Protein AF-0000000073338295 (afdb_homodimer)

Sequence (432 aa):
MATGQAPSNPVPAMRTYPPVEQPVVLIGPQYLAQYPVELAISTKLWSLGENDFKVSDINGTLIFQVKSKLLSLHDRRFLKDAAGNILVNLRQKIMTMHRRWEAFRGESKEEKDLLFTAKKSKLFQFKTELDIFLGNNKGEVPDFKVKGGYSESSCSVLLGDSNTMLAQMHRKHSLASAILDTDSFGVTVYPNVDYAFITALVVILDEINADRSAEDMATGQAPSNPVPAMRTYPPVEQPVVLIGPQYLAQYPVELAISTKLWSLGENDFKVSDINGTLIFQVKSKLLSLHDRRFLKDAAGNILVNLRQKIMTMHRRWEAFRGESKEEKDLLFTAKKSKLFQFKTELDIFLGNNKGEVPDFKVKGGYSESSCSVLLGDSNTMLAQMHRKHSLASAILDTDSFGVTVYPNVDYAFITALVVILDEINADRSAED

Solvent-accessible surface area (backbone atoms only — not comparable to full-atom values): 22820 Å² total; per-residue (Å²): 130,81,78,71,72,71,81,73,76,70,74,62,42,64,65,78,63,70,57,46,91,66,68,47,68,78,76,41,77,91,39,44,27,87,46,39,24,23,36,31,37,40,49,45,81,49,85,86,66,39,55,47,32,48,30,19,17,82,84,61,50,63,42,34,34,32,46,34,66,59,84,57,77,93,38,48,37,35,39,20,40,66,86,63,50,65,51,30,29,34,32,50,48,76,81,76,51,89,43,29,36,38,33,16,48,28,86,50,85,50,73,92,40,36,50,33,35,39,30,57,47,86,84,42,89,91,38,49,36,33,39,28,30,42,55,85,54,85,69,89,72,44,57,25,27,37,43,35,31,70,94,48,30,24,31,35,33,23,48,24,93,49,66,46,64,44,31,40,37,32,73,45,70,40,71,60,33,71,67,64,73,30,61,37,32,32,36,42,30,20,14,33,26,19,50,60,46,52,49,53,51,50,53,49,52,52,52,49,53,52,54,50,59,68,72,98,131,81,77,70,72,71,79,74,76,69,74,63,43,65,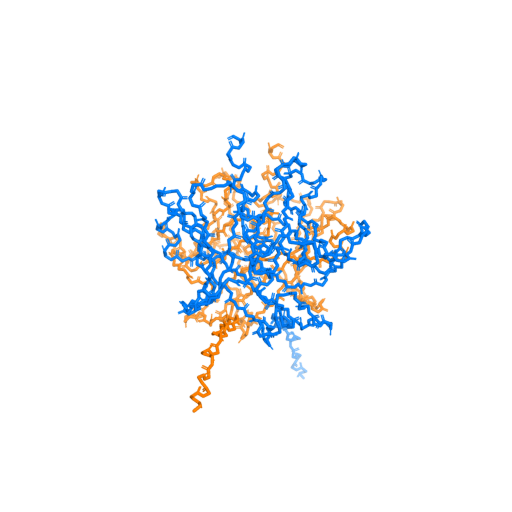66,78,63,68,58,46,90,66,68,45,68,75,75,41,76,92,38,46,26,87,46,39,23,23,36,31,38,37,50,46,81,51,86,85,65,38,55,47,32,48,32,18,16,82,85,62,50,63,42,34,33,32,46,34,68,57,81,60,74,94,38,47,37,35,38,19,40,66,88,63,51,64,53,29,29,36,32,50,48,76,82,88,45,89,43,35,36,38,34,17,47,28,87,50,85,49,72,92,41,34,51,32,36,38,31,58,47,86,84,43,89,88,38,51,36,34,39,27,30,42,53,85,56,86,68,89,71,43,56,27,27,37,42,36,31,70,93,46,29,23,31,34,33,24,48,23,93,50,66,48,65,43,30,39,37,31,74,46,70,41,70,59,32,72,67,64,72,30,63,36,32,32,36,42,30,20,13,34,26,19,49,60,45,54,48,52,51,50,53,50,51,52,52,48,52,53,52,50,58,69,72,99

Foldseek 3Di:
DPPPPPPPPDDDDDDDFDADPAFADQQDPVQFAQAWFKKKKWQPPDDDQWRKIFIAGPVRHTAWIKTDDRPDDPFWIFIGGPVGATRWIKGDDPPPPLFKIWIFGGPDPDLVRTAWMWGFDPPDVQWTKIAIDGSPDPDDFGQKMWTGHVVQQFIFIAGTPDPRTQKTKHADDDPCCVPVVIGMIMMTGGGSYRVSVVVVVNVSVVSSVVVVVVVD/DCPPPPPPPDDDDDDDFDADPAFADQQDPVQFAQAWFKKKKWQPPDDDQWRKIFIAGPVRHTAWIKTDDRPDDPFWIFIGGPVGFTRWIKGDDPPPDLFKIWIFGGPDPDLVRTAWMWGFDPPDPQKTKIAIDGSPRPDDFGQKMWTGHVVQQFIFIAGTPDPHTAKTKHADDDPCCVPVVIGMIMMTGGGSYRVSVVVVVNVSVVSSVVVVVVVD

Organism: Populus trichocarpa (NCBI:txid3694)

pLDDT: mean 82.15, std 18.06, range [19.11, 98.5]

Nearest PDB structures (foldseek):
  1zxu-assembly1_A  TM=9.247E-01  e=4.117E-16  Arabidopsis thaliana
  2fim-assembly1_B  TM=6.145E-01  e=1.654E-04  Homo sapiens
  5e9u-assembly1_D  TM=2.955E-01  e=2.564E+00  Streptococcus gordonii
  6lnw-assembly1_A  TM=3.706E-01  e=4.132E+00  Streptococcus pneumoniae TIGR4
  7vfm-assembly1_A  TM=2.776E-01  e=2.703E+00  Staphylococcus aureus subsp. aureus USA300

InterPro domains:
  IPR007612 LURP-one-related [PF04525] (37-206)
  IPR007612 LURP-one-related [PTHR31087] (19-210)
  IPR025659 Tubby-like, C-terminal [SSF54518] (24-209)
  IPR038595 LURP-one-related superfamily [G3DSA:2.40.160.200] (24-214)

Secondary structure (DSSP, 8-state):
---------PPPPBP--PPPSS-B-SS-GGGB-SS-EEEEEEE---SSS---EEEEETT--EEEEEEE-SSS-TTEEEEEETT--EEEEEEE-SSS-TTEEEEEETT--SGGGEEEEEEE-TT-SSSEEEEEEETT--SSS-SEEEEEEGGGTEEEEEETTS--EEEEEEE---HHHHHH---EEEEEEPTTBBHHHHHHHHHHHHHHHHHHHHH-/---------PPPPBP--PPPSS-B-SS-GGGB-SS-EEEEEEE---SSS---EEEEETT--EEEEEEE-SSS-TTEEEEEETT--EEEEEEE-STT-TTEEEEEETT---GGGEEEEEEE-TT-SSSEEEEEEETT--SSS-SEEEEEEGGGTEEEEEETTS--EEEEEEE---HHHHHH---EEEEEEPTTBBHHHHHHHHHHHHHHHHHHHHH-

Radius of gyration: 23.27 Å; Cα contacts (8 Å, |Δi|>4): 995; chains: 2; bounding box: 43×83×71 Å

Structure (mmCIF, N/CA/C/O backbone):
data_AF-0000000073338295-model_v1
#
loop_
_entity.id
_entity.type
_entity.pdbx_description
1 polymer 'Protein LURP-one-related 15'
#
loop_
_atom_site.group_PDB
_atom_site.id
_atom_site.type_symbol
_atom_site.label_atom_id
_atom_site.label_alt_id
_atom_site.label_comp_id
_atom_site.label_asym_id
_atom_site.label_entity_id
_atom_site.label_seq_id
_atom_site.pdbx_PDB_ins_code
_atom_site.Cartn_x
_atom_site.Cartn_y
_atom_site.Cartn_z
_atom_site.occupancy
_atom_site.B_iso_or_equiv
_atom_site.auth_seq_id
_atom_site.auth_comp_id
_atom_site.auth_asym_id
_atom_site.auth_atom_id
_atom_site.pdbx_PDB_model_num
ATOM 1 N N . MET A 1 1 ? -12.672 -24.094 -42.344 1 19.11 1 MET A N 1
ATOM 2 C CA . MET A 1 1 ? -11.664 -24.219 -41.312 1 19.11 1 MET A CA 1
ATOM 3 C C . MET A 1 1 ? -11.68 -22.984 -40.406 1 19.11 1 MET A C 1
ATOM 5 O O . MET A 1 1 ? -11.203 -21.922 -40.781 1 19.11 1 MET A O 1
ATOM 9 N N . ALA A 1 2 ? -12.805 -22.672 -39.75 1 35.81 2 ALA A N 1
ATOM 10 C CA . ALA A 1 2 ? -13.016 -21.5 -38.906 1 35.81 2 ALA A CA 1
ATOM 11 C C . ALA A 1 2 ? -11.875 -21.328 -37.906 1 35.81 2 ALA A C 1
ATOM 13 O O . ALA A 1 2 ? -11.57 -22.234 -37.125 1 35.81 2 ALA A O 1
ATOM 14 N N . THR A 1 3 ? -10.773 -20.719 -38.25 1 32.19 3 THR A N 1
ATOM 15 C CA . THR A 1 3 ? -9.656 -20.328 -37.406 1 32.19 3 THR A CA 1
ATOM 16 C C . THR A 1 3 ? -10.148 -19.812 -36.031 1 32.19 3 THR A C 1
ATOM 18 O O . THR A 1 3 ? -10.719 -18.734 -35.969 1 32.19 3 THR A O 1
ATOM 21 N N . GLY A 1 4 ? -10.734 -20.547 -35.188 1 37 4 GLY A N 1
ATOM 22 C CA . GLY A 1 4 ? -11.32 -20.172 -33.938 1 37 4 GLY A CA 1
ATOM 23 C C . GLY A 1 4 ? -10.422 -19.266 -33.094 1 37 4 GLY A C 1
ATOM 24 O O . GLY A 1 4 ? -9.328 -19.656 -32.688 1 37 4 GLY A O 1
ATOM 25 N N . GLN A 1 5 ? -10.328 -18.062 -33.375 1 39.97 5 GLN A N 1
ATOM 26 C CA . GLN A 1 5 ? -9.562 -17.047 -32.656 1 39.97 5 GLN A CA 1
ATOM 27 C C . GLN A 1 5 ? -9.641 -17.281 -31.141 1 39.97 5 GLN A C 1
ATOM 29 O O . GLN A 1 5 ? -10.727 -17.391 -30.578 1 39.97 5 GLN A O 1
ATOM 34 N N . ALA A 1 6 ? -8.844 -18.125 -30.531 1 45.44 6 ALA A N 1
ATOM 35 C CA . ALA A 1 6 ? -8.758 -18.344 -29.094 1 45.44 6 ALA A CA 1
ATOM 36 C C . ALA A 1 6 ? -9.109 -17.078 -28.328 1 45.44 6 ALA A C 1
ATOM 38 O O . ALA A 1 6 ? -8.656 -15.984 -28.672 1 45.44 6 ALA A O 1
ATOM 39 N N . PRO A 1 7 ? -10.273 -16.938 -27.719 1 53.12 7 PRO A N 1
ATOM 40 C CA . PRO A 1 7 ? -10.68 -15.742 -26.984 1 53.12 7 PRO A CA 1
ATOM 41 C C . PRO A 1 7 ? -9.547 -15.156 -26.141 1 53.12 7 PRO A C 1
ATOM 43 O O . PRO A 1 7 ? -8.797 -15.906 -25.5 1 53.12 7 PRO A O 1
ATOM 46 N N . SER A 1 8 ? -8.953 -14.023 -26.578 1 71.06 8 SER A N 1
ATOM 47 C CA . SER A 1 8 ? -7.832 -13.297 -25.984 1 71.06 8 SER A CA 1
ATOM 48 C C . SER A 1 8 ? -8.023 -13.094 -24.484 1 71.06 8 SER A C 1
ATOM 50 O O . SER A 1 8 ? -9.156 -12.938 -24.016 1 71.06 8 SER A O 1
ATOM 52 N N . ASN A 1 9 ? -7.176 -13.625 -23.609 1 82 9 ASN A N 1
ATOM 53 C CA . ASN A 1 9 ? -7.18 -13.383 -22.156 1 82 9 ASN A CA 1
ATOM 54 C C . ASN A 1 9 ? -7.457 -11.922 -21.844 1 82 9 ASN A C 1
ATOM 56 O O . ASN A 1 9 ? -6.91 -11.023 -22.484 1 82 9 ASN A O 1
ATOM 60 N N . PRO A 1 10 ? -8.555 -11.773 -21.109 1 90.25 10 PRO A N 1
ATOM 61 C CA . PRO A 1 10 ? -8.781 -10.383 -20.719 1 90.25 10 PRO A CA 1
ATOM 62 C C . PRO A 1 10 ? -7.527 -9.727 -20.141 1 90.25 10 PRO A C 1
ATOM 64 O O . PRO A 1 10 ? -6.746 -10.383 -19.438 1 90.25 10 PRO A O 1
ATOM 67 N N . VAL A 1 11 ? -7.359 -8.516 -20.547 1 91.44 11 VAL A N 1
ATOM 68 C CA . VAL A 1 11 ? -6.242 -7.742 -20.016 1 91.44 11 VAL A CA 1
ATOM 69 C C . VAL A 1 11 ? -6.719 -6.898 -18.828 1 91.44 11 VAL A C 1
ATOM 71 O O . VAL A 1 11 ? -7.688 -6.145 -18.953 1 91.44 11 VAL A O 1
ATOM 74 N N . PRO A 1 12 ? -6.102 -7.09 -17.672 1 94.19 12 PRO A N 1
ATOM 75 C CA . PRO A 1 12 ? -6.547 -6.316 -16.516 1 94.19 12 PRO A CA 1
ATOM 76 C C . PRO A 1 12 ? -6.441 -4.809 -16.734 1 94.19 12 PRO A C 1
ATOM 78 O O . PRO A 1 12 ? -5.531 -4.348 -17.422 1 94.19 12 PRO A O 1
ATOM 81 N N . ALA A 1 13 ? -7.363 -4.086 -16.094 1 93.12 13 ALA A N 1
ATOM 82 C CA . ALA A 1 13 ? -7.387 -2.629 -16.188 1 93.12 13 ALA A CA 1
ATOM 83 C C . ALA A 1 13 ? -6.16 -2.018 -15.523 1 93.12 13 ALA A C 1
ATOM 85 O O . ALA A 1 13 ? -5.512 -2.66 -14.688 1 93.12 13 ALA A O 1
ATOM 86 N N . MET A 1 14 ? -5.867 -0.796 -15.891 1 93.62 14 MET A N 1
ATOM 87 C CA . MET A 1 14 ? -4.746 -0.04 -15.336 1 93.62 14 MET A CA 1
ATOM 88 C C . MET A 1 14 ? -5.074 0.479 -13.945 1 93.62 14 MET A C 1
ATOM 90 O O . MET A 1 14 ? -6.23 0.787 -13.648 1 93.62 14 MET A O 1
ATOM 94 N N . ARG A 1 15 ? -4.047 0.597 -13.102 1 91.81 15 ARG A N 1
ATOM 95 C CA . ARG A 1 15 ? -4.211 1.275 -11.82 1 91.81 15 ARG A CA 1
ATOM 96 C C . ARG A 1 15 ? -4.551 2.748 -12.023 1 91.81 15 ARG A C 1
ATOM 98 O O . ARG A 1 15 ? -3.883 3.447 -12.789 1 91.81 15 ARG A O 1
ATOM 105 N N . THR A 1 16 ? -5.648 3.145 -11.383 1 91.38 16 THR A N 1
ATOM 106 C CA . THR A 1 16 ? -6.055 4.543 -11.492 1 91.38 16 THR A CA 1
ATOM 107 C C . THR A 1 16 ? -6.258 5.156 -10.109 1 91.38 16 THR A C 1
ATOM 109 O O . THR A 1 16 ? -6.418 4.434 -9.125 1 91.38 16 THR A O 1
ATOM 112 N N . TYR A 1 17 ? -6.113 6.43 -10.062 1 93.81 17 TYR A N 1
ATOM 113 C CA . TYR A 1 17 ? -6.391 7.25 -8.883 1 93.81 17 TYR A CA 1
ATOM 114 C C . TYR A 1 17 ? -7.449 8.297 -9.195 1 93.81 17 TYR A C 1
ATOM 116 O O . TYR A 1 17 ? -7.125 9.469 -9.414 1 93.81 17 TYR A O 1
ATOM 124 N N . PRO A 1 18 ? -8.68 7.906 -9.164 1 93.06 18 PRO A N 1
ATOM 125 C CA . PRO A 1 18 ? -9.727 8.859 -9.523 1 93.06 18 PRO A CA 1
ATOM 126 C C . PRO A 1 18 ? -9.789 10.055 -8.57 1 93.06 18 PRO A C 1
ATOM 128 O O . PRO A 1 18 ? -9.656 9.891 -7.359 1 93.06 18 PRO A O 1
ATOM 131 N N . PRO A 1 19 ? -10.008 11.234 -9.164 1 95.75 19 PRO A N 1
ATOM 1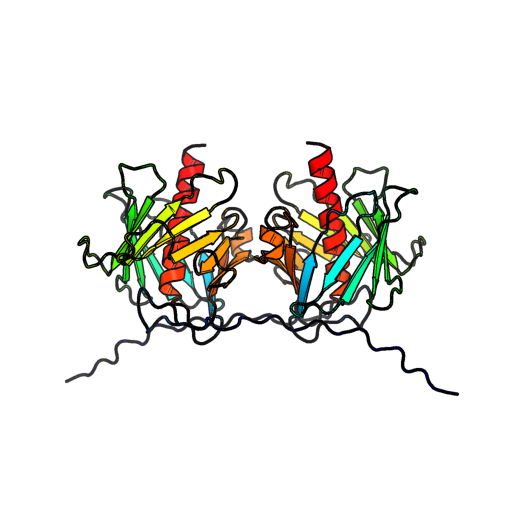32 C CA . PRO A 1 19 ? -10.148 12.406 -8.297 1 95.75 19 PRO A CA 1
ATOM 133 C C . PRO A 1 19 ? -11.391 12.352 -7.422 1 95.75 19 PRO A C 1
ATOM 135 O O . PRO A 1 19 ? -12.438 11.852 -7.855 1 95.75 19 PRO A O 1
ATOM 138 N N . VAL A 1 20 ? -11.172 12.82 -6.227 1 95.81 20 VAL A N 1
ATOM 139 C CA . VAL A 1 20 ? -12.352 12.945 -5.383 1 95.81 20 VAL A CA 1
ATOM 140 C C . VAL A 1 20 ? -13.305 13.984 -5.969 1 95.81 20 VAL A C 1
ATOM 142 O O . VAL A 1 20 ? -12.867 15 -6.512 1 95.81 20 VAL A O 1
ATOM 145 N N . GLU A 1 21 ? -14.57 13.711 -5.828 1 94.88 21 GLU A N 1
ATOM 146 C CA . GLU A 1 21 ? -15.586 14.547 -6.457 1 94.88 21 GLU A CA 1
ATOM 147 C C . GLU A 1 21 ? -15.531 15.977 -5.934 1 94.88 21 GLU A C 1
ATOM 149 O O . GLU A 1 21 ? -15.539 16.938 -6.715 1 94.88 21 GLU A O 1
ATOM 154 N N . GLN A 1 22 ? -15.492 16.141 -4.656 1 95.69 22 GLN A N 1
ATOM 155 C CA . GLN A 1 22 ? -15.344 17.453 -4.027 1 95.69 22 GLN A CA 1
ATOM 156 C C . GLN A 1 22 ? -13.953 17.625 -3.432 1 95.69 22 GLN A C 1
ATOM 158 O O . GLN A 1 22 ? -13.539 16.844 -2.568 1 95.69 22 GLN A O 1
ATOM 163 N N . PRO A 1 23 ? -13.312 18.703 -3.926 1 97.38 23 PRO A N 1
ATOM 164 C CA . PRO A 1 23 ? -11.945 18.906 -3.426 1 97.38 23 PRO A CA 1
ATOM 165 C C . PRO A 1 23 ? -11.883 18.984 -1.901 1 97.38 23 PRO A C 1
ATOM 167 O O . PRO A 1 23 ? -12.773 19.562 -1.273 1 97.38 23 PRO A O 1
ATOM 170 N N . VAL A 1 24 ? -10.898 18.344 -1.317 1 97.94 24 VAL A N 1
ATOM 171 C CA . VAL A 1 24 ? -10.625 18.375 0.115 1 97.94 24 VAL A CA 1
ATOM 172 C C . VAL A 1 24 ? -9.461 19.328 0.396 1 97.94 24 VAL A C 1
ATOM 174 O O . VAL A 1 24 ? -8.297 18.984 0.193 1 97.94 24 VAL A O 1
ATOM 177 N N . VAL A 1 25 ? -9.805 20.562 0.83 1 97.25 25 VAL A N 1
ATOM 178 C CA . VAL A 1 25 ? -8.812 21.578 1.116 1 97.25 25 VAL A CA 1
ATOM 179 C C . VAL A 1 25 ? -8.906 22 2.58 1 97.25 25 VAL A C 1
ATOM 181 O O . VAL A 1 25 ? -9.945 22.516 3.018 1 97.25 25 VAL A O 1
ATOM 184 N N . LEU A 1 26 ? -7.84 21.734 3.346 1 97.12 26 LEU A N 1
ATOM 185 C CA . LEU A 1 26 ? -7.875 22.078 4.766 1 97.12 26 LEU A CA 1
ATOM 186 C C . LEU A 1 26 ? -6.766 23.062 5.109 1 97.12 26 LEU A C 1
ATOM 188 O O . LEU A 1 26 ? -6.996 24.016 5.848 1 97.12 26 LEU A O 1
ATOM 192 N N . ILE A 1 27 ? -5.602 22.844 4.57 1 97.06 27 ILE A N 1
ATOM 193 C CA . ILE A 1 27 ? -4.465 23.688 4.922 1 97.06 27 ILE A CA 1
ATOM 194 C C . ILE A 1 27 ? -4.328 24.812 3.902 1 97.06 27 ILE A C 1
ATOM 196 O O . ILE A 1 27 ? -4.152 25.969 4.27 1 97.06 27 ILE A O 1
ATOM 200 N N . GLY A 1 28 ? -4.402 24.453 2.574 1 95.75 28 GLY A N 1
ATOM 201 C CA . GLY A 1 28 ? -4.359 25.5 1.571 1 95.75 28 GLY A CA 1
ATOM 202 C C . GLY A 1 28 ? -4.566 24.984 0.159 1 95.75 28 GLY A C 1
ATOM 203 O O . GLY A 1 28 ? -4.176 23.859 -0.162 1 95.75 28 GLY A O 1
ATOM 204 N N . PRO A 1 29 ? -5.168 25.875 -0.682 1 95.31 29 PRO A N 1
ATOM 205 C CA . PRO A 1 29 ? -5.406 25.469 -2.07 1 95.31 29 PRO A CA 1
ATOM 206 C C . PRO A 1 29 ? -4.109 25.25 -2.85 1 95.31 29 PRO A C 1
ATOM 208 O O . PRO A 1 29 ? -4.098 24.516 -3.844 1 95.31 29 PRO A O 1
ATOM 211 N N . GLN A 1 30 ? -3.014 25.875 -2.42 1 95.56 30 GLN A N 1
ATOM 212 C CA . GLN A 1 30 ? -1.737 25.734 -3.111 1 95.56 30 GLN A CA 1
ATOM 213 C C . GLN A 1 30 ? -1.195 24.312 -2.961 1 95.56 30 GLN A C 1
ATOM 215 O O . GLN A 1 30 ? -0.275 23.922 -3.678 1 95.56 30 GLN A O 1
ATOM 220 N N . TYR A 1 31 ? -1.798 23.547 -2.08 1 97.38 31 TYR A N 1
ATOM 221 C CA . TYR A 1 31 ? -1.345 22.172 -1.849 1 97.38 31 TYR A CA 1
ATOM 222 C C . TYR A 1 31 ? -2.334 21.172 -2.422 1 97.38 31 TYR A C 1
ATOM 224 O O . TYR A 1 31 ? -2.271 19.984 -2.105 1 97.38 31 TYR A O 1
ATOM 232 N N . LEU A 1 32 ? -3.25 21.609 -3.254 1 97.69 32 LEU A N 1
ATOM 233 C CA . LEU A 1 32 ? -4.215 20.703 -3.873 1 97.69 32 LEU A CA 1
ATOM 234 C C . LEU A 1 32 ? -3.555 19.875 -4.973 1 97.69 32 LEU A C 1
ATOM 236 O O . LEU A 1 32 ? -3.018 20.422 -5.934 1 97.69 32 LEU A O 1
ATOM 240 N N . ALA A 1 33 ? -3.613 18.562 -4.852 1 97.94 33 ALA A N 1
ATOM 241 C CA . ALA A 1 33 ? -3.014 17.672 -5.848 1 97.94 33 ALA A CA 1
ATOM 242 C C . ALA A 1 33 ? -3.795 17.703 -7.156 1 97.94 33 ALA A C 1
ATOM 244 O O . ALA A 1 33 ? -5.008 17.469 -7.168 1 97.94 33 ALA A O 1
ATOM 245 N N . GLN A 1 34 ? -3.08 17.938 -8.258 1 96.06 34 GLN A N 1
ATOM 246 C CA . GLN A 1 34 ? -3.721 17.953 -9.57 1 96.06 34 GLN A CA 1
ATOM 247 C C . GLN A 1 34 ? -3.631 16.578 -10.234 1 96.06 34 GLN A C 1
ATOM 249 O O . GLN A 1 34 ? -4.324 16.312 -11.227 1 96.06 34 GLN A O 1
ATOM 254 N N . TYR A 1 35 ? -2.82 15.781 -9.852 1 96.75 35 TYR A N 1
ATOM 255 C CA . TYR A 1 35 ? -2.562 14.383 -10.18 1 96.75 35 TYR A CA 1
ATOM 256 C C . TYR A 1 35 ? -2.166 13.594 -8.945 1 96.75 35 TYR A C 1
ATOM 258 O O . TYR A 1 35 ? -1.968 14.164 -7.871 1 96.75 35 TYR A O 1
ATOM 266 N N . PRO A 1 36 ? -2.246 12.281 -9.023 1 97.25 36 PRO A N 1
ATOM 267 C CA . PRO A 1 36 ? -1.797 11.547 -7.836 1 97.25 36 PRO A CA 1
ATOM 268 C C . PRO A 1 36 ? -0.339 11.836 -7.48 1 97.25 36 PRO A C 1
ATOM 270 O O . PRO A 1 36 ? 0.569 11.375 -8.18 1 97.25 36 PRO A O 1
ATOM 273 N N . VAL A 1 37 ? -0.121 12.531 -6.348 1 96.88 37 VAL A N 1
ATOM 274 C CA . VAL A 1 37 ? 1.249 12.883 -5.992 1 96.88 37 VAL A CA 1
ATOM 275 C C . VAL A 1 37 ? 1.832 11.828 -5.059 1 96.88 37 VAL A C 1
ATOM 277 O O . VAL A 1 37 ? 1.095 11.164 -4.324 1 96.88 37 VAL A O 1
ATOM 280 N N . GLU A 1 38 ? 3.109 11.688 -5.129 1 95.94 38 GLU A N 1
ATOM 281 C CA . GLU A 1 38 ? 3.84 10.742 -4.293 1 95.94 38 GLU A CA 1
ATOM 282 C C . GLU A 1 38 ? 4.754 11.469 -3.309 1 95.94 38 GLU A C 1
ATOM 284 O O . GLU A 1 38 ? 5.664 12.188 -3.715 1 95.94 38 GLU A O 1
ATOM 289 N N . LEU A 1 39 ? 4.504 11.258 -2.076 1 95.56 39 LEU A N 1
ATOM 290 C CA . LEU A 1 39 ? 5.359 11.781 -1.018 1 95.56 39 LEU A CA 1
ATOM 291 C C . LEU A 1 39 ? 6.219 10.68 -0.413 1 95.56 39 LEU A C 1
ATOM 293 O O . LEU A 1 39 ? 5.742 9.562 -0.202 1 95.56 39 LEU A O 1
ATOM 297 N N . ALA A 1 40 ? 7.461 10.945 -0.271 1 91.81 40 ALA A N 1
ATOM 298 C CA . ALA A 1 40 ? 8.383 10.07 0.444 1 91.81 40 ALA A CA 1
ATOM 299 C C . ALA A 1 40 ? 8.656 10.594 1.854 1 91.81 40 ALA A C 1
ATOM 301 O O . ALA A 1 40 ? 9.188 11.688 2.027 1 91.81 40 ALA A O 1
ATOM 302 N N . ILE A 1 41 ? 8.234 9.789 2.762 1 88.06 41 ILE A N 1
ATOM 303 C CA . ILE A 1 41 ? 8.352 10.203 4.156 1 88.06 41 ILE A CA 1
ATOM 304 C C . ILE A 1 41 ? 9.484 9.43 4.828 1 88.06 41 ILE A C 1
ATOM 306 O O . ILE A 1 41 ? 9.531 8.203 4.77 1 88.06 41 ILE A O 1
ATOM 310 N N . SER A 1 42 ? 10.438 10.031 5.285 1 79.44 42 SER A N 1
ATOM 311 C CA . SER A 1 42 ? 11.539 9.469 6.059 1 79.44 42 SER A CA 1
ATOM 312 C C . SER A 1 42 ? 11.508 9.961 7.5 1 79.44 42 SER A C 1
ATOM 314 O O . SER A 1 42 ? 11.586 11.164 7.754 1 79.44 42 SER A O 1
ATOM 316 N N . THR A 1 43 ? 11.156 9.023 8.406 1 69 43 THR A N 1
ATOM 317 C CA . THR A 1 43 ? 11.07 9.422 9.812 1 69 43 THR A CA 1
ATOM 318 C C . THR A 1 43 ? 12.422 9.273 10.5 1 69 43 THR A C 1
ATOM 320 O O . THR A 1 43 ? 13.117 8.273 10.312 1 69 43 THR A O 1
ATOM 323 N N . LYS A 1 44 ? 13.406 10.055 10.109 1 57.5 44 LYS A N 1
ATOM 324 C CA . LYS A 1 44 ? 14.727 9.953 10.727 1 57.5 44 LYS A CA 1
ATOM 325 C C . LYS A 1 44 ? 14.633 10.109 12.242 1 57.5 44 LYS A C 1
ATOM 327 O O . LYS A 1 44 ? 13.914 10.984 12.742 1 57.5 44 LYS A O 1
ATOM 332 N N . LEU A 1 45 ? 14.734 8.828 12.938 1 52.16 45 LEU A N 1
ATOM 333 C CA . LEU A 1 45 ? 14.914 8.93 14.383 1 52.16 45 LEU A CA 1
ATOM 334 C C . LEU A 1 45 ? 16.156 9.742 14.711 1 52.16 45 LEU A C 1
ATOM 336 O O . LEU A 1 45 ? 17.281 9.281 14.492 1 52.16 45 LEU A O 1
ATOM 340 N N . TRP A 1 46 ? 16.328 10.859 14.258 1 47.81 46 TRP A N 1
ATOM 341 C CA . TRP A 1 46 ? 17.562 11.484 14.742 1 47.81 46 TRP A CA 1
ATOM 342 C C . TRP A 1 46 ? 17.672 11.375 16.25 1 47.81 46 TRP A C 1
ATOM 344 O O . TRP A 1 46 ? 16.656 11.219 16.953 1 47.81 46 TRP A O 1
ATOM 354 N N . SER A 1 47 ? 18.984 11.305 16.625 1 44.16 47 SER A N 1
ATOM 355 C CA . SER A 1 47 ? 19.625 11.141 17.938 1 44.16 47 SER A CA 1
ATOM 356 C C . SER A 1 47 ? 18.891 11.914 19.016 1 44.16 47 SER A C 1
ATOM 358 O O . SER A 1 47 ? 18.469 11.336 20.031 1 44.16 47 SER A O 1
ATOM 360 N N . LEU A 1 48 ? 19.391 13.242 19.203 1 40.97 48 LEU A N 1
ATOM 361 C CA . LEU A 1 48 ? 19.469 14.031 20.438 1 40.97 48 LEU A CA 1
ATOM 362 C C . LEU A 1 48 ? 18.219 14.898 20.594 1 40.97 48 LEU A C 1
ATOM 364 O O . LEU A 1 48 ? 18.281 16.125 20.422 1 40.97 48 LEU A O 1
ATOM 368 N N . GLY A 1 49 ? 17.031 14.438 20.719 1 50.16 49 GLY A N 1
ATOM 369 C CA . GLY A 1 49 ? 15.859 15.125 21.25 1 50.16 49 GLY A CA 1
ATOM 370 C C . GLY A 1 49 ? 14.984 15.719 20.156 1 50.16 49 GLY A C 1
ATOM 371 O O . GLY A 1 49 ? 13.883 16.203 20.438 1 50.16 49 GLY A O 1
ATOM 372 N N . GLU A 1 50 ? 15.531 16.047 18.938 1 53.72 50 GLU A N 1
ATOM 373 C CA . GLU A 1 50 ? 14.734 16.688 17.891 1 53.72 50 GLU A CA 1
ATOM 374 C C . GLU A 1 50 ? 14.242 15.664 16.875 1 53.72 50 GLU A C 1
ATOM 376 O O . GLU A 1 50 ? 15.008 14.812 16.422 1 53.72 50 GLU A O 1
ATOM 381 N N . ASN A 1 51 ? 12.93 15.289 16.859 1 54.19 51 ASN A N 1
ATOM 382 C CA . ASN A 1 51 ? 12.344 14.414 15.852 1 54.19 51 ASN A CA 1
ATOM 383 C C . ASN A 1 51 ? 11.984 15.188 14.586 1 54.19 51 ASN A C 1
ATOM 385 O O . ASN A 1 51 ? 10.867 15.703 14.469 1 54.19 51 ASN A O 1
ATOM 389 N N . ASP A 1 52 ? 12.984 15.484 13.727 1 69.62 52 ASP A N 1
ATOM 390 C CA . ASP A 1 52 ? 12.742 16.188 12.469 1 69.62 52 ASP A CA 1
ATOM 391 C C . ASP A 1 52 ? 12.391 15.203 11.352 1 69.62 52 ASP A C 1
ATOM 393 O O . ASP A 1 52 ? 12.977 14.125 11.258 1 69.62 52 ASP A O 1
ATOM 397 N N . PHE A 1 53 ? 11.242 15.406 10.836 1 77.19 53 PHE A N 1
ATOM 398 C CA . PHE A 1 53 ? 10.734 14.664 9.695 1 77.19 53 PHE A CA 1
ATOM 399 C C . PHE A 1 53 ? 10.859 15.484 8.414 1 77.19 53 PHE A C 1
ATOM 401 O O . PHE A 1 53 ? 10.57 16.688 8.414 1 77.19 53 PHE A O 1
ATOM 408 N N . LYS A 1 54 ? 11.516 14.781 7.363 1 86.25 54 LYS A N 1
ATOM 409 C CA . LYS A 1 54 ? 11.461 15.406 6.043 1 86.25 54 LYS A CA 1
ATOM 410 C C . LYS A 1 54 ? 10.469 14.68 5.137 1 86.25 54 LYS A C 1
ATOM 412 O O . LYS A 1 54 ? 10.391 13.453 5.148 1 86.25 54 LYS A O 1
ATOM 417 N N . VAL A 1 55 ? 9.719 15.43 4.496 1 92.75 55 VAL A N 1
ATOM 418 C CA . VAL A 1 55 ? 8.805 14.914 3.48 1 92.75 55 VAL A CA 1
ATOM 419 C C . VAL A 1 55 ? 9.258 15.375 2.096 1 92.75 55 VAL A C 1
ATOM 421 O O . VAL A 1 55 ? 9.266 16.578 1.808 1 92.75 55 VAL A O 1
ATOM 424 N N . SER A 1 56 ? 9.68 14.445 1.28 1 93.19 56 SER A N 1
ATOM 425 C CA . SER A 1 56 ? 10.109 14.734 -0.085 1 93.19 56 SER A CA 1
ATOM 426 C C . SER A 1 56 ? 9.195 14.055 -1.104 1 93.19 56 SER A C 1
ATOM 428 O O . SER A 1 56 ? 8.289 13.305 -0.732 1 93.19 56 SER A O 1
ATOM 430 N N . ASP A 1 57 ? 9.32 14.453 -2.291 1 91.69 57 ASP A N 1
ATOM 431 C CA . ASP A 1 57 ? 8.719 13.633 -3.34 1 91.69 57 ASP A CA 1
ATOM 432 C C . ASP A 1 57 ? 9.656 12.5 -3.76 1 91.69 57 ASP A C 1
ATOM 434 O O . ASP A 1 57 ? 10.656 12.242 -3.096 1 91.69 57 ASP A O 1
ATOM 438 N N . ILE A 1 58 ? 9.32 11.758 -4.801 1 83.25 58 ILE A N 1
ATOM 439 C CA . ILE A 1 58 ? 10.039 10.555 -5.211 1 83.25 58 ILE A CA 1
ATOM 440 C C . ILE A 1 58 ? 11.398 10.938 -5.789 1 83.25 58 ILE A C 1
ATOM 442 O O . ILE A 1 58 ? 12.305 10.102 -5.867 1 83.25 58 ILE A O 1
ATOM 446 N N . ASN A 1 59 ? 11.531 12.203 -6.133 1 88 59 ASN A N 1
ATOM 447 C CA . ASN A 1 59 ? 12.781 12.664 -6.719 1 88 59 ASN A CA 1
ATOM 448 C C . ASN A 1 59 ? 13.695 13.289 -5.664 1 88 59 ASN A C 1
ATOM 450 O O . ASN A 1 59 ? 14.781 13.781 -5.988 1 88 59 ASN A O 1
ATOM 454 N N . GLY A 1 60 ? 13.211 13.375 -4.484 1 87.75 60 GLY A N 1
ATOM 455 C CA . GLY A 1 60 ? 14.031 13.906 -3.41 1 87.75 60 GLY A CA 1
ATOM 456 C C . GLY A 1 60 ? 13.789 15.383 -3.15 1 87.75 60 GLY A C 1
ATOM 457 O O . GLY A 1 60 ? 14.422 15.977 -2.273 1 87.75 60 GLY A O 1
ATOM 458 N N . THR A 1 61 ? 12.961 15.984 -3.914 1 91.81 61 THR A N 1
ATOM 459 C CA . THR A 1 61 ? 12.625 17.391 -3.701 1 91.81 61 THR A CA 1
ATOM 460 C C . THR A 1 61 ? 11.93 17.578 -2.357 1 91.81 61 THR A C 1
ATOM 462 O O . THR A 1 61 ? 10.93 16.906 -2.07 1 91.81 61 THR A O 1
ATOM 465 N N . LEU A 1 62 ? 12.484 18.484 -1.558 1 93.31 62 LEU A N 1
ATOM 466 C CA . LEU A 1 62 ? 11.875 18.781 -0.263 1 93.31 62 LEU A CA 1
ATOM 467 C C . LEU A 1 62 ? 10.516 19.453 -0.436 1 93.31 62 LEU A C 1
ATOM 469 O O . LEU A 1 62 ? 10.406 20.453 -1.147 1 93.31 62 LEU A O 1
ATOM 473 N N . ILE A 1 63 ? 9.516 18.922 0.172 1 96.25 63 ILE A N 1
ATOM 474 C CA . ILE A 1 63 ? 8.164 19.453 0.071 1 96.25 63 ILE A CA 1
ATOM 475 C C . ILE A 1 63 ? 7.754 20.062 1.409 1 96.25 63 ILE A C 1
ATOM 477 O O . ILE A 1 63 ? 7.293 21.203 1.462 1 96.25 63 ILE A O 1
ATOM 481 N N . PHE A 1 64 ? 7.926 19.234 2.494 1 95.62 64 PHE A N 1
ATOM 482 C CA . PHE A 1 64 ? 7.594 19.703 3.838 1 95.62 64 PHE A CA 1
ATOM 483 C C . PHE A 1 64 ? 8.68 19.312 4.832 1 95.62 64 PHE A C 1
ATOM 485 O O . PHE A 1 64 ? 9.453 18.375 4.578 1 95.62 64 PHE A O 1
ATOM 492 N N . GLN A 1 65 ? 8.648 20.031 5.934 1 91.94 65 GLN A N 1
ATOM 493 C CA . GLN A 1 65 ? 9.469 19.719 7.098 1 91.94 65 GLN A CA 1
ATOM 494 C C . GLN A 1 65 ? 8.625 19.672 8.367 1 91.94 65 GLN A C 1
ATOM 496 O O . GLN A 1 65 ? 7.723 20.484 8.555 1 91.94 65 GLN A O 1
ATOM 501 N N . VAL A 1 66 ? 8.93 18.688 9.148 1 90.69 66 VAL A N 1
ATOM 502 C CA . VAL A 1 66 ? 8.273 18.625 10.445 1 90.69 66 VAL A CA 1
ATOM 503 C C . VAL A 1 66 ? 9.305 18.844 11.555 1 90.69 66 VAL A C 1
ATOM 505 O O . VAL A 1 66 ? 10.32 18.141 11.609 1 90.69 66 VAL A O 1
ATOM 508 N N . LYS A 1 67 ? 9.117 19.797 12.352 1 82.44 67 LYS A N 1
ATOM 509 C CA . LYS A 1 67 ? 10.031 20.125 13.445 1 82.44 67 LYS A CA 1
ATOM 510 C C . LYS A 1 67 ? 9.359 19.938 14.797 1 82.44 67 LYS A C 1
ATOM 512 O O . LYS A 1 67 ? 8.18 20.266 14.961 1 82.44 67 LYS A O 1
ATOM 517 N N . SER A 1 68 ? 10.156 19.188 15.641 1 73.88 68 SER A N 1
ATOM 518 C CA . SER A 1 68 ? 9.695 19.047 17.016 1 73.88 68 SER A CA 1
ATOM 519 C C . SER A 1 68 ? 10.508 19.922 17.969 1 73.88 68 SER A C 1
ATOM 521 O O . SER A 1 68 ? 11.703 20.125 17.766 1 73.88 68 SER A O 1
ATOM 523 N N . LYS A 1 69 ? 10.016 20.828 18.703 1 57.19 69 LYS A N 1
ATOM 524 C CA . LYS A 1 69 ? 10.766 21.641 19.656 1 57.19 69 LYS A CA 1
ATOM 525 C C . LYS A 1 69 ? 11.195 20.812 20.875 1 57.19 69 LYS A C 1
ATOM 527 O O . LYS A 1 69 ? 10.398 20.062 21.438 1 57.19 69 LYS A O 1
ATOM 532 N N . LEU A 1 70 ? 12.523 20.484 20.953 1 52.34 70 LEU A N 1
ATOM 533 C CA . LEU A 1 70 ? 13.156 19.75 22.047 1 52.34 70 LEU A CA 1
ATOM 534 C C . LEU A 1 70 ? 12.43 20 23.359 1 52.34 70 LEU A C 1
ATOM 536 O O . LEU A 1 70 ? 12.133 19.047 24.094 1 52.34 70 LEU A O 1
ATOM 540 N N . LEU A 1 71 ? 12.828 21.156 24.062 1 47.19 71 LEU A N 1
ATOM 541 C CA . LEU A 1 71 ? 12.562 21.391 25.469 1 47.19 71 LEU A CA 1
ATOM 542 C C . LEU A 1 71 ? 11.055 21.453 25.734 1 47.19 71 LEU A C 1
ATOM 544 O O . LEU A 1 71 ? 10.625 21.375 26.891 1 47.19 71 LEU A O 1
ATOM 548 N N . SER A 1 72 ? 10.469 22.344 25.094 1 48.75 72 SER A N 1
ATOM 549 C CA . SER A 1 72 ? 9.133 22.625 25.609 1 48.75 72 SER A CA 1
ATOM 550 C C . SER A 1 72 ? 8.273 21.359 25.625 1 48.75 72 SER A C 1
ATOM 552 O O . SER A 1 72 ? 8.648 20.344 25.047 1 48.75 72 SER A O 1
ATOM 554 N N . LEU A 1 73 ? 6.859 21.609 25.859 1 47.16 73 LEU A N 1
ATOM 555 C CA . LEU A 1 73 ? 5.773 20.672 26.141 1 47.16 73 LEU A CA 1
ATOM 556 C C . LEU A 1 73 ? 5.672 19.609 25.047 1 47.16 73 LEU A C 1
ATOM 558 O O . LEU A 1 73 ? 5.594 19.938 23.859 1 47.16 73 LEU A O 1
ATOM 562 N N . HIS A 1 74 ? 6.285 18.359 25.25 1 54.88 74 HIS A N 1
ATOM 563 C CA . HIS A 1 74 ? 6.305 17.016 24.688 1 54.88 74 HIS A CA 1
ATOM 564 C C . HIS A 1 74 ? 5.156 16.828 23.703 1 54.88 74 HIS A C 1
ATOM 566 O O . HIS A 1 74 ? 5.117 15.828 22.969 1 54.88 74 HIS A O 1
ATOM 572 N N . ASP A 1 75 ? 4.434 17.969 23.406 1 70.44 75 ASP A N 1
ATOM 573 C CA . ASP A 1 75 ? 3.164 17.562 22.812 1 70.44 75 ASP A CA 1
ATOM 574 C C . ASP A 1 75 ? 2.84 18.375 21.578 1 70.44 75 ASP A C 1
ATOM 576 O O . ASP A 1 75 ? 1.67 18.547 21.219 1 70.44 75 ASP A O 1
ATOM 580 N N . ARG A 1 76 ? 4.125 19.094 20.969 1 82.62 76 ARG A N 1
ATOM 581 C CA . ARG A 1 76 ? 3.76 19.891 19.797 1 82.62 76 ARG A CA 1
ATOM 582 C C . ARG A 1 76 ? 4.672 19.562 18.609 1 82.62 76 ARG A C 1
ATOM 584 O O . ARG A 1 76 ? 5.883 19.406 18.781 1 82.62 76 ARG A O 1
ATOM 591 N N . ARG A 1 77 ? 4.148 19.547 17.438 1 89.19 77 ARG A N 1
ATOM 592 C CA . ARG A 1 77 ? 4.848 19.422 16.156 1 89.19 77 ARG A CA 1
ATOM 593 C C . ARG A 1 77 ? 4.41 20.5 15.188 1 89.19 77 ARG A C 1
ATOM 595 O O . ARG A 1 77 ? 3.229 20.844 15.125 1 89.19 77 ARG A O 1
ATOM 602 N N . PHE A 1 78 ? 5.441 21.016 14.492 1 92.12 78 PHE A N 1
ATOM 603 C CA . PHE A 1 78 ? 5.129 22.031 13.492 1 92.12 78 PHE A CA 1
ATOM 604 C C . PHE A 1 78 ? 5.371 21.5 12.086 1 92.12 78 PHE A C 1
ATOM 606 O O . PHE A 1 78 ? 6.457 21 11.781 1 92.12 78 PHE A O 1
ATOM 613 N N . LEU A 1 79 ? 4.375 21.562 11.273 1 94.62 79 LEU A N 1
ATOM 614 C CA . LEU A 1 79 ? 4.512 21.281 9.852 1 94.62 79 LEU A CA 1
ATOM 615 C C . LEU A 1 79 ? 4.883 22.547 9.078 1 94.62 79 LEU A C 1
ATOM 617 O O . LEU A 1 79 ? 4.16 23.547 9.133 1 94.62 79 LEU A O 1
ATOM 621 N N . LYS A 1 80 ? 6.016 22.453 8.375 1 94.81 80 LYS A N 1
ATOM 622 C CA . LYS A 1 80 ? 6.531 23.594 7.617 1 94.81 80 LYS A CA 1
ATOM 623 C C . LYS A 1 80 ? 6.598 23.281 6.125 1 94.81 80 LYS A C 1
ATOM 625 O O . LYS A 1 80 ? 6.766 22.125 5.742 1 94.81 80 LYS A O 1
ATOM 630 N N . ASP A 1 81 ? 6.434 24.375 5.316 1 95.62 81 ASP A N 1
ATOM 631 C CA . ASP A 1 81 ? 6.688 24.188 3.891 1 95.62 81 ASP A CA 1
ATOM 632 C C . ASP A 1 81 ? 8.188 24.172 3.594 1 95.62 81 ASP A C 1
ATOM 634 O O . ASP A 1 81 ? 9.008 24.219 4.516 1 95.62 81 ASP A O 1
ATOM 638 N N . ALA A 1 82 ? 8.531 24.047 2.361 1 93.56 82 ALA A N 1
ATOM 639 C CA . ALA A 1 82 ? 9.922 23.922 1.947 1 93.56 82 ALA A CA 1
ATOM 640 C C . ALA A 1 82 ? 10.711 25.188 2.264 1 93.56 82 ALA A C 1
ATOM 642 O O . ALA A 1 82 ? 11.93 25.141 2.461 1 93.56 82 ALA A O 1
ATOM 643 N N . ALA A 1 83 ? 10.078 26.297 2.328 1 93.06 83 ALA A N 1
ATOM 644 C CA . ALA A 1 83 ? 10.719 27.562 2.623 1 93.06 83 ALA A CA 1
ATO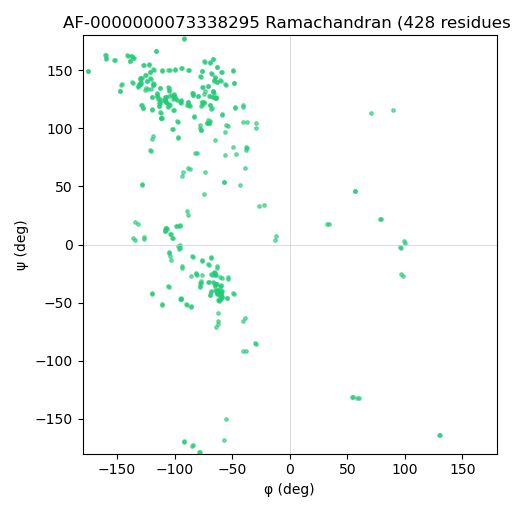M 645 C C . ALA A 1 83 ? 10.859 27.781 4.129 1 93.06 83 ALA A C 1
ATOM 647 O O . ALA A 1 83 ? 11.5 28.734 4.57 1 93.06 83 ALA A O 1
ATOM 648 N N . GLY A 1 84 ? 10.234 26.938 4.934 1 92.31 84 GLY A N 1
ATOM 649 C CA . GLY A 1 84 ? 10.367 27.016 6.379 1 92.31 84 GLY A CA 1
ATOM 650 C C . GLY A 1 84 ? 9.203 27.719 7.051 1 92.31 84 GLY A C 1
ATOM 651 O O . GLY A 1 84 ? 9.227 27.938 8.266 1 92.31 84 GLY A O 1
ATOM 652 N N . ASN A 1 85 ? 8.211 28.109 6.23 1 94.19 85 ASN A N 1
ATOM 653 C CA . ASN A 1 85 ? 7.027 28.719 6.832 1 94.19 85 ASN A CA 1
ATOM 654 C C . ASN A 1 85 ? 6.191 27.703 7.59 1 94.19 85 ASN A C 1
ATOM 656 O O . ASN A 1 85 ? 5.945 26.609 7.094 1 94.19 85 ASN A O 1
ATOM 660 N N . ILE A 1 86 ? 5.738 28.094 8.758 1 95.12 86 ILE A N 1
ATOM 661 C CA . ILE A 1 86 ? 4.902 27.203 9.555 1 95.12 86 ILE A CA 1
ATOM 662 C C . ILE A 1 86 ? 3.49 27.172 8.977 1 95.12 86 ILE A C 1
ATOM 664 O O . ILE A 1 86 ? 2.848 28.219 8.828 1 95.12 86 ILE A O 1
ATOM 668 N N . LEU A 1 87 ? 3.057 26.047 8.641 1 97.19 87 LEU A N 1
ATOM 669 C CA . LEU A 1 87 ? 1.718 25.859 8.086 1 97.19 87 LEU A CA 1
ATOM 670 C C . LEU A 1 87 ? 0.727 25.469 9.18 1 97.19 87 LEU A C 1
ATOM 672 O O . LEU A 1 87 ? -0.387 26 9.227 1 97.19 87 LEU A O 1
ATOM 676 N N . VAL A 1 88 ? 1.113 24.516 10 1 96.75 88 VAL A N 1
ATOM 677 C CA . VAL A 1 88 ? 0.231 23.906 10.984 1 96.75 88 VAL A CA 1
ATOM 678 C C . VAL A 1 88 ? 1.024 23.547 12.242 1 96.75 88 VAL A C 1
ATOM 680 O O . VAL A 1 88 ? 2.168 23.094 12.156 1 96.75 88 VAL A O 1
ATOM 683 N N . ASN A 1 89 ? 0.436 23.797 13.398 1 94.56 89 ASN A N 1
ATOM 684 C CA . ASN A 1 89 ? 0.985 23.219 14.617 1 94.56 89 ASN A CA 1
ATOM 685 C C . ASN A 1 89 ? 0.097 22.094 15.148 1 94.56 89 ASN A C 1
ATOM 687 O O . ASN A 1 89 ? -1.126 22.234 15.195 1 94.56 89 ASN A O 1
ATOM 691 N N . LEU A 1 90 ? 0.622 20.953 15.383 1 93 90 LEU A N 1
ATOM 692 C CA . LEU A 1 90 ? -0.02 19.75 15.891 1 93 90 LEU A CA 1
ATOM 693 C C . LEU A 1 90 ? 0.255 19.578 17.375 1 93 90 LEU A C 1
ATOM 695 O O . LEU A 1 90 ? 1.412 19.562 17.797 1 93 90 LEU A O 1
ATOM 699 N N . ARG A 1 91 ? -0.843 19.406 18.094 1 89.06 91 ARG A N 1
ATOM 700 C CA . ARG A 1 91 ? -0.716 19.328 19.547 1 89.06 91 ARG A CA 1
ATOM 701 C C . ARG A 1 91 ? -1.477 18.125 20.109 1 89.06 91 ARG A C 1
ATOM 703 O O . ARG A 1 91 ? -2.588 17.828 19.656 1 89.06 91 ARG A O 1
ATOM 710 N N . GLN A 1 92 ? -0.804 17.5 21.031 1 86.94 92 GLN A N 1
ATOM 711 C CA . GLN A 1 92 ? -1.48 16.422 21.75 1 86.94 92 GLN A CA 1
ATOM 712 C C . GLN A 1 92 ? -2.316 16.969 22.906 1 86.94 92 GLN A C 1
ATOM 714 O O . GLN A 1 92 ? -1.855 17.828 23.656 1 86.94 92 GLN A O 1
ATOM 719 N N . LYS A 1 93 ? -3.543 16.547 22.922 1 77.12 93 LYS A N 1
ATOM 720 C CA . LYS A 1 93 ? -4.371 16.969 24.047 1 77.12 93 LYS A CA 1
ATOM 721 C C . LYS A 1 93 ? -4.051 16.156 25.297 1 77.12 93 LYS A C 1
ATOM 723 O O . LYS A 1 93 ? -3.951 14.93 25.25 1 77.12 93 LYS A O 1
ATOM 728 N N . ILE A 1 94 ? -3.289 16.703 26.281 1 60.28 94 ILE A N 1
ATOM 729 C CA . ILE A 1 94 ? -2.734 16.141 27.5 1 60.28 94 ILE A CA 1
ATOM 730 C C . ILE A 1 94 ? -3.762 15.219 28.156 1 60.28 94 ILE A C 1
ATOM 732 O O . ILE A 1 94 ? -3.428 14.109 28.578 1 60.28 94 ILE A O 1
ATOM 736 N N . MET A 1 95 ? -4.887 15.766 28.625 1 55.19 95 MET A N 1
ATOM 737 C CA . MET A 1 95 ? -5.695 15.008 29.578 1 55.19 95 MET A CA 1
ATOM 738 C C . MET A 1 95 ? -6.215 13.719 28.938 1 55.19 95 MET A C 1
ATOM 740 O O . MET A 1 95 ? -6.555 12.766 29.641 1 55.19 95 MET A O 1
ATOM 744 N N . THR A 1 96 ? -7.121 13.969 27.984 1 49.38 96 THR A N 1
ATOM 745 C CA . THR A 1 96 ? -8.07 12.953 27.531 1 49.38 96 THR A CA 1
ATOM 746 C C . THR A 1 96 ? -7.367 11.898 26.672 1 49.38 96 THR A C 1
ATOM 748 O O . THR A 1 96 ? -7.371 11.977 25.453 1 49.38 96 THR A O 1
ATOM 751 N N . MET A 1 97 ? -6.297 11.062 27.234 1 55 97 MET A N 1
ATOM 752 C CA . MET A 1 97 ? -5.711 9.781 26.844 1 55 97 MET A CA 1
ATOM 753 C C . MET A 1 97 ? -4.883 9.93 25.578 1 55 97 MET A C 1
ATOM 755 O O . MET A 1 97 ? -5.227 10.711 24.688 1 55 97 MET A O 1
ATOM 759 N N . HIS A 1 98 ? -3.562 9.781 25.547 1 59.59 98 HIS A N 1
ATOM 760 C CA . HIS A 1 98 ? -2.473 9.734 24.578 1 59.59 98 HIS A CA 1
ATOM 761 C C . HIS A 1 98 ? -2.984 9.359 23.203 1 59.59 98 HIS A C 1
ATOM 763 O O . HIS A 1 98 ? -2.201 8.984 22.328 1 59.59 98 HIS A O 1
ATOM 769 N N . ARG A 1 99 ? -4.367 9.898 22.953 1 74.25 99 ARG A N 1
ATOM 770 C CA . ARG A 1 99 ? -4.926 9.359 21.719 1 74.25 99 ARG A CA 1
ATOM 771 C C . ARG A 1 99 ? -5.609 10.453 20.906 1 74.25 99 ARG A C 1
ATOM 773 O O . ARG A 1 99 ? -6.219 10.172 19.875 1 74.25 99 ARG A O 1
ATOM 780 N N . ARG A 1 100 ? -5.457 11.781 21.438 1 86.44 100 ARG A N 1
ATOM 781 C CA . ARG A 1 100 ? -6.137 12.844 20.703 1 86.44 100 ARG A CA 1
ATOM 782 C C . ARG A 1 100 ? -5.164 13.953 20.312 1 86.44 100 ARG A C 1
ATOM 784 O O . ARG A 1 100 ? -4.367 14.398 21.125 1 86.44 100 ARG A O 1
ATOM 791 N N . TRP A 1 101 ? -5.238 14.352 19.109 1 91.88 101 TRP A N 1
ATOM 792 C CA . TRP A 1 101 ? -4.398 15.414 18.562 1 91.88 101 TRP A CA 1
ATOM 793 C C . TRP A 1 101 ? -5.25 16.516 17.938 1 91.88 101 TRP A C 1
ATOM 795 O O . TRP A 1 101 ? -6.32 16.25 17.391 1 91.88 101 TRP A O 1
ATOM 805 N N . GLU A 1 102 ? -4.746 17.719 18.062 1 93.94 102 GLU A N 1
ATOM 806 C CA . GLU A 1 102 ? -5.363 18.891 17.438 1 93.94 102 GLU A CA 1
ATOM 807 C C . GLU A 1 102 ? -4.406 19.578 16.469 1 93.94 102 GLU A C 1
ATOM 809 O O . GLU A 1 102 ? -3.207 19.672 16.734 1 93.94 102 GLU A O 1
ATOM 814 N N . ALA A 1 103 ? -4.957 20.047 15.414 1 96.56 103 ALA A N 1
ATOM 815 C CA . ALA A 1 103 ? -4.184 20.766 14.406 1 96.56 103 ALA A CA 1
ATOM 816 C C . ALA A 1 103 ? -4.695 22.188 14.242 1 96.56 103 ALA A C 1
ATOM 818 O O . ALA A 1 103 ? -5.879 22.406 13.961 1 96.56 103 ALA A O 1
ATOM 819 N N . PHE A 1 104 ? -3.795 23.188 14.344 1 96.56 104 PHE A N 1
ATOM 820 C CA . PHE A 1 104 ? -4.156 24.594 14.227 1 96.56 104 PHE A CA 1
ATOM 821 C C . PHE A 1 104 ? -3.391 25.266 13.086 1 96.56 104 PHE A C 1
ATOM 823 O O . PHE A 1 104 ? -2.229 24.922 12.844 1 96.56 104 PHE A O 1
ATOM 830 N N . ARG A 1 105 ? -4.016 26.188 12.508 1 97.12 105 ARG A N 1
ATOM 831 C CA . ARG A 1 105 ? -3.365 26.953 11.445 1 97.12 105 ARG A CA 1
ATOM 83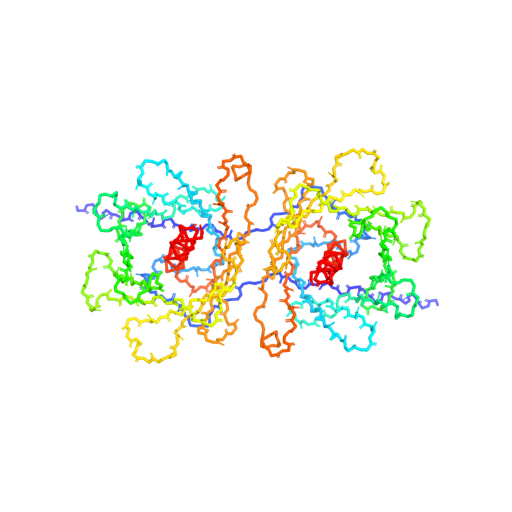2 C C . ARG A 1 105 ? -2.203 27.766 12 1 97.12 105 ARG A C 1
ATOM 834 O O . ARG A 1 105 ? -2.354 28.484 13 1 97.12 105 ARG A O 1
ATOM 841 N N . GLY A 1 106 ? -1.107 27.625 11.336 1 94.69 106 GLY A N 1
ATOM 842 C CA . GLY A 1 106 ? 0.057 28.391 11.773 1 94.69 106 GLY A CA 1
ATOM 843 C C . GLY A 1 106 ? 0.474 28.062 13.195 1 94.69 106 GLY A C 1
ATOM 844 O O . GLY A 1 106 ? 0.622 26.906 13.562 1 94.69 106 GLY A O 1
ATOM 845 N N . GLU A 1 107 ? 0.694 29.062 13.969 1 92 107 GLU A N 1
ATOM 846 C CA . GLU A 1 107 ? 1.132 28.875 15.352 1 92 107 GLU A CA 1
ATOM 847 C C . GLU A 1 107 ? 0.007 29.203 16.328 1 92 107 GLU A C 1
ATOM 849 O O . GLU A 1 107 ? 0.241 29.312 17.531 1 92 107 GLU A O 1
ATOM 854 N N . SER A 1 108 ? -1.154 29.297 15.766 1 92.44 108 SER A N 1
ATOM 855 C CA . SER A 1 108 ? -2.305 29.688 16.562 1 92.44 108 SER A CA 1
ATOM 856 C C . SER A 1 108 ? -2.688 28.594 17.562 1 92.44 108 SER A C 1
ATOM 858 O O . SER A 1 108 ? -2.371 27.422 17.344 1 92.44 108 SER A O 1
ATOM 860 N N . LYS A 1 109 ? -3.379 29 18.641 1 88.44 109 LYS A N 1
ATOM 861 C CA . LYS A 1 109 ? -3.996 28.062 19.578 1 88.44 109 LYS A CA 1
ATOM 862 C C . LYS A 1 109 ? -5.477 28.375 19.766 1 88.44 109 LYS A C 1
ATOM 864 O O . LYS A 1 109 ? -6.125 27.828 20.672 1 88.44 109 LYS A O 1
ATOM 869 N N . GLU A 1 110 ? -5.891 29.297 19.016 1 93.81 110 GLU A N 1
ATOM 870 C CA . GLU A 1 110 ? -7.277 29.75 19.156 1 93.81 110 GLU A CA 1
ATOM 871 C C . GLU A 1 110 ? -8.234 28.766 18.484 1 93.81 110 GLU A C 1
ATOM 873 O O . GLU A 1 110 ? -7.941 28.219 17.422 1 93.81 110 GLU A O 1
ATOM 878 N N . GLU A 1 111 ? -9.32 28.625 19.031 1 91.81 111 GLU A N 1
ATOM 879 C CA . GLU A 1 111 ? -10.328 27.688 18.547 1 91.81 111 GLU A CA 1
ATOM 880 C C . GLU A 1 111 ? -10.758 28.016 17.125 1 91.81 111 GLU A C 1
ATOM 882 O O . GLU A 1 111 ? -11.039 27.125 16.328 1 91.81 111 GLU A O 1
ATOM 887 N N . LYS A 1 112 ? -10.82 29.328 16.828 1 93.94 112 LYS A N 1
ATOM 888 C CA . LYS A 1 112 ? -11.242 29.75 15.492 1 93.94 112 LYS A CA 1
ATOM 889 C C . LYS A 1 112 ? -10.273 29.266 14.422 1 93.94 112 LYS A C 1
ATOM 891 O O . LYS A 1 112 ? -10.617 29.203 13.242 1 93.94 112 LYS A O 1
ATOM 896 N N . ASP A 1 113 ? -9.047 28.906 14.859 1 96.44 113 ASP A N 1
ATOM 897 C CA . ASP A 1 113 ? -8.008 28.484 13.93 1 96.44 113 ASP A CA 1
ATOM 898 C C . ASP A 1 113 ? -7.82 26.969 13.969 1 96.44 113 ASP A C 1
ATOM 900 O O . ASP A 1 113 ? -6.879 26.438 13.375 1 96.44 113 ASP A O 1
ATOM 904 N N . LEU A 1 114 ? -8.742 26.281 14.688 1 96.38 114 LEU A N 1
ATOM 905 C CA . LEU A 1 114 ? -8.711 24.828 14.711 1 96.38 114 LEU A CA 1
ATOM 906 C C . LEU A 1 114 ? -9.094 24.25 13.352 1 96.38 114 LEU A C 1
ATOM 908 O O . LEU A 1 114 ? -10.18 24.531 12.844 1 96.38 114 LEU A O 1
ATOM 912 N N . LEU A 1 115 ? -8.203 23.516 12.789 1 97.81 115 LEU A N 1
ATOM 913 C CA . LEU A 1 115 ? -8.469 22.891 11.5 1 97.81 115 LEU A CA 1
ATOM 914 C C . LEU A 1 115 ? -9.188 21.562 11.672 1 97.81 115 LEU A C 1
ATOM 916 O O . LEU A 1 115 ? -10.219 21.328 11.039 1 97.81 115 LEU A O 1
ATOM 920 N N . PHE A 1 116 ? -8.617 20.672 12.492 1 97.44 116 PHE A N 1
ATOM 921 C CA . PHE A 1 116 ? -9.234 19.375 12.727 1 97.44 116 PHE A CA 1
ATOM 922 C C . PHE A 1 116 ? -8.719 18.75 14.023 1 97.44 116 PHE A C 1
ATOM 924 O O . PHE A 1 116 ? -7.723 19.219 14.578 1 97.44 116 PHE A O 1
ATOM 931 N N . THR A 1 117 ? -9.422 17.781 14.508 1 94.44 117 THR A N 1
ATOM 932 C CA . THR A 1 117 ? -9.008 16.906 15.602 1 94.44 117 THR A CA 1
ATOM 933 C C . THR A 1 117 ? -8.93 15.461 15.141 1 94.44 117 THR A C 1
ATOM 935 O O . THR A 1 117 ? -9.75 15.016 14.336 1 94.44 117 THR A O 1
ATOM 938 N N . ALA A 1 118 ? -7.922 14.836 15.562 1 93.5 118 ALA A N 1
ATOM 939 C CA . ALA A 1 118 ? -7.738 13.414 15.289 1 93.5 118 ALA A CA 1
ATOM 940 C C . ALA A 1 118 ? -7.77 12.594 16.578 1 93.5 118 ALA A C 1
ATOM 942 O O . ALA A 1 118 ? -7.051 12.906 17.531 1 93.5 118 ALA A O 1
ATOM 943 N N . LYS A 1 119 ? -8.617 11.586 16.531 1 89.12 119 LYS A N 1
ATOM 944 C CA . LYS A 1 119 ? -8.75 10.742 17.703 1 89.12 119 LYS A CA 1
ATOM 945 C C . LYS A 1 119 ? -8.68 9.266 17.344 1 89.12 119 LYS A C 1
ATOM 947 O O . LYS A 1 119 ? -9.242 8.836 16.328 1 89.12 119 LYS A O 1
ATOM 952 N N . LYS A 1 120 ? -7.926 8.516 18.156 1 86.25 120 LYS A N 1
ATOM 953 C CA . LYS A 1 120 ? -7.898 7.062 17.984 1 86.25 120 LYS A CA 1
ATOM 954 C C . LYS A 1 120 ? -9.258 6.445 18.312 1 86.25 120 LYS A C 1
ATOM 956 O O . LYS A 1 120 ? -9.883 6.801 19.312 1 86.25 120 LYS A O 1
ATOM 961 N N . SER A 1 121 ? -9.633 5.598 17.344 1 76.5 121 SER A N 1
ATOM 962 C CA . SER A 1 121 ? -10.914 4.934 17.547 1 76.5 121 SER A CA 1
ATOM 963 C C . SER A 1 121 ? -10.797 3.842 18.609 1 76.5 121 SER A C 1
ATOM 965 O O . SER A 1 121 ? -9.766 3.174 18.703 1 76.5 121 SER A O 1
ATOM 967 N N . LYS A 1 122 ? -11.578 3.723 19.594 1 62 122 LYS A N 1
ATOM 968 C CA . LYS A 1 122 ? -11.594 2.826 20.75 1 62 122 LYS A CA 1
ATOM 969 C C . LYS A 1 122 ? -11.656 1.367 20.312 1 62 122 LYS A C 1
ATOM 971 O O . LYS A 1 122 ? -11.195 0.478 21.016 1 62 122 LYS A O 1
ATOM 976 N N . LEU A 1 123 ? -12.219 1.072 19.203 1 54.28 123 LEU A N 1
ATOM 977 C CA . LEU A 1 123 ? -12.672 -0.283 18.906 1 54.28 123 LEU A CA 1
ATOM 978 C C . LEU A 1 123 ? -11.516 -1.151 18.422 1 54.28 123 LEU A C 1
ATOM 980 O O . LEU A 1 123 ? -11.578 -2.381 18.5 1 54.28 123 LEU A O 1
ATOM 984 N N . PHE A 1 124 ? -10.5 -0.542 17.891 1 55.06 124 PHE A N 1
ATOM 985 C CA . PHE A 1 124 ? -9.641 -1.521 17.234 1 55.06 124 PHE A CA 1
ATOM 986 C C . PHE A 1 124 ? -8.242 -1.507 17.844 1 55.06 124 PHE A C 1
ATOM 988 O O . PHE A 1 124 ? -7.441 -0.612 17.547 1 55.06 124 PHE A O 1
ATOM 995 N N . GLN A 1 125 ? -7.91 -2.281 18.859 1 51.31 125 GLN A N 1
ATOM 996 C CA . GLN A 1 125 ? -6.641 -2.328 19.578 1 51.31 125 GLN A CA 1
ATOM 997 C C . GLN A 1 125 ? -5.488 -2.674 18.641 1 51.31 125 GLN A C 1
ATOM 999 O O . GLN A 1 125 ? -4.379 -2.158 18.797 1 51.31 125 GLN A O 1
ATOM 1004 N N . PHE A 1 126 ? -5.816 -3.555 17.625 1 55.16 126 PHE A N 1
ATOM 1005 C CA . PHE A 1 126 ? -4.66 -4.102 16.922 1 55.16 126 PHE A CA 1
ATOM 1006 C C . PHE A 1 126 ? -4.484 -3.436 15.555 1 55.16 126 PHE A C 1
ATOM 1008 O O . PHE A 1 126 ? -3.451 -3.6 14.906 1 55.16 126 PHE A O 1
ATOM 1015 N N . LYS A 1 127 ? -5.523 -2.66 15.188 1 68.56 127 LYS A N 1
ATOM 1016 C CA . LYS A 1 127 ? -5.449 -1.911 13.938 1 68.56 127 LYS A CA 1
ATOM 1017 C C . LYS A 1 127 ? -5.656 -0.418 14.172 1 68.56 127 LYS A C 1
ATOM 1019 O O . LYS A 1 127 ? -6.363 -0.027 15.109 1 68.56 127 LYS A O 1
ATOM 1024 N N . THR A 1 128 ? -4.812 0.358 13.562 1 76.25 128 THR A N 1
ATOM 1025 C CA . THR A 1 128 ? -4.926 1.808 13.68 1 76.25 128 THR A CA 1
ATOM 1026 C C . THR A 1 128 ? -6.188 2.312 12.992 1 76.25 128 THR A C 1
ATOM 1028 O O . THR A 1 128 ? -6.449 1.969 11.836 1 76.25 128 THR A O 1
ATOM 1031 N N . GLU A 1 129 ? -7.051 2.877 13.758 1 86.31 129 GLU A N 1
ATOM 1032 C CA . GLU A 1 129 ? -8.172 3.641 13.219 1 86.31 129 GLU A CA 1
ATOM 1033 C C . GLU A 1 129 ? -8.273 5.016 13.875 1 86.31 129 GLU A C 1
ATOM 1035 O O . GLU A 1 129 ? -8.352 5.125 15.102 1 86.31 129 GLU A O 1
ATOM 1040 N N . LEU A 1 130 ? -8.172 6.023 13.086 1 91.75 130 LEU A N 1
ATOM 1041 C CA . LEU A 1 130 ? -8.305 7.398 13.555 1 91.75 130 LEU A CA 1
ATOM 1042 C C . LEU A 1 130 ? -9.562 8.047 12.984 1 91.75 130 LEU A C 1
ATOM 1044 O O . LEU A 1 130 ? -9.852 7.914 11.797 1 91.75 130 LEU A O 1
ATOM 1048 N N . ASP A 1 131 ? -10.281 8.719 13.828 1 93.19 131 ASP A N 1
ATOM 1049 C CA . ASP A 1 131 ? -11.391 9.578 13.43 1 93.19 131 ASP A CA 1
ATOM 1050 C C . ASP A 1 131 ? -10.961 11.039 13.359 1 93.19 131 ASP A C 1
ATOM 1052 O O . ASP A 1 131 ? -10.414 11.578 14.328 1 93.19 131 ASP A O 1
ATOM 1056 N N . ILE A 1 132 ? -11.188 11.633 12.203 1 96.56 132 ILE A N 1
ATOM 1057 C CA . ILE A 1 132 ? -10.812 13.031 12.008 1 96.56 132 ILE A CA 1
ATOM 1058 C C . ILE A 1 132 ? -12.062 13.898 11.953 1 96.56 132 ILE A C 1
ATOM 1060 O O . ILE A 1 132 ? -12.969 13.648 11.148 1 96.56 132 ILE A O 1
ATOM 1064 N N . PHE A 1 133 ? -12.125 14.875 12.797 1 96.06 133 PHE A N 1
ATOM 1065 C CA . PHE A 1 133 ? -13.219 15.836 12.836 1 96.06 133 PHE A CA 1
ATOM 1066 C C . PHE A 1 133 ? -12.727 17.234 12.469 1 96.06 133 PHE A C 1
ATOM 1068 O O . PHE A 1 133 ? -11.766 17.734 13.055 1 96.06 133 PHE A O 1
ATOM 1075 N N . LEU A 1 134 ? -13.375 17.797 11.5 1 97.12 134 LEU A N 1
ATOM 1076 C CA . LEU A 1 134 ? -13.062 19.188 11.172 1 97.12 134 LEU A CA 1
ATOM 1077 C C . LEU A 1 134 ? -13.398 20.109 12.344 1 97.12 134 LEU A C 1
ATOM 1079 O O . LEU A 1 134 ? -14.258 19.781 13.164 1 97.12 134 LEU A O 1
ATOM 1083 N N . GLY A 1 135 ? -12.688 21.188 12.383 1 94.81 135 GLY A N 1
ATOM 1084 C CA . GLY A 1 135 ? -12.867 22.125 13.477 1 94.81 135 GLY A CA 1
ATOM 1085 C C . GLY A 1 135 ? -14.305 22.562 13.656 1 94.81 135 GLY A C 1
ATOM 1086 O O . GLY A 1 135 ? -14.742 22.859 14.781 1 94.81 135 GLY A O 1
ATOM 1087 N N . ASN A 1 136 ? -15.039 22.578 12.609 1 93.25 136 ASN A N 1
ATOM 1088 C CA . ASN A 1 136 ? -16.422 23.047 12.68 1 93.25 136 ASN A CA 1
ATOM 1089 C C . ASN A 1 136 ? -17.406 21.891 12.852 1 93.25 136 ASN A C 1
ATOM 1091 O O . ASN A 1 136 ? -18.609 22.109 12.914 1 93.25 136 ASN A O 1
ATOM 1095 N N . ASN A 1 137 ? -16.875 20.656 12.898 1 93.69 137 ASN A N 1
ATOM 1096 C CA . ASN A 1 137 ? -17.719 19.484 13.125 1 93.69 137 ASN A CA 1
ATOM 1097 C C . ASN A 1 137 ? -17.984 19.266 14.609 1 93.69 137 ASN A C 1
ATOM 1099 O O . ASN A 1 137 ? -17.078 18.875 15.352 1 93.69 137 ASN A O 1
ATOM 1103 N N . LYS A 1 138 ? -19.188 19.469 15.047 1 87.88 138 LYS A N 1
ATOM 1104 C CA . LYS A 1 138 ? -19.578 19.281 16.438 1 87.88 138 LYS A CA 1
ATOM 1105 C C . LYS A 1 138 ? -20.328 17.969 16.625 1 87.88 138 LYS A C 1
ATOM 1107 O O . LYS A 1 138 ? -20.812 17.672 17.719 1 87.88 138 LYS A O 1
ATOM 1112 N N . GLY A 1 139 ? -20.375 17.234 15.578 1 88.25 139 GLY A N 1
ATOM 1113 C CA . GLY A 1 139 ? -21.109 15.977 15.625 1 88.25 139 GLY A CA 1
ATOM 1114 C C . GLY A 1 139 ? -20.25 14.789 16.016 1 88.25 139 GLY A C 1
ATOM 1115 O O . GLY A 1 139 ? -19.125 14.961 16.484 1 88.25 139 GLY A O 1
ATOM 1116 N N . GLU A 1 140 ? -20.875 13.641 15.828 1 89.12 140 GLU A N 1
ATOM 1117 C CA . GLU A 1 140 ? -20.219 12.406 16.25 1 89.12 140 GLU A CA 1
ATOM 1118 C C . GLU A 1 140 ? -19.688 11.633 15.047 1 89.12 140 GLU A C 1
ATOM 1120 O O . GLU A 1 140 ? -18.938 10.664 15.211 1 89.12 140 GLU A O 1
ATOM 1125 N N . VAL A 1 141 ? -20.047 12.141 13.883 1 92.94 141 VAL A N 1
ATOM 1126 C CA . VAL A 1 141 ? -19.609 11.43 12.68 1 92.94 141 VAL A CA 1
ATOM 1127 C C . VAL A 1 141 ? -18.312 12.039 12.164 1 92.94 141 VAL A C 1
ATOM 1129 O O . VAL A 1 141 ? -18.25 13.242 11.883 1 92.94 141 VAL A O 1
ATOM 1132 N N . PRO A 1 142 ? -17.328 11.289 12.008 1 95.31 142 PRO A N 1
ATOM 1133 C CA . PRO A 1 142 ? -16.047 11.828 11.531 1 95.31 142 PRO A CA 1
ATOM 1134 C C . PRO A 1 142 ? -16.109 12.289 10.078 1 95.31 142 PRO A C 1
ATOM 1136 O O . PRO A 1 142 ? -16.812 11.672 9.266 1 95.31 142 PRO A O 1
ATOM 1139 N N . ASP A 1 143 ? -15.375 13.289 9.766 1 97.19 143 ASP A N 1
ATOM 1140 C CA . ASP A 1 143 ? -15.273 13.781 8.398 1 97.19 143 ASP A CA 1
ATOM 1141 C C . ASP A 1 143 ? -14.344 12.906 7.562 1 97.19 143 ASP A C 1
ATOM 1143 O O . ASP A 1 143 ? -14.539 12.766 6.352 1 97.19 143 ASP A O 1
ATOM 1147 N N . PHE A 1 144 ? -13.32 12.422 8.188 1 96.94 144 PHE A N 1
ATOM 1148 C CA . PHE A 1 144 ? -12.359 11.523 7.57 1 96.94 144 PHE A CA 1
ATOM 1149 C C . PHE A 1 144 ? -11.984 10.391 8.516 1 96.94 144 PHE A C 1
ATOM 1151 O O . PHE A 1 144 ? -12.188 10.492 9.727 1 96.94 144 PHE A O 1
ATOM 1158 N N . LYS A 1 145 ? -11.414 9.305 7.961 1 94.06 145 LYS A N 1
ATOM 1159 C CA . LYS A 1 145 ? -10.914 8.18 8.75 1 94.06 145 LYS A CA 1
ATOM 1160 C C . LYS A 1 145 ? -9.555 7.711 8.227 1 94.06 145 LYS A C 1
ATOM 1162 O O . LYS A 1 145 ? -9.305 7.746 7.023 1 94.06 145 LYS A O 1
ATOM 1167 N N . VAL A 1 146 ? -8.734 7.398 9.078 1 93.94 146 VAL A N 1
ATOM 1168 C CA . VAL A 1 146 ? -7.527 6.648 8.742 1 93.94 146 VAL A CA 1
ATOM 1169 C C . VAL A 1 146 ? -7.684 5.195 9.188 1 93.94 146 VAL A C 1
ATOM 1171 O O . VAL A 1 146 ? -8.039 4.93 10.344 1 93.94 146 VAL A O 1
ATOM 1174 N N . LYS A 1 147 ? -7.438 4.238 8.242 1 89.12 147 LYS A N 1
ATOM 1175 C CA . LYS A 1 147 ? -7.566 2.818 8.547 1 89.12 147 LYS A CA 1
ATOM 1176 C C . LYS A 1 147 ? -6.328 2.045 8.102 1 89.12 147 LYS A C 1
ATOM 1178 O O . LYS A 1 147 ? -5.766 2.322 7.039 1 89.12 147 LYS A O 1
ATOM 1183 N N . GLY A 1 148 ? -5.996 1.062 8.969 1 87.62 148 GLY A N 1
ATOM 1184 C CA . GLY A 1 148 ? -4.926 0.167 8.562 1 87.62 148 GLY A CA 1
ATOM 1185 C C . GLY A 1 148 ? -3.867 -0.022 9.633 1 87.62 148 GLY A C 1
ATOM 1186 O O . GLY A 1 148 ? -4.137 0.175 10.82 1 87.62 148 GLY A O 1
ATOM 1187 N N . GLY A 1 149 ? -2.66 -0.587 9.156 1 82.81 149 GLY A N 1
ATOM 1188 C CA . GLY A 1 149 ? -1.539 -0.82 10.055 1 82.81 149 GLY A CA 1
ATOM 1189 C C . GLY A 1 149 ? -0.36 0.095 9.781 1 82.81 149 GLY A C 1
ATOM 1190 O O . GLY A 1 149 ? 0.377 -0.101 8.812 1 82.81 149 GLY A O 1
ATOM 1191 N N . TYR A 1 150 ? -0.134 1.03 10.68 1 79.81 150 TYR A N 1
ATOM 1192 C CA . TYR A 1 150 ? 0.956 1.983 10.5 1 79.81 150 TYR A CA 1
ATOM 1193 C C . TYR A 1 150 ? 2.307 1.276 10.516 1 79.81 150 TYR A C 1
ATOM 1195 O O . TYR A 1 150 ? 3.207 1.627 9.75 1 79.81 150 TYR A O 1
ATOM 1203 N N . SER A 1 151 ? 2.432 0.208 11.312 1 77.88 151 SER A N 1
ATOM 1204 C CA . SER A 1 151 ? 3.701 -0.496 11.453 1 77.88 151 SER A CA 1
ATOM 1205 C C . SER A 1 151 ? 4.121 -1.145 10.141 1 77.88 151 SER A C 1
ATOM 1207 O O . SER A 1 151 ? 5.312 -1.311 9.875 1 77.88 151 SER A O 1
ATOM 1209 N N . GLU A 1 152 ? 3.158 -1.407 9.336 1 78.75 152 GLU A N 1
ATOM 1210 C CA . GLU A 1 152 ? 3.459 -2.047 8.062 1 78.75 152 GLU A CA 1
ATOM 1211 C C . GLU A 1 152 ? 3.279 -1.073 6.898 1 78.75 152 GLU A C 1
ATOM 1213 O O . GLU A 1 152 ? 3.215 -1.486 5.742 1 78.75 152 GLU A O 1
ATOM 1218 N N . SER A 1 153 ? 3.125 0.161 7.211 1 83.44 153 SER A N 1
ATOM 1219 C CA . SER A 1 153 ? 2.967 1.207 6.207 1 83.44 153 SER A CA 1
ATOM 1220 C C . SER A 1 153 ? 1.79 0.913 5.281 1 83.44 153 SER A C 1
ATOM 1222 O O . SER A 1 153 ? 1.908 1.028 4.059 1 83.44 153 SER A O 1
ATOM 1224 N N . SER A 1 154 ? 0.697 0.537 5.91 1 86.62 154 SER A N 1
ATOM 1225 C CA . SER A 1 154 ? -0.479 0.117 5.156 1 86.62 154 SER A CA 1
ATOM 1226 C C . SER A 1 154 ? -1.726 0.867 5.613 1 86.62 154 SER A C 1
ATOM 1228 O O . SER A 1 154 ? -2.787 0.266 5.793 1 86.62 154 SER A O 1
ATOM 1230 N N . CYS A 1 155 ? -1.676 2.135 5.656 1 90.94 155 CYS A N 1
ATOM 1231 C CA . CYS A 1 155 ? -2.828 2.932 6.062 1 90.94 155 CYS A CA 1
ATOM 1232 C C . CYS A 1 155 ? -3.473 3.609 4.859 1 90.94 155 CYS A C 1
ATOM 1234 O O . CYS A 1 155 ? -2.793 3.922 3.879 1 90.94 155 CYS A O 1
ATOM 1236 N N . SER A 1 156 ? -4.773 3.797 5 1 93.81 156 SER A N 1
ATOM 1237 C CA . SER A 1 156 ? -5.559 4.547 4.027 1 93.81 156 SER A CA 1
ATOM 1238 C C . SER A 1 156 ? -6.309 5.699 4.691 1 93.81 156 SER A C 1
ATOM 1240 O O . SER A 1 156 ? -6.77 5.57 5.828 1 93.81 156 SER A O 1
ATOM 1242 N N . VAL A 1 157 ? -6.355 6.77 4.043 1 96.12 157 VAL A N 1
ATOM 1243 C CA . VAL A 1 157 ? -7.184 7.891 4.461 1 96.12 157 VAL A CA 1
ATOM 1244 C C . VAL A 1 157 ? -8.469 7.926 3.631 1 96.12 157 VAL A C 1
ATOM 1246 O O . VAL A 1 157 ? -8.414 7.961 2.398 1 96.12 157 VAL A O 1
ATOM 1249 N N . LEU A 1 158 ? -9.602 7.938 4.309 1 95.81 158 LEU A N 1
ATOM 1250 C CA . LEU A 1 158 ? -10.898 7.832 3.645 1 95.81 158 LEU A CA 1
ATOM 1251 C C . LEU A 1 158 ? -11.773 9.039 3.971 1 95.81 158 LEU A C 1
ATOM 1253 O O . LEU A 1 158 ? -11.594 9.68 5.008 1 95.81 158 LEU A O 1
ATOM 1257 N N . LEU A 1 159 ? -12.68 9.273 3.041 1 95.69 159 LEU A N 1
ATOM 1258 C CA . LEU A 1 159 ? -13.711 10.273 3.285 1 95.69 159 LEU A CA 1
ATOM 1259 C C . LEU A 1 159 ? -14.797 9.727 4.207 1 95.69 159 LEU A C 1
ATOM 1261 O O . LEU A 1 159 ? -15.664 8.961 3.768 1 95.69 159 LEU A O 1
ATOM 1265 N N . GLY A 1 160 ? -14.633 10.094 5.453 1 91.31 160 GLY A N 1
ATOM 1266 C CA . GLY A 1 160 ? -15.609 9.625 6.422 1 91.31 160 GLY A CA 1
ATOM 1267 C C . GLY A 1 160 ? -15.773 8.117 6.426 1 91.31 160 GLY A C 1
ATOM 1268 O O . GLY A 1 160 ? -14.781 7.383 6.492 1 91.31 160 GLY A O 1
ATOM 1269 N N . ASP A 1 161 ? -17.047 7.738 6.379 1 85.94 161 ASP A N 1
ATOM 1270 C CA . ASP A 1 161 ? -17.344 6.312 6.445 1 85.94 161 ASP A CA 1
ATOM 1271 C C . ASP A 1 161 ? -17.516 5.723 5.051 1 85.94 161 ASP A C 1
ATOM 1273 O O . ASP A 1 161 ? -17.984 4.59 4.902 1 85.94 161 ASP A O 1
ATOM 1277 N N . SER A 1 162 ? -17.062 6.48 4.102 1 88 162 SER A N 1
ATOM 1278 C CA . SER A 1 162 ? -17.188 5.988 2.732 1 88 162 SER A CA 1
ATOM 1279 C C . SER A 1 162 ? -15.938 5.211 2.316 1 88 162 SER A C 1
ATOM 1281 O O . SER A 1 162 ? -14.992 5.078 3.098 1 88 162 SER A O 1
ATOM 1283 N N . ASN A 1 163 ? -16.016 4.691 1.105 1 86.81 163 ASN A N 1
ATOM 1284 C CA . ASN A 1 163 ? -14.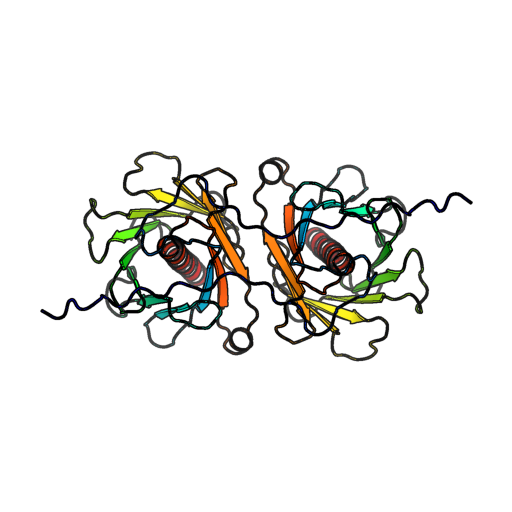859 3.98 0.551 1 86.81 163 ASN A CA 1
ATOM 1285 C C . ASN A 1 163 ? -14.047 4.875 -0.378 1 86.81 163 ASN A C 1
ATOM 1287 O O . ASN A 1 163 ? -13.211 4.387 -1.14 1 86.81 163 ASN A O 1
ATOM 1291 N N . THR A 1 164 ? -14.328 6.176 -0.251 1 92.44 164 THR A N 1
ATOM 1292 C CA . THR A 1 164 ? -13.586 7.117 -1.081 1 92.44 164 THR A CA 1
ATOM 1293 C C . THR A 1 164 ? -12.172 7.32 -0.533 1 92.44 164 THR A C 1
ATOM 1295 O O . THR A 1 164 ? -12 7.812 0.585 1 92.44 164 THR A O 1
ATOM 1298 N N . MET A 1 165 ? -11.234 6.98 -1.393 1 94.25 165 MET A N 1
ATOM 1299 C CA . MET A 1 165 ? -9.82 7.051 -1.013 1 94.25 165 MET A CA 1
ATOM 1300 C C . MET A 1 165 ? -9.273 8.461 -1.215 1 94.25 165 MET A C 1
ATOM 1302 O O . MET A 1 165 ? -9.477 9.062 -2.268 1 94.25 165 MET A O 1
ATOM 1306 N N . LEU A 1 166 ? -8.617 8.953 -0.194 1 97.94 166 LEU A N 1
ATOM 1307 C CA . LEU A 1 166 ? -7.949 10.25 -0.292 1 97.94 166 LEU A CA 1
ATOM 1308 C C . LEU A 1 166 ? -6.438 10.078 -0.403 1 97.94 166 LEU A C 1
ATOM 1310 O O . LEU A 1 166 ? -5.766 10.875 -1.059 1 97.94 166 LEU A O 1
ATOM 1314 N N . ALA A 1 167 ? -5.957 9.125 0.257 1 97.75 167 ALA A N 1
ATOM 1315 C CA . ALA A 1 167 ? -4.527 8.836 0.247 1 97.75 167 ALA A CA 1
ATOM 1316 C C . ALA A 1 167 ? -4.254 7.398 0.693 1 97.75 167 ALA A C 1
ATOM 1318 O O . ALA A 1 167 ? -5.09 6.781 1.357 1 97.75 167 ALA A O 1
ATOM 1319 N N . GLN A 1 168 ? -3.139 6.938 0.351 1 95.5 168 GLN A N 1
ATOM 1320 C CA . GLN A 1 168 ? -2.766 5.566 0.687 1 95.5 168 GLN A CA 1
ATOM 1321 C C . GLN A 1 168 ? -1.264 5.449 0.9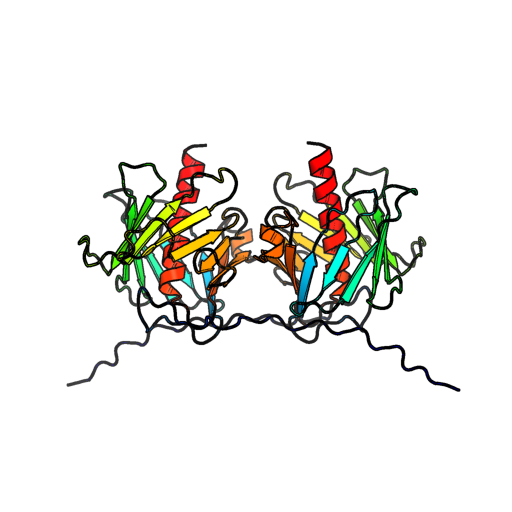31 1 95.5 168 GLN A C 1
ATOM 1323 O O . GLN A 1 168 ? -0.46 5.941 0.136 1 95.5 168 GLN A O 1
ATOM 1328 N N . MET A 1 169 ? -0.942 4.801 2.023 1 92.75 169 MET A N 1
ATOM 1329 C CA . MET A 1 169 ? 0.453 4.539 2.369 1 92.75 169 MET A CA 1
ATOM 1330 C C . MET A 1 169 ? 0.936 3.238 1.74 1 92.75 169 MET A C 1
ATOM 1332 O O . MET A 1 169 ? 0.147 2.316 1.527 1 92.75 169 MET A O 1
ATOM 1336 N N . HIS A 1 170 ? 2.16 3.184 1.452 1 89.5 170 HIS A N 1
ATOM 1337 C CA . HIS A 1 170 ? 2.781 1.953 0.975 1 89.5 170 HIS A CA 1
ATOM 1338 C C . HIS A 1 170 ? 4.258 1.9 1.347 1 89.5 170 HIS A C 1
ATOM 1340 O O . HIS A 1 170 ? 4.895 2.941 1.527 1 89.5 170 HIS A O 1
ATOM 1346 N N . ARG A 1 171 ? 4.758 0.717 1.35 1 83 171 ARG A N 1
ATOM 1347 C CA . ARG A 1 171 ? 6.152 0.515 1.721 1 83 171 ARG A CA 1
ATOM 1348 C C . ARG A 1 171 ? 7.086 0.93 0.587 1 83 171 ARG A C 1
ATOM 1350 O O . ARG A 1 171 ? 6.809 0.659 -0.583 1 83 171 ARG A O 1
ATOM 1357 N N . LYS A 1 172 ? 8.07 1.629 1.063 1 79.19 172 LYS A N 1
ATOM 1358 C CA . LYS A 1 172 ? 9.164 1.953 0.152 1 79.19 172 LYS A CA 1
ATOM 1359 C C . LYS A 1 172 ? 10.414 1.134 0.475 1 79.19 172 LYS A C 1
ATOM 1361 O O . LYS A 1 172 ? 10.781 0.99 1.642 1 79.19 172 LYS A O 1
ATOM 1366 N N . HIS A 1 173 ? 10.859 0.379 -0.569 1 69.62 173 HIS A N 1
ATOM 1367 C CA . HIS A 1 173 ? 12.086 -0.372 -0.344 1 69.62 173 HIS A CA 1
ATOM 1368 C C . HIS A 1 173 ? 13.297 0.375 -0.895 1 69.62 173 HIS A C 1
ATOM 1370 O O . HIS A 1 173 ? 13.281 0.822 -2.045 1 69.62 173 HIS A O 1
ATOM 1376 N N . SER A 1 174 ? 13.93 1.175 -0.073 1 62.69 174 SER A N 1
ATOM 1377 C CA . SER A 1 174 ? 15.148 1.851 -0.508 1 62.69 174 SER A CA 1
ATOM 1378 C C . SER A 1 174 ? 16.375 1.307 0.221 1 62.69 174 SER A C 1
ATOM 1380 O O . SER A 1 174 ? 16.25 0.677 1.273 1 62.69 174 SER A O 1
ATOM 1382 N N . LEU A 1 175 ? 17.453 1.402 -0.582 1 55.31 175 LEU A N 1
ATOM 1383 C CA . LEU A 1 175 ? 18.719 1.054 0.034 1 55.31 175 LEU A CA 1
ATOM 1384 C C . LEU A 1 175 ? 18.891 1.762 1.373 1 55.31 175 LEU A C 1
ATOM 1386 O O . LEU A 1 175 ? 19.391 1.17 2.334 1 55.31 175 LEU A O 1
ATOM 1390 N N . ALA A 1 176 ? 18.531 2.936 1.344 1 53.5 176 ALA A N 1
ATOM 1391 C CA . ALA A 1 176 ? 18.719 3.715 2.564 1 53.5 176 ALA A CA 1
ATOM 1392 C C . ALA A 1 176 ? 17.891 3.143 3.717 1 53.5 176 ALA A C 1
ATOM 1394 O O . ALA A 1 176 ? 18.391 3.016 4.84 1 53.5 176 ALA A O 1
ATOM 1395 N N . SER A 1 177 ? 16.625 2.73 3.422 1 57.34 177 SER A N 1
ATOM 1396 C CA . SER A 1 177 ? 15.773 2.166 4.465 1 57.34 177 SER A CA 1
ATOM 1397 C C . SER A 1 177 ? 16.328 0.837 4.969 1 57.34 177 SER A C 1
ATOM 1399 O O . SER A 1 177 ? 16.172 0.504 6.145 1 57.34 177 SER A O 1
ATOM 1401 N N . ALA A 1 178 ? 16.922 0.177 4.023 1 55.06 178 ALA A N 1
ATOM 1402 C CA . ALA A 1 178 ? 17.516 -1.11 4.383 1 55.06 178 ALA A CA 1
ATOM 1403 C C . ALA A 1 178 ? 18.75 -0.925 5.273 1 55.06 178 ALA A C 1
ATOM 1405 O O . ALA A 1 178 ? 19 -1.739 6.164 1 55.06 178 ALA A O 1
ATOM 1406 N N . ILE A 1 179 ? 19.406 0.196 4.996 1 50.44 179 ILE A N 1
ATOM 1407 C CA . ILE A 1 179 ? 20.656 0.428 5.703 1 50.44 179 ILE A CA 1
ATOM 1408 C C . ILE A 1 179 ? 20.391 1.188 7 1 50.44 179 ILE A C 1
ATOM 1410 O O . ILE A 1 179 ? 20.953 0.859 8.047 1 50.44 179 ILE A O 1
ATOM 1414 N N . LEU A 1 180 ? 19.688 2.252 6.871 1 50.53 180 LEU A N 1
ATOM 1415 C CA . LEU A 1 180 ? 19.578 3.18 7.988 1 50.53 180 LEU A CA 1
ATOM 1416 C C . LEU A 1 180 ? 18.391 2.803 8.883 1 50.53 180 LEU A C 1
ATOM 1418 O O . LEU A 1 180 ? 18.234 3.357 9.977 1 50.53 180 LEU A O 1
ATOM 1422 N N . ASP A 1 181 ? 17.969 1.62 9 1 49.72 181 ASP A N 1
ATOM 1423 C CA . ASP A 1 181 ? 16.828 1.21 9.805 1 49.72 181 ASP A CA 1
ATOM 1424 C C . ASP A 1 181 ? 15.758 2.303 9.836 1 49.72 181 ASP A C 1
ATOM 1426 O O . ASP A 1 181 ? 15.227 2.629 10.898 1 49.72 181 ASP A O 1
ATOM 1430 N N . THR A 1 182 ? 15.766 3.221 8.977 1 57.31 182 THR A N 1
ATOM 1431 C CA . THR A 1 182 ? 14.75 4.262 8.891 1 57.31 182 THR A CA 1
ATOM 1432 C C . THR A 1 182 ? 13.5 3.736 8.188 1 57.31 182 THR A C 1
ATOM 1434 O O . THR A 1 182 ? 13.594 2.895 7.293 1 57.31 182 THR A O 1
ATOM 1437 N N . ASP A 1 183 ? 12.445 3.996 8.969 1 63.31 183 ASP A N 1
ATOM 1438 C CA . ASP A 1 183 ? 11.195 3.643 8.305 1 63.31 183 ASP A CA 1
ATOM 1439 C C . ASP A 1 183 ? 10.875 4.613 7.176 1 63.31 183 ASP A C 1
ATOM 1441 O O . ASP A 1 183 ? 10.891 5.832 7.367 1 63.31 183 ASP A O 1
ATOM 1445 N N . SER A 1 184 ? 11.047 4.238 6.062 1 78.38 184 SER A N 1
ATOM 1446 C CA . SER A 1 184 ? 10.664 5.031 4.898 1 78.38 184 SER A CA 1
ATOM 1447 C C . SER A 1 184 ? 9.461 4.426 4.188 1 78.38 184 SER A C 1
ATOM 1449 O O . SER A 1 184 ? 9.391 3.207 4.008 1 78.38 184 SER A O 1
ATOM 1451 N N . PHE A 1 185 ? 8.484 5.305 4.043 1 87.31 185 PHE A N 1
ATOM 1452 C CA . PHE A 1 185 ? 7.309 4.855 3.307 1 87.31 185 PHE A CA 1
ATOM 1453 C C . PHE A 1 185 ? 6.805 5.949 2.371 1 87.31 185 PHE A C 1
ATOM 1455 O O . PHE A 1 185 ? 7.18 7.117 2.512 1 87.31 185 PHE A O 1
ATOM 1462 N N . GLY A 1 186 ? 6.121 5.5 1.44 1 91.5 186 GLY A N 1
ATOM 1463 C CA . GLY A 1 186 ? 5.469 6.41 0.511 1 91.5 186 GLY A CA 1
ATOM 1464 C C . GLY A 1 186 ? 4.004 6.633 0.825 1 91.5 186 GLY A C 1
ATOM 1465 O O . GLY A 1 186 ? 3.35 5.77 1.418 1 91.5 186 GLY A O 1
ATOM 1466 N N . VAL A 1 187 ? 3.549 7.828 0.453 1 95.62 187 VAL A N 1
ATOM 1467 C CA . VAL A 1 187 ? 2.129 8.156 0.514 1 95.62 187 VAL A CA 1
ATOM 1468 C C . VAL A 1 187 ? 1.664 8.695 -0.837 1 95.62 187 VAL A C 1
ATOM 1470 O O . VAL A 1 187 ? 2.174 9.711 -1.313 1 95.62 187 VAL A O 1
ATOM 1473 N N . THR A 1 188 ? 0.753 8 -1.448 1 96.88 188 THR A N 1
ATOM 1474 C CA . THR A 1 188 ? 0.102 8.523 -2.645 1 96.88 188 THR A CA 1
ATOM 1475 C C . THR A 1 188 ? -1.135 9.336 -2.275 1 96.88 188 THR A C 1
ATOM 1477 O O . THR A 1 188 ? -2.049 8.82 -1.626 1 96.88 188 THR A O 1
ATOM 1480 N N . VAL A 1 189 ? -1.134 10.57 -2.643 1 98.31 189 VAL A N 1
ATOM 1481 C CA . VAL A 1 189 ? -2.279 11.445 -2.41 1 98.31 189 VAL A CA 1
ATOM 1482 C C . VAL A 1 189 ? -3.096 11.578 -3.693 1 98.31 189 VAL A C 1
ATOM 1484 O O . VAL A 1 189 ? -2.547 11.867 -4.758 1 98.31 189 VAL A O 1
ATOM 1487 N N . TYR A 1 190 ? -4.379 11.352 -3.592 1 98.19 190 TYR A N 1
ATOM 1488 C CA . TYR A 1 190 ? -5.262 11.359 -4.754 1 98.19 190 TYR A CA 1
ATOM 1489 C C . TYR A 1 190 ? -5.504 12.781 -5.25 1 98.19 190 TYR A C 1
ATOM 1491 O O . TYR A 1 190 ? -5.363 13.742 -4.488 1 98.19 190 TYR A O 1
ATOM 1499 N N . PRO A 1 191 ? -5.879 12.883 -6.562 1 98.19 191 PRO A N 1
ATOM 1500 C CA . PRO A 1 191 ? -6.16 14.219 -7.098 1 98.19 191 PRO A CA 1
ATOM 1501 C C . PRO A 1 191 ? -7.297 14.93 -6.363 1 98.19 191 PRO A C 1
ATOM 1503 O O . PRO A 1 191 ? -8.266 14.281 -5.949 1 98.19 191 PRO A O 1
ATOM 1506 N N . ASN A 1 192 ? -7.141 16.188 -6.16 1 98.31 192 ASN A N 1
ATOM 1507 C CA . ASN A 1 192 ? -8.102 17.062 -5.516 1 98.31 192 ASN A CA 1
ATOM 1508 C C . ASN A 1 192 ? -8.07 16.922 -3.996 1 98.31 192 ASN A C 1
ATOM 1510 O O . ASN A 1 192 ? -9.055 17.219 -3.316 1 98.31 192 ASN A O 1
ATOM 1514 N N . VAL A 1 193 ? -6.98 16.438 -3.471 1 98.5 193 VAL A N 1
ATOM 1515 C CA . VAL A 1 193 ? -6.793 16.328 -2.027 1 98.5 193 VAL A CA 1
ATOM 1516 C C . VAL A 1 193 ? -5.598 17.188 -1.6 1 98.5 193 VAL A C 1
ATOM 1518 O O . VAL A 1 193 ? -4.562 17.188 -2.268 1 98.5 193 VAL A O 1
ATOM 1521 N N . ASP A 1 194 ? -5.695 17.875 -0.532 1 98.5 194 ASP A N 1
ATOM 1522 C CA . ASP A 1 194 ? -4.664 18.688 0.093 1 98.5 194 ASP A CA 1
ATOM 1523 C C . ASP A 1 194 ? -3.562 17.828 0.701 1 98.5 194 ASP A C 1
ATOM 1525 O O . ASP A 1 194 ? -3.734 17.266 1.786 1 98.5 194 ASP A O 1
ATOM 1529 N N . TYR A 1 195 ? -2.398 17.812 -0.043 1 98.31 195 TYR A N 1
ATOM 1530 C CA . TYR A 1 195 ? -1.38 16.875 0.416 1 98.31 195 TYR A CA 1
ATOM 1531 C C . TYR A 1 195 ? -0.663 17.406 1.65 1 98.31 195 TYR A C 1
ATOM 1533 O O . TYR A 1 195 ? 0.04 16.656 2.338 1 98.31 195 TYR A O 1
ATOM 1541 N N . ALA A 1 196 ? -0.764 18.656 2.041 1 98.12 196 ALA A N 1
ATOM 1542 C CA . ALA A 1 196 ? -0.289 19.141 3.338 1 98.12 196 ALA A CA 1
ATOM 1543 C C . ALA A 1 196 ? -1.14 18.578 4.473 1 98.12 196 ALA A C 1
ATOM 1545 O O . ALA A 1 196 ? -0.616 18.219 5.531 1 98.12 196 ALA A O 1
ATOM 1546 N N . PHE A 1 197 ? -2.422 18.516 4.246 1 98.44 197 PHE A N 1
ATOM 1547 C CA . PHE A 1 197 ? -3.344 17.906 5.199 1 98.44 197 PHE A CA 1
ATOM 1548 C C . PHE A 1 197 ? -3 16.438 5.43 1 98.44 197 PHE A C 1
ATOM 1550 O O . PHE A 1 197 ? -2.895 16 6.57 1 98.44 197 PHE A O 1
ATOM 1557 N N . ILE A 1 198 ? -2.773 15.711 4.375 1 98.38 198 ILE A N 1
ATOM 1558 C CA . ILE A 1 198 ? -2.406 14.305 4.461 1 98.38 198 ILE A CA 1
ATOM 1559 C C . ILE A 1 198 ? -1.103 14.156 5.242 1 98.38 198 ILE A C 1
ATOM 1561 O O . ILE A 1 198 ? -0.975 13.266 6.086 1 98.38 198 ILE A O 1
ATOM 1565 N N . THR A 1 199 ? -0.148 15.016 4.961 1 96.62 199 THR A N 1
ATOM 1566 C CA . THR A 1 199 ? 1.127 14.977 5.668 1 96.62 199 THR A CA 1
ATOM 1567 C C . THR A 1 199 ? 0.922 15.18 7.164 1 96.62 199 THR A C 1
ATOM 1569 O O . THR A 1 199 ? 1.517 14.477 7.984 1 96.62 199 THR A O 1
ATOM 1572 N N . ALA A 1 200 ? 0.071 16.109 7.512 1 96.69 200 ALA A N 1
ATOM 1573 C CA . ALA A 1 200 ? -0.223 16.359 8.922 1 96.69 200 ALA A CA 1
ATOM 1574 C C . ALA A 1 200 ? -0.774 15.102 9.594 1 96.69 200 ALA A C 1
ATOM 1576 O O . ALA A 1 200 ? -0.383 14.766 10.711 1 96.69 200 ALA A O 1
ATOM 1577 N N . LEU A 1 201 ? -1.698 14.445 8.922 1 96.31 201 LEU A N 1
ATOM 1578 C CA . LEU A 1 201 ? -2.266 13.211 9.461 1 96.31 201 LEU A CA 1
ATOM 1579 C C . LEU A 1 201 ? -1.182 12.164 9.664 1 96.31 201 LEU A C 1
ATOM 1581 O O . LEU A 1 201 ? -1.189 11.445 10.664 1 96.31 201 LEU A O 1
ATOM 1585 N N . VAL A 1 202 ? -0.265 12.062 8.719 1 93.38 202 VAL A N 1
ATOM 1586 C CA . VAL A 1 202 ? 0.816 11.086 8.805 1 93.38 202 VAL A CA 1
ATOM 1587 C C . VAL A 1 202 ? 1.689 11.383 10.023 1 93.38 202 VAL A C 1
ATOM 1589 O O . VAL A 1 202 ? 2.111 10.469 10.734 1 93.38 202 VAL A O 1
ATOM 1592 N N . VAL A 1 203 ? 1.989 12.633 10.258 1 90.56 203 VAL A N 1
ATOM 1593 C CA . VAL A 1 203 ? 2.779 13.023 11.422 1 90.56 203 VAL A CA 1
ATOM 1594 C C . VAL A 1 203 ? 2.066 12.594 12.695 1 90.56 203 VAL A C 1
ATOM 1596 O O . VAL A 1 203 ? 2.689 12.039 13.609 1 90.56 203 VAL A O 1
ATOM 1599 N N . ILE A 1 204 ? 0.79 12.828 12.758 1 90.25 204 ILE A N 1
ATOM 1600 C CA . ILE A 1 204 ? 0.011 12.453 13.93 1 90.25 204 ILE A CA 1
ATOM 1601 C C . ILE A 1 204 ? 0.059 10.938 14.117 1 90.25 204 ILE A C 1
ATOM 1603 O O . ILE A 1 204 ? 0.249 10.445 15.227 1 90.25 204 ILE A O 1
ATOM 1607 N N . LEU A 1 205 ? -0.181 10.242 13.039 1 88.12 205 LEU A N 1
ATOM 1608 C CA . LEU A 1 205 ? -0.133 8.781 13.078 1 88.12 205 LEU A CA 1
ATOM 1609 C C . LEU A 1 205 ? 1.204 8.297 13.625 1 88.12 205 LEU A C 1
ATOM 1611 O O . LEU A 1 205 ? 1.247 7.363 14.43 1 88.12 205 LEU A O 1
ATOM 1615 N N . ASP A 1 206 ? 2.252 8.891 13.117 1 83.69 206 ASP A N 1
ATOM 1616 C CA . ASP A 1 206 ? 3.594 8.523 13.57 1 83.69 206 ASP A CA 1
ATOM 1617 C C . ASP A 1 206 ? 3.752 8.75 15.07 1 83.69 206 ASP A C 1
ATOM 1619 O O . ASP A 1 206 ? 4.324 7.914 15.773 1 83.69 206 ASP A O 1
ATOM 1623 N N . GLU A 1 207 ? 3.215 9.82 15.57 1 81.69 207 GLU A N 1
ATOM 1624 C CA . GLU A 1 207 ? 3.307 10.164 16.984 1 81.69 207 GLU A CA 1
ATOM 1625 C C . GLU A 1 207 ? 2.484 9.203 17.844 1 81.69 207 GLU A C 1
ATOM 1627 O O . GLU A 1 207 ? 2.93 8.773 18.906 1 81.69 207 GLU A O 1
ATOM 1632 N N . ILE A 1 208 ? 1.319 8.914 17.391 1 80.62 208 ILE A N 1
ATOM 1633 C CA . ILE A 1 208 ? 0.44 8.023 18.125 1 80.62 208 ILE A CA 1
ATOM 1634 C C . ILE A 1 208 ? 1.081 6.637 18.234 1 80.62 208 ILE A C 1
ATOM 1636 O O . ILE A 1 208 ? 0.988 5.98 19.281 1 80.62 208 ILE A O 1
ATOM 1640 N N . ASN A 1 209 ? 1.688 6.23 17.188 1 77.88 209 ASN A N 1
ATOM 1641 C CA . ASN A 1 209 ? 2.291 4.898 17.172 1 77.88 209 ASN A CA 1
ATOM 1642 C C . ASN A 1 209 ? 3.609 4.875 17.938 1 77.88 209 ASN A C 1
ATOM 1644 O O . ASN A 1 209 ? 4.008 3.838 18.469 1 77.88 209 ASN A O 1
ATOM 1648 N N . ALA A 1 210 ? 4.367 5.91 17.953 1 72.25 210 ALA A N 1
ATOM 1649 C CA . ALA A 1 210 ? 5.586 6 18.75 1 72.25 210 ALA A CA 1
ATOM 1650 C C . ALA A 1 210 ? 5.273 5.91 20.234 1 72.25 210 ALA A C 1
ATOM 1652 O O . ALA A 1 210 ? 6.035 5.316 21 1 72.25 210 ALA A O 1
ATOM 1653 N N . ASP A 1 211 ? 4.23 6.52 20.641 1 64.81 211 ASP A N 1
ATOM 1654 C CA . ASP A 1 211 ? 3.811 6.477 22.047 1 64.81 211 ASP A CA 1
ATOM 1655 C C . ASP A 1 211 ? 3.418 5.062 22.453 1 64.81 211 ASP A C 1
ATOM 1657 O O . ASP A 1 211 ? 3.662 4.648 23.594 1 64.81 211 ASP A O 1
ATOM 1661 N N . ARG A 1 212 ? 2.842 4.344 21.547 1 57.53 212 ARG A N 1
ATOM 1662 C CA . ARG A 1 212 ? 2.467 2.965 21.844 1 57.53 212 ARG A CA 1
ATOM 1663 C C . ARG A 1 212 ? 3.699 2.104 22.094 1 57.53 212 ARG A C 1
ATOM 1665 O O . ARG A 1 212 ? 3.678 1.217 22.938 1 57.53 212 ARG A O 1
ATOM 1672 N N . SER A 1 213 ? 4.684 2.367 21.328 1 52.72 213 SER A N 1
ATOM 1673 C CA . SER A 1 213 ? 5.902 1.586 21.516 1 52.72 213 SER A CA 1
ATOM 1674 C C . SER A 1 213 ? 6.574 1.908 22.844 1 52.72 213 SER A C 1
ATOM 1676 O O . SER A 1 213 ? 7.289 1.075 23.406 1 52.72 213 SER A O 1
ATOM 1678 N N . ALA A 1 214 ? 6.34 3.078 23.359 1 47.69 214 ALA A N 1
ATOM 1679 C CA . ALA A 1 214 ? 6.93 3.457 24.641 1 47.69 214 ALA A CA 1
ATOM 1680 C C . ALA A 1 214 ? 6.184 2.805 25.812 1 47.69 214 ALA A C 1
ATOM 1682 O O . ALA A 1 214 ? 6.75 2.6 26.875 1 47.69 214 ALA A O 1
ATOM 1683 N N . GLU A 1 215 ? 4.949 2.617 25.609 1 42.09 215 GLU A N 1
ATOM 1684 C CA . GLU A 1 215 ? 4.18 2.014 26.688 1 42.09 215 GLU A CA 1
ATOM 1685 C C . GLU A 1 215 ? 4.359 0.499 26.719 1 42.09 215 GLU A C 1
ATOM 1687 O O . GLU A 1 215 ? 4.094 -0.145 27.734 1 42.09 215 GLU A O 1
ATOM 1692 N N . ASP A 1 216 ? 4.676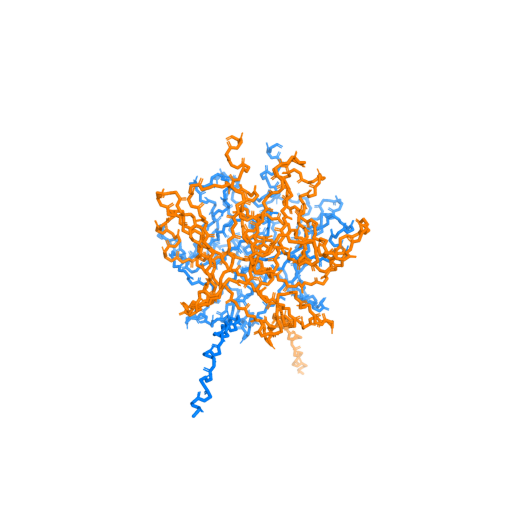 -0.049 25.531 1 41.19 216 ASP A N 1
ATOM 1693 C CA . ASP A 1 216 ? 4.867 -1.491 25.641 1 41.19 216 ASP A CA 1
ATOM 1694 C C . ASP A 1 216 ? 6.254 -1.82 26.203 1 41.19 216 ASP A C 1
ATOM 1696 O O . ASP A 1 216 ? 7.242 -1.178 25.828 1 41.19 216 ASP A O 1
ATOM 1700 N N . MET B 1 1 ? 9.156 48.594 -6.062 1 26.44 1 MET B N 1
ATOM 1701 C CA . MET B 1 1 ? 8.133 47.75 -5.469 1 26.44 1 MET B CA 1
ATOM 1702 C C . MET B 1 1 ? 8.375 46.281 -5.824 1 26.44 1 MET B C 1
ATOM 1704 O O . MET B 1 1 ? 8.117 45.875 -6.953 1 26.44 1 MET B O 1
ATOM 1708 N N . ALA B 1 2 ? 9.484 45.688 -5.43 1 37.91 2 ALA B N 1
ATOM 1709 C CA . ALA B 1 2 ? 9.969 44.375 -5.867 1 37.91 2 ALA B CA 1
ATOM 1710 C C . ALA B 1 2 ? 8.922 43.281 -5.602 1 37.91 2 ALA B C 1
ATOM 1712 O O . ALA B 1 2 ? 8.531 43.062 -4.453 1 37.91 2 ALA B O 1
ATOM 1713 N N . THR B 1 3 ? 7.875 43.125 -6.352 1 35.06 3 THR B N 1
ATOM 1714 C CA . THR B 1 3 ? 6.855 42.094 -6.301 1 35.06 3 THR B CA 1
ATOM 1715 C C . THR B 1 3 ? 7.496 40.719 -6.082 1 35.06 3 THR B C 1
ATOM 1717 O O . THR B 1 3 ? 8.078 40.156 -7.004 1 35.06 3 THR B O 1
ATOM 1720 N N . GLY B 1 4 ? 8.367 40.5 -5.094 1 36.94 4 GLY B N 1
ATOM 1721 C CA . GLY B 1 4 ? 9.047 39.25 -4.812 1 36.94 4 GLY B CA 1
ATOM 1722 C C . GLY B 1 4 ? 8.172 38.031 -5.02 1 36.94 4 GLY B C 1
ATOM 1723 O O . GLY B 1 4 ? 7.145 37.875 -4.352 1 36.94 4 GLY B O 1
ATOM 1724 N N . GLN B 1 5 ? 8.008 37.562 -6.152 1 39.47 5 GLN B N 1
ATOM 1725 C CA . GLN B 1 5 ? 7.273 36.344 -6.477 1 39.47 5 GLN B CA 1
ATOM 1726 C C . GLN B 1 5 ? 7.496 35.281 -5.414 1 39.47 5 GLN B C 1
ATOM 1728 O O . GLN B 1 5 ? 8.641 34.938 -5.086 1 39.47 5 GLN B O 1
ATOM 1733 N N . ALA B 1 6 ? 6.82 35.25 -4.301 1 45.53 6 ALA B N 1
ATOM 1734 C CA . ALA B 1 6 ? 6.902 34.219 -3.289 1 45.53 6 ALA B CA 1
ATOM 1735 C C . ALA B 1 6 ? 7.273 32.875 -3.92 1 45.53 6 ALA B C 1
ATOM 1737 O O . ALA B 1 6 ? 6.715 32.5 -4.953 1 45.53 6 ALA B O 1
ATOM 1738 N N . PRO B 1 7 ? 8.516 32.406 -3.869 1 53.69 7 PRO B N 1
ATOM 1739 C CA . PRO B 1 7 ? 8.93 31.141 -4.449 1 53.69 7 PRO B CA 1
ATOM 1740 C C . PRO B 1 7 ? 7.859 30.062 -4.309 1 53.69 7 PRO B C 1
ATOM 1742 O O . PRO B 1 7 ? 7.215 29.953 -3.26 1 53.69 7 PRO B O 1
ATOM 1745 N N . SER B 1 8 ? 7.16 29.734 -5.453 1 71.88 8 SER B N 1
ATOM 1746 C CA . SER B 1 8 ? 6.066 28.781 -5.582 1 71.88 8 SER B CA 1
ATOM 1747 C C . SER B 1 8 ? 6.402 27.469 -4.887 1 71.88 8 SER B C 1
ATOM 1749 O O . SER B 1 8 ? 7.562 27.047 -4.859 1 71.88 8 SER B O 1
ATOM 1751 N N . ASN B 1 9 ? 5.691 27.016 -3.875 1 82.38 9 ASN B N 1
ATOM 1752 C CA . ASN B 1 9 ? 5.824 25.703 -3.227 1 82.38 9 ASN B CA 1
ATOM 1753 C C . ASN B 1 9 ? 6.059 24.594 -4.242 1 82.38 9 ASN B C 1
ATOM 1755 O O . ASN B 1 9 ? 5.398 24.547 -5.285 1 82.38 9 ASN B O 1
ATOM 1759 N N . PRO B 1 10 ? 7.211 23.984 -4.062 1 90.75 10 PRO B N 1
ATOM 1760 C CA . PRO B 1 10 ? 7.406 22.859 -4.977 1 90.75 10 PRO B CA 1
ATOM 1761 C C . PRO B 1 10 ? 6.199 21.938 -5.031 1 90.75 10 PRO B C 1
ATOM 1763 O O . PRO B 1 10 ? 5.531 21.719 -4.02 1 90.75 10 PRO B O 1
ATOM 1766 N N . VAL B 1 11 ? 5.934 21.531 -6.242 1 91.69 11 VAL B N 1
ATOM 1767 C CA . VAL B 1 11 ? 4.844 20.594 -6.434 1 91.69 11 VAL B CA 1
ATOM 1768 C C . VAL B 1 11 ? 5.402 19.172 -6.465 1 91.69 11 VAL B C 1
ATOM 1770 O O . VAL B 1 11 ? 6.316 18.859 -7.238 1 91.69 11 VAL B O 1
ATOM 1773 N N . PRO B 1 12 ? 4.91 18.312 -5.578 1 94.38 12 PRO B N 1
ATOM 1774 C CA . PRO B 1 12 ? 5.441 16.953 -5.562 1 94.38 12 PRO B CA 1
ATOM 1775 C C . PRO B 1 12 ? 5.238 16.219 -6.887 1 94.38 12 PRO B C 1
ATOM 1777 O O . PRO B 1 12 ? 4.242 16.453 -7.574 1 94.38 12 PRO B O 1
ATOM 1780 N N . ALA B 1 13 ? 6.176 15.336 -7.18 1 93.5 13 ALA B N 1
ATOM 1781 C CA . ALA B 1 13 ? 6.113 14.539 -8.406 1 93.5 13 ALA B CA 1
ATOM 1782 C C . ALA B 1 13 ? 4.934 13.57 -8.367 1 93.5 13 ALA B C 1
ATOM 1784 O O . ALA B 1 13 ? 4.414 13.258 -7.297 1 93.5 13 ALA B O 1
ATOM 1785 N N . MET B 1 14 ? 4.547 13.133 -9.531 1 93.88 14 MET B N 1
ATOM 1786 C CA . MET B 1 14 ? 3.451 12.18 -9.695 1 93.88 14 MET B CA 1
ATOM 1787 C C . MET B 1 14 ? 3.896 10.766 -9.328 1 93.88 14 MET B C 1
ATOM 1789 O O . MET B 1 14 ? 5.059 10.406 -9.531 1 93.88 14 MET B O 1
ATOM 1793 N N . ARG B 1 15 ? 2.951 9.969 -8.836 1 92 15 ARG B N 1
ATOM 1794 C CA . ARG B 1 15 ? 3.215 8.547 -8.641 1 92 15 ARG B CA 1
ATOM 1795 C C . ARG B 1 15 ? 3.455 7.848 -9.969 1 92 15 ARG B C 1
ATOM 1797 O O . ARG B 1 15 ? 2.674 8 -10.914 1 92 15 ARG B O 1
ATOM 1804 N N . THR B 1 16 ? 4.598 7.164 -10.031 1 91.44 16 THR B N 1
ATOM 1805 C CA . THR B 1 16 ? 4.918 6.441 -11.258 1 91.44 16 THR B CA 1
ATOM 1806 C C . THR B 1 16 ? 5.227 4.977 -10.953 1 91.44 16 THR B C 1
ATOM 1808 O O . THR B 1 16 ? 5.531 4.625 -9.812 1 91.44 16 THR B O 1
ATOM 1811 N N . TYR B 1 17 ? 5.02 4.164 -11.938 1 93.94 17 TYR B N 1
ATOM 1812 C CA . TYR B 1 17 ? 5.371 2.75 -11.938 1 93.94 17 TYR B CA 1
ATOM 1813 C C . TYR B 1 17 ? 6.336 2.426 -13.07 1 93.94 17 TYR B C 1
ATOM 1815 O O . TYR B 1 17 ? 5.926 1.899 -14.109 1 93.94 17 TYR B O 1
ATOM 1823 N N . PRO B 1 18 ? 7.594 2.707 -12.859 1 93.06 18 PRO B N 1
ATOM 1824 C CA . PRO B 1 18 ? 8.547 2.484 -13.953 1 93.06 18 PRO B CA 1
ATOM 1825 C C . PRO B 1 18 ? 8.641 1.016 -14.359 1 93.06 18 PRO B C 1
ATOM 1827 O O . PRO B 1 18 ? 8.633 0.13 -13.5 1 93.06 18 PRO B O 1
ATOM 1830 N N . PRO B 1 19 ? 8.734 0.799 -15.68 1 95.81 19 PRO B N 1
ATOM 1831 C CA . PRO B 1 19 ? 8.898 -0.583 -16.141 1 95.81 19 PRO B CA 1
ATOM 1832 C C . PRO B 1 19 ? 10.234 -1.192 -15.695 1 95.81 19 PRO B C 1
ATOM 1834 O O . PRO B 1 19 ? 11.25 -0.496 -15.656 1 95.81 19 PRO B O 1
ATOM 1837 N N . VAL B 1 20 ? 10.102 -2.436 -15.344 1 95.81 20 VAL B N 1
ATOM 1838 C CA . VAL B 1 20 ? 11.359 -3.131 -15.07 1 95.81 20 VAL B CA 1
ATOM 1839 C C . VAL B 1 20 ? 12.188 -3.227 -16.359 1 95.81 20 VAL B C 1
ATOM 1841 O O . VAL B 1 20 ? 11.633 -3.416 -17.438 1 95.81 20 VAL B O 1
ATOM 1844 N N . GLU B 1 21 ? 13.477 -3.105 -16.188 1 94.88 21 GLU B N 1
ATOM 1845 C CA . GLU B 1 21 ? 14.375 -3.043 -17.344 1 94.88 21 GLU B CA 1
ATOM 1846 C C . GLU B 1 21 ? 14.297 -4.32 -18.172 1 94.88 21 GLU B C 1
ATOM 1848 O O . GLU B 1 21 ? 14.18 -4.262 -19.391 1 94.88 21 GLU B O 1
ATOM 1853 N N . GLN B 1 22 ? 14.375 -5.445 -17.531 1 95.69 22 GLN B N 1
ATOM 1854 C CA . GLN B 1 22 ? 14.227 -6.734 -18.203 1 95.69 22 GLN B CA 1
ATOM 1855 C C . GLN B 1 22 ? 12.898 -7.391 -17.844 1 95.69 22 GLN B C 1
ATOM 1857 O O . GLN B 1 22 ? 12.617 -7.645 -16.672 1 95.69 22 GLN B O 1
ATOM 1862 N N . PRO B 1 23 ? 12.164 -7.668 -18.938 1 97.31 23 PRO B N 1
ATOM 1863 C CA . PRO B 1 23 ? 10.852 -8.258 -18.656 1 97.31 23 PRO B CA 1
ATOM 1864 C C . PRO B 1 23 ? 10.938 -9.531 -17.828 1 97.31 23 PRO B C 1
ATOM 1866 O O . PRO B 1 23 ? 11.859 -10.336 -18.016 1 97.31 23 PRO B O 1
ATOM 1869 N N . VAL B 1 24 ? 10.047 -9.672 -16.875 1 97.94 24 VAL B N 1
ATOM 1870 C CA . VAL B 1 24 ? 9.922 -10.859 -16.031 1 97.94 24 VAL B CA 1
ATOM 1871 C C . VAL B 1 24 ? 8.75 -11.711 -16.5 1 97.94 24 VAL B C 1
ATOM 1873 O O . VAL B 1 24 ? 7.59 -11.398 -16.219 1 97.94 24 VAL B O 1
ATOM 1876 N N . VAL B 1 25 ? 9.07 -12.766 -17.266 1 97.25 25 VAL B N 1
ATOM 1877 C CA . VAL B 1 25 ? 8.047 -13.664 -17.812 1 97.25 25 VAL B CA 1
ATOM 1878 C C . VAL B 1 25 ? 8.281 -15.078 -17.297 1 97.25 25 VAL B C 1
ATOM 1880 O O . VAL B 1 25 ? 9.336 -15.672 -17.547 1 97.25 25 VAL B O 1
ATOM 1883 N N . LEU B 1 26 ? 7.309 -15.578 -16.531 1 97.12 26 LEU B N 1
ATOM 1884 C CA . LEU B 1 26 ? 7.469 -16.922 -15.977 1 97.12 26 LEU B CA 1
ATOM 1885 C C . LEU B 1 26 ? 6.355 -17.844 -16.453 1 97.12 26 LEU B C 1
ATOM 1887 O O . LEU B 1 26 ? 6.609 -19 -16.828 1 97.12 26 LEU B O 1
ATOM 1891 N N . ILE B 1 27 ? 5.152 -17.344 -16.469 1 97.06 27 ILE B N 1
ATOM 1892 C CA . ILE B 1 27 ? 4.016 -18.188 -16.812 1 97.06 27 ILE B CA 1
ATOM 1893 C C . ILE B 1 27 ? 3.713 -18.047 -18.312 1 97.06 27 ILE B C 1
ATOM 1895 O O . ILE B 1 27 ? 3.514 -19.047 -19 1 97.06 27 ILE B O 1
ATOM 1899 N N . GLY B 1 28 ? 3.676 -16.766 -18.797 1 95.75 28 GLY B N 1
ATOM 1900 C CA . GLY B 1 28 ? 3.473 -16.578 -20.234 1 95.75 28 GLY B CA 1
ATOM 1901 C C . GLY B 1 28 ? 3.561 -15.133 -20.672 1 95.75 28 GLY B C 1
ATOM 1902 O O . GLY B 1 28 ? 3.193 -14.227 -19.922 1 95.75 28 GLY B O 1
ATOM 1903 N N . PRO B 1 29 ? 4.023 -14.953 -21.938 1 95.31 29 PRO B N 1
ATOM 1904 C CA . PRO B 1 29 ? 4.141 -13.586 -22.453 1 95.31 29 PRO B CA 1
ATOM 1905 C C . PRO B 1 29 ? 2.785 -12.898 -22.594 1 95.31 29 PRO B C 1
ATOM 1907 O O . PRO B 1 29 ? 2.713 -11.664 -22.594 1 95.31 29 PRO B O 1
ATOM 1910 N N . GLN B 1 30 ? 1.702 -13.688 -22.734 1 95.5 30 GLN B N 1
ATOM 1911 C CA . GLN B 1 30 ? 0.371 -13.102 -22.891 1 95.5 30 GLN B CA 1
ATOM 1912 C C . GLN B 1 30 ? -0.073 -12.414 -21.594 1 95.5 30 GLN B C 1
ATOM 1914 O O . GLN B 1 30 ? -1.04 -11.648 -21.609 1 95.5 30 GLN B O 1
ATOM 1919 N N . TYR B 1 31 ? 0.653 -12.625 -20.531 1 97.38 31 TYR B N 1
ATOM 1920 C CA . TYR B 1 31 ? 0.301 -12.023 -19.25 1 97.38 31 TYR B CA 1
ATOM 1921 C C . TYR B 1 31 ? 1.276 -10.914 -18.891 1 97.38 31 TYR B C 1
ATOM 1923 O O . TYR B 1 31 ? 1.312 -10.461 -17.734 1 97.38 31 TYR B O 1
ATOM 1931 N N . LEU B 1 32 ? 2.086 -10.453 -19.812 1 97.69 32 LEU B N 1
ATOM 1932 C CA . LEU B 1 32 ? 3.023 -9.367 -19.547 1 97.69 32 LEU B CA 1
ATOM 1933 C C . LEU B 1 32 ? 2.295 -8.031 -19.469 1 97.69 32 LEU B C 1
ATOM 1935 O O . LEU B 1 32 ? 1.625 -7.617 -20.406 1 97.69 32 LEU B O 1
ATOM 1939 N N . ALA B 1 33 ? 2.432 -7.34 -18.328 1 97.94 33 ALA B N 1
ATOM 1940 C CA . ALA B 1 33 ? 1.777 -6.047 -18.141 1 97.94 33 ALA B CA 1
ATOM 1941 C C . ALA B 1 33 ? 2.414 -4.977 -19.031 1 97.94 33 ALA B C 1
ATOM 1943 O O . ALA B 1 33 ? 3.627 -4.758 -18.969 1 97.94 33 ALA B O 1
ATOM 1944 N N . GLN B 1 34 ? 1.594 -4.285 -19.781 1 96.12 34 GLN B N 1
ATOM 1945 C CA . GLN B 1 34 ? 2.09 -3.209 -20.641 1 96.12 34 GLN B CA 1
ATOM 1946 C C . GLN B 1 34 ? 2.012 -1.861 -19.922 1 96.12 34 GLN B C 1
ATOM 1948 O O . GLN B 1 34 ? 2.613 -0.882 -20.375 1 96.12 34 GLN B O 1
ATOM 1953 N N . TYR B 1 35 ? 1.272 -1.729 -18.984 1 96.69 35 TYR B N 1
ATOM 1954 C CA . TYR B 1 35 ? 1.057 -0.645 -18.031 1 96.69 35 TYR B CA 1
ATOM 1955 C C . TYR B 1 35 ? 0.833 -1.188 -16.625 1 96.69 35 TYR B C 1
ATOM 1957 O O . TYR B 1 35 ? 0.716 -2.4 -16.438 1 96.69 35 TYR B O 1
ATOM 1965 N N . PRO B 1 36 ? 0.981 -0.342 -15.625 1 97.19 36 PRO B N 1
ATOM 1966 C CA . PRO B 1 36 ? 0.697 -0.883 -14.297 1 97.19 36 PRO B CA 1
ATOM 1967 C C . PRO B 1 36 ? -0.729 -1.413 -14.172 1 97.19 36 PRO B C 1
ATOM 1969 O O . PRO B 1 36 ? -1.681 -0.63 -14.125 1 97.19 36 PRO B O 1
ATOM 1972 N N . VAL B 1 37 ? -0.868 -2.754 -14.023 1 96.81 37 VAL B N 1
ATOM 1973 C CA . VAL B 1 37 ? -2.211 -3.32 -13.953 1 96.81 37 VAL B CA 1
ATOM 1974 C C . VAL B 1 37 ? -2.633 -3.471 -12.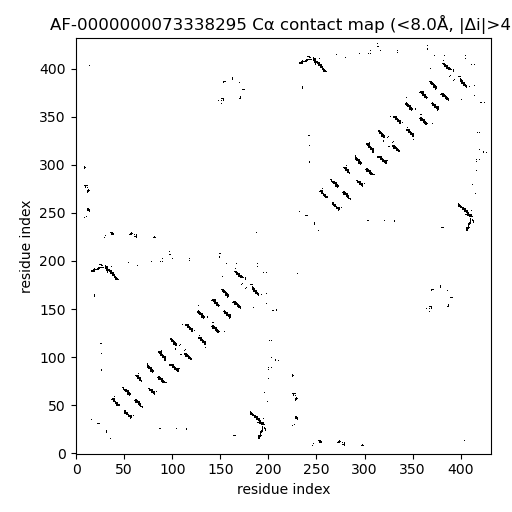492 1 96.81 37 VAL B C 1
ATOM 1976 O O . VAL B 1 37 ? -1.789 -3.623 -11.609 1 96.81 37 VAL B O 1
ATOM 1979 N N . GLU B 1 38 ? -3.916 -3.4 -12.289 1 95.88 38 GLU B N 1
ATOM 1980 C CA . GLU B 1 38 ? -4.5 -3.545 -10.961 1 95.88 38 GLU B CA 1
ATOM 1981 C C . GLU B 1 38 ? -5.348 -4.812 -10.867 1 95.88 38 GLU B C 1
ATOM 1983 O O . GLU B 1 38 ? -6.336 -4.961 -11.586 1 95.88 38 GLU B O 1
ATOM 1988 N N . LEU B 1 39 ? -4.953 -5.68 -9.992 1 95.44 39 LEU B N 1
ATOM 1989 C CA . LEU B 1 39 ? -5.719 -6.887 -9.703 1 95.44 39 LEU B CA 1
ATOM 1990 C C . LEU B 1 39 ? -6.449 -6.758 -8.367 1 95.44 39 LEU B C 1
ATOM 1992 O O . LEU B 1 39 ? -5.895 -6.238 -7.398 1 95.44 39 LEU B O 1
ATOM 1996 N N . ALA B 1 40 ? -7.676 -7.086 -8.367 1 91.62 40 ALA B N 1
ATOM 1997 C CA . ALA B 1 40 ? -8.477 -7.184 -7.148 1 91.62 40 ALA B CA 1
ATOM 1998 C C . ALA B 1 40 ? -8.625 -8.641 -6.707 1 91.62 40 ALA B C 1
ATOM 2000 O O . ALA B 1 40 ? -9.195 -9.461 -7.426 1 91.62 40 ALA B O 1
ATOM 2001 N N . ILE B 1 41 ? -8.07 -8.867 -5.57 1 87.75 41 ILE B N 1
ATOM 2002 C CA . ILE B 1 41 ? -8.062 -10.242 -5.07 1 87.75 41 ILE B CA 1
ATOM 2003 C C . ILE B 1 41 ? -9.078 -10.375 -3.938 1 87.75 41 ILE B C 1
ATOM 2005 O O . ILE B 1 41 ? -9.055 -9.602 -2.977 1 87.75 41 ILE B O 1
ATOM 2009 N N . SER B 1 42 ? -10.008 -11.141 -4.051 1 79 42 SER B N 1
ATOM 2010 C CA . SER B 1 42 ? -10.992 -11.469 -3.021 1 79 42 SER B CA 1
ATOM 2011 C C . SER B 1 42 ? -10.844 -12.914 -2.559 1 79 42 SER B C 1
ATOM 2013 O O . SER B 1 42 ? -10.938 -13.844 -3.365 1 79 42 SER B O 1
ATOM 2015 N N . THR B 1 43 ? -10.344 -13.055 -1.312 1 68.75 43 THR B N 1
ATOM 2016 C CA . THR B 1 43 ? -10.141 -14.406 -0.795 1 68.75 43 THR B CA 1
ATOM 2017 C C . THR B 1 43 ? -11.414 -14.945 -0.152 1 68.75 43 THR B C 1
ATOM 2019 O O . THR B 1 43 ? -12.07 -14.234 0.621 1 68.75 43 THR B O 1
ATOM 2022 N N . LYS B 1 44 ? -12.461 -15.141 -0.931 1 57.41 44 LYS B N 1
ATOM 2023 C CA . LYS B 1 44 ? -13.695 -15.648 -0.358 1 57.41 44 LYS B CA 1
ATOM 2024 C C . LYS B 1 44 ? -13.453 -16.938 0.413 1 57.41 44 LYS B C 1
ATOM 2026 O O . LYS B 1 44 ? -12.734 -17.828 -0.058 1 57.41 44 LYS B O 1
ATOM 2031 N N . LEU B 1 45 ? -13.406 -16.734 1.854 1 51.75 45 LEU B N 1
ATOM 2032 C CA . LEU B 1 45 ? -13.453 -17.953 2.65 1 51.75 45 LEU B CA 1
ATOM 2033 C C . LEU B 1 45 ? -14.695 -18.766 2.324 1 51.75 45 LEU B C 1
ATOM 2035 O O . LEU B 1 45 ? -15.812 -18.375 2.682 1 51.75 45 LEU B O 1
ATOM 2039 N N . TRP B 1 46 ? -14.945 -19.078 1.186 1 47.41 46 TRP B N 1
ATOM 2040 C CA . TRP B 1 46 ? -16.156 -19.906 1.074 1 47.41 46 TRP B CA 1
ATOM 2041 C C . TRP B 1 46 ? -16.125 -21.062 2.061 1 47.41 46 TRP B C 1
ATOM 2043 O O . TRP B 1 46 ? -15.047 -21.484 2.5 1 47.41 46 TRP B O 1
ATOM 2053 N N . SER B 1 47 ? -17.391 -21.422 2.459 1 44.06 47 SER B N 1
ATOM 2054 C CA . SER B 1 47 ? -17.906 -22.391 3.414 1 44.06 47 SER B CA 1
ATOM 2055 C C . SER B 1 47 ? -17.109 -23.688 3.355 1 44.06 47 SER B C 1
ATOM 2057 O O . SER B 1 47 ? -16.594 -24.156 4.375 1 44.06 47 SER B O 1
ATOM 2059 N N . LEU B 1 48 ? -17.641 -24.641 2.453 1 40.94 48 LEU B N 1
ATOM 2060 C CA . LEU B 1 48 ? -17.656 -26.094 2.557 1 40.94 48 LEU B CA 1
ATOM 2061 C C . LEU B 1 48 ? -16.438 -26.688 1.839 1 40.94 48 LEU B C 1
ATOM 2063 O O . LEU B 1 48 ? -16.594 -27.312 0.786 1 40.94 48 LEU B O 1
ATOM 2067 N N . GLY B 1 49 ? -15.219 -26.422 2.133 1 50.12 49 GLY B N 1
ATOM 2068 C CA . GLY B 1 49 ? -14.039 -27.203 1.772 1 50.12 49 GLY B CA 1
ATOM 2069 C C . GLY B 1 49 ? -13.312 -26.656 0.557 1 50.12 49 GLY B C 1
ATOM 2070 O O . GLY B 1 49 ? -12.211 -27.094 0.232 1 50.12 49 GLY B O 1
ATOM 2071 N N . GLU B 1 50 ? -14.016 -25.938 -0.386 1 53.22 50 GLU B N 1
ATOM 2072 C CA . GLU B 1 50 ? -13.359 -25.453 -1.601 1 53.22 50 GLU B CA 1
ATOM 2073 C C . GLU B 1 50 ? -12.922 -24 -1.453 1 53.22 50 GLU B C 1
ATOM 2075 O O . GLU B 1 50 ? -13.688 -23.156 -0.974 1 53.22 50 GLU B O 1
ATOM 2080 N N . ASN B 1 51 ? -11.617 -23.703 -1.276 1 54.03 51 ASN B N 1
ATOM 2081 C CA . ASN B 1 51 ? -11.094 -22.344 -1.236 1 54.03 51 ASN B CA 1
ATOM 2082 C C . ASN B 1 51 ? -10.906 -21.766 -2.641 1 54.03 51 ASN B C 1
ATOM 2084 O O . ASN B 1 51 ? -9.867 -21.984 -3.268 1 54.03 51 ASN B O 1
ATOM 2088 N N . ASP B 1 52 ? -12.008 -21.312 -3.27 1 69.06 52 ASP B N 1
ATOM 2089 C CA . ASP B 1 52 ? -11.938 -20.703 -4.594 1 69.06 52 ASP B CA 1
ATOM 2090 C C . ASP B 1 52 ? -11.648 -19.203 -4.5 1 69.06 52 ASP B C 1
ATOM 2092 O O . ASP B 1 52 ? -12.195 -18.516 -3.641 1 69.06 52 ASP B O 1
ATOM 2096 N N . PHE B 1 53 ? -10.562 -18.875 -5.074 1 76.94 53 PHE B N 1
ATOM 2097 C CA . PHE B 1 53 ? -10.109 -17.5 -5.211 1 76.94 53 PHE B CA 1
ATOM 2098 C C . PHE B 1 53 ? -10.43 -16.953 -6.602 1 76.94 53 PHE B C 1
ATOM 2100 O O . PHE B 1 53 ? -10.234 -17.641 -7.602 1 76.94 53 PHE B O 1
ATOM 2107 N N . LYS B 1 54 ? -11.148 -15.719 -6.555 1 85.94 54 LYS B N 1
ATOM 2108 C CA . LYS B 1 54 ? -11.25 -15.023 -7.836 1 85.94 54 LYS B CA 1
ATOM 2109 C C . LYS B 1 54 ? -10.32 -13.812 -7.883 1 85.94 54 LYS B C 1
ATOM 2111 O O . LYS B 1 54 ? -10.188 -13.094 -6.895 1 85.94 54 LYS B O 1
ATOM 2116 N N . VAL B 1 55 ? -9.695 -13.703 -8.938 1 92.62 55 VAL B N 1
ATOM 2117 C CA . VAL B 1 55 ? -8.859 -12.531 -9.211 1 92.62 55 VAL B CA 1
ATOM 2118 C C . VAL B 1 55 ? -9.477 -11.727 -10.352 1 92.62 55 VAL B C 1
ATOM 2120 O O . VAL B 1 55 ? -9.562 -12.203 -11.484 1 92.62 55 VAL B O 1
ATOM 2123 N N . SER B 1 56 ? -9.922 -10.531 -10.023 1 93.06 56 SER B N 1
ATOM 2124 C CA . SER B 1 56 ? -10.508 -9.633 -11.016 1 93.06 56 SER B CA 1
ATOM 2125 C C . SER B 1 56 ? -9.664 -8.367 -11.172 1 93.06 56 SER B C 1
ATOM 2127 O O . SER B 1 56 ? -8.688 -8.172 -10.445 1 93.06 56 SER B O 1
ATOM 2129 N N . ASP B 1 57 ? -9.93 -7.656 -12.172 1 91.56 57 ASP B N 1
ATOM 2130 C CA . ASP B 1 57 ? -9.398 -6.293 -12.195 1 91.56 57 ASP B CA 1
ATOM 2131 C C . ASP B 1 57 ? -10.312 -5.336 -11.445 1 91.56 57 ASP B C 1
ATOM 2133 O O . ASP B 1 57 ? -11.234 -5.766 -10.742 1 91.56 57 ASP B O 1
ATOM 2137 N N . ILE B 1 58 ? -10.047 -4.039 -11.477 1 83.31 58 ILE B N 1
ATOM 2138 C CA . ILE B 1 58 ? -10.742 -3.031 -10.68 1 83.31 58 ILE B CA 1
ATOM 2139 C C . ILE B 1 58 ? -12.172 -2.865 -11.188 1 83.31 58 ILE B C 1
ATOM 2141 O O . ILE B 1 58 ? -13.031 -2.354 -10.469 1 83.31 58 ILE B O 1
ATOM 2145 N N . ASN B 1 59 ? -12.398 -3.334 -12.391 1 87.88 59 ASN B N 1
ATOM 2146 C CA . ASN B 1 59 ? -13.727 -3.205 -12.977 1 87.88 59 ASN B CA 1
ATOM 2147 C C . ASN B 1 59 ? -14.562 -4.465 -12.766 1 87.88 59 ASN B C 1
ATOM 2149 O O . ASN B 1 59 ? -15.703 -4.551 -13.227 1 87.88 59 ASN B O 1
ATOM 2153 N N . GLY B 1 60 ? -13.961 -5.441 -12.18 1 87.5 60 GLY B N 1
ATOM 2154 C CA . GLY B 1 60 ? -14.695 -6.668 -11.891 1 87.5 60 GLY B CA 1
ATOM 2155 C C . GLY B 1 60 ? -14.508 -7.738 -12.953 1 87.5 60 GLY B C 1
ATOM 2156 O O . GLY B 1 60 ? -15.07 -8.828 -12.844 1 87.5 60 GLY B O 1
ATOM 2157 N N . THR B 1 61 ? -13.797 -7.453 -13.977 1 91.62 61 THR B N 1
ATOM 2158 C CA . THR B 1 61 ? -13.516 -8.438 -15.008 1 91.62 61 THR B CA 1
ATOM 2159 C C . THR B 1 61 ? -12.695 -9.594 -14.453 1 91.62 61 THR B C 1
ATOM 2161 O O . THR B 1 61 ? -11.633 -9.383 -13.852 1 91.62 61 THR B O 1
ATOM 2164 N N . LEU B 1 62 ? -13.211 -10.805 -14.656 1 93.12 62 LEU B N 1
ATOM 2165 C CA . LEU B 1 62 ? -12.492 -11.984 -14.195 1 93.12 62 LEU B CA 1
ATOM 2166 C C . LEU B 1 62 ? -11.195 -12.172 -14.977 1 93.12 62 LEU B C 1
ATOM 2168 O O . LEU B 1 62 ? -11.211 -12.188 -16.203 1 93.12 62 LEU B O 1
ATOM 2172 N N . ILE B 1 63 ? -10.125 -12.297 -14.297 1 96.12 63 ILE B N 1
ATOM 2173 C CA . ILE B 1 63 ? -8.82 -12.469 -14.93 1 96.12 63 ILE B CA 1
ATOM 2174 C C . ILE B 1 63 ? -8.297 -13.883 -14.672 1 96.12 63 ILE B C 1
ATOM 2176 O O . ILE B 1 63 ? -7.898 -14.586 -15.602 1 96.12 63 ILE B O 1
ATOM 2180 N N . PHE B 1 64 ? -8.312 -14.258 -13.352 1 95.5 64 PHE B N 1
ATOM 2181 C CA . PHE B 1 64 ? -7.863 -15.594 -12.961 1 95.5 64 PHE B CA 1
ATOM 2182 C C . PHE B 1 64 ? -8.82 -16.219 -11.953 1 95.5 64 PHE B C 1
ATOM 2184 O O . PHE B 1 64 ? -9.57 -15.5 -11.281 1 95.5 64 PHE B O 1
ATOM 2191 N N . GLN B 1 65 ? -8.703 -17.531 -11.891 1 91.88 65 GLN B N 1
ATOM 2192 C CA . GLN B 1 65 ? -9.383 -18.312 -10.867 1 91.88 65 GLN B CA 1
ATOM 2193 C C . GLN B 1 65 ? -8.414 -19.266 -10.172 1 91.88 65 GLN B C 1
ATOM 2195 O O . GLN B 1 65 ? -7.539 -19.844 -10.812 1 91.88 65 GLN B O 1
ATOM 2200 N N . VAL B 1 66 ? -8.578 -19.328 -8.906 1 90.56 66 VAL B N 1
ATOM 2201 C CA . VAL B 1 66 ? -7.793 -20.297 -8.156 1 90.56 66 VAL B CA 1
ATOM 2202 C C . VAL B 1 66 ? -8.711 -21.375 -7.582 1 90.56 66 VAL B C 1
ATOM 2204 O O . VAL B 1 66 ? -9.68 -21.062 -6.883 1 90.56 66 VAL B O 1
ATOM 2207 N N . LYS B 1 67 ? -8.5 -22.547 -7.902 1 82.31 67 LYS B N 1
ATOM 2208 C CA . LYS B 1 67 ? -9.305 -23.672 -7.438 1 82.31 67 LYS B CA 1
ATOM 2209 C C . LYS B 1 67 ? -8.484 -24.609 -6.559 1 82.31 67 LYS B C 1
ATOM 2211 O O . LYS B 1 67 ? -7.309 -24.875 -6.84 1 82.31 67 LYS B O 1
ATOM 2216 N N . SER B 1 68 ? -9.156 -24.875 -5.355 1 73.75 68 SER B N 1
ATOM 2217 C CA . SER B 1 68 ? -8.547 -25.875 -4.48 1 73.75 68 SER B CA 1
ATOM 2218 C C . SER B 1 68 ? -9.297 -27.203 -4.535 1 73.75 68 SER B C 1
ATOM 2220 O O . SER B 1 68 ? -10.516 -27.219 -4.684 1 73.75 68 SER B O 1
ATOM 2222 N N . LYS B 1 69 ? -8.812 -28.281 -4.887 1 57.22 69 LYS B N 1
ATOM 2223 C CA . LYS B 1 69 ? -9.5 -29.578 -4.891 1 57.22 69 LYS B CA 1
ATOM 2224 C C . LYS B 1 69 ? -9.766 -30.062 -3.471 1 57.22 69 LYS B C 1
ATOM 2226 O O . LYS B 1 69 ? -8.875 -30.016 -2.617 1 57.22 69 LYS B O 1
ATOM 2231 N N . LEU B 1 70 ? -11.062 -30 -3.025 1 52.22 70 LEU B N 1
ATOM 2232 C CA . LEU B 1 70 ? -11.555 -30.453 -1.733 1 52.22 70 LEU B CA 1
ATOM 2233 C C . LEU B 1 70 ? -10.719 -31.625 -1.21 1 52.22 70 LEU B C 1
ATOM 2235 O O . LEU B 1 70 ? -10.32 -31.625 -0.042 1 52.22 70 LEU B O 1
ATOM 2239 N N . LEU B 1 71 ? -11.094 -32.875 -1.675 1 47.38 71 LEU B N 1
ATOM 2240 C CA . LEU B 1 71 ? -10.727 -34.156 -1.028 1 47.38 71 LEU B CA 1
ATOM 2241 C C . LEU B 1 71 ? -9.211 -34.344 -1.026 1 47.38 71 LEU B C 1
ATOM 2243 O O . LEU B 1 71 ? -8.672 -35.094 -0.224 1 47.38 71 LEU B O 1
ATOM 2247 N N . SER B 1 72 ? -8.734 -34.469 -2.189 1 48.84 72 SER B N 1
ATOM 2248 C CA . SER B 1 72 ? -7.387 -35.031 -2.191 1 48.84 72 SER B CA 1
ATOM 2249 C C . SER B 1 72 ? -6.445 -34.219 -1.316 1 48.84 72 SER B C 1
ATOM 2251 O O . SER B 1 72 ? -6.82 -33.156 -0.808 1 48.84 72 SER B O 1
ATOM 2253 N N . LEU B 1 73 ? -5.035 -34.25 -1.769 1 47.09 73 LEU B N 1
ATOM 2254 C CA . LEU B 1 73 ? -3.805 -33.844 -1.088 1 47.09 73 LEU B CA 1
ATOM 2255 C C . LEU B 1 73 ? -3.787 -32.344 -0.816 1 47.09 73 LEU B C 1
ATOM 2257 O O . LEU B 1 73 ? -3.904 -31.547 -1.743 1 47.09 73 LEU B O 1
ATOM 2261 N N . HIS B 1 74 ? -4.305 -31.875 0.372 1 54.94 74 HIS B N 1
ATOM 2262 C CA . HIS B 1 74 ? -4.309 -30.656 1.16 1 54.94 74 HIS B CA 1
ATOM 2263 C C . HIS B 1 74 ? -3.262 -29.656 0.651 1 54.94 74 HIS B C 1
ATOM 2265 O O . HIS B 1 74 ? -3.258 -28.5 1.048 1 54.94 74 HIS B O 1
ATOM 2271 N N . ASP B 1 75 ? -2.611 -30.062 -0.474 1 70.75 75 ASP B N 1
ATOM 2272 C CA . ASP B 1 75 ? -1.392 -29.281 -0.613 1 70.75 75 ASP B CA 1
ATOM 2273 C C . ASP B 1 75 ? -1.242 -28.734 -2.035 1 70.75 75 ASP B C 1
ATOM 2275 O O . ASP B 1 75 ? -0.129 -28.469 -2.486 1 70.75 75 ASP B O 1
ATOM 2279 N N . ARG B 1 76 ? -2.623 -28.781 -2.816 1 82.81 76 ARG B N 1
ATOM 2280 C CA . ARG B 1 76 ? -2.426 -28.281 -4.176 1 82.81 76 ARG B CA 1
ATOM 2281 C C . ARG B 1 76 ? -3.439 -27.203 -4.52 1 82.81 76 ARG B C 1
ATOM 2283 O O . ARG B 1 76 ? -4.613 -27.297 -4.156 1 82.81 76 ARG B O 1
ATOM 2290 N N . ARG B 1 77 ? -3.035 -26.234 -5.238 1 89.12 77 ARG B N 1
ATOM 2291 C CA . ARG B 1 77 ? -3.859 -25.172 -5.812 1 89.12 77 ARG B CA 1
ATOM 2292 C C . ARG B 1 77 ? -3.582 -25.016 -7.305 1 89.12 77 ARG B C 1
ATOM 2294 O O . ARG B 1 77 ? -2.434 -25.109 -7.742 1 89.12 77 ARG B O 1
ATOM 2301 N N . PHE B 1 78 ? -4.695 -24.797 -8.016 1 92.06 78 PHE B N 1
ATOM 2302 C CA . PHE B 1 78 ? -4.543 -24.594 -9.445 1 92.06 78 PHE B CA 1
ATOM 2303 C C . PHE B 1 78 ? -4.902 -23.156 -9.828 1 92.06 78 PHE B C 1
ATOM 2305 O O . PHE B 1 78 ? -5.984 -22.672 -9.492 1 92.06 78 PHE B O 1
ATOM 2312 N N . LEU B 1 79 ? -3.994 -22.5 -10.438 1 94.62 79 LEU B N 1
ATOM 2313 C CA . LEU B 1 79 ? -4.266 -21.188 -11.039 1 94.62 79 LEU B CA 1
ATOM 2314 C C . LEU B 1 79 ? -4.777 -21.344 -12.469 1 94.62 79 LEU B C 1
ATOM 2316 O O . LEU B 1 79 ? -4.109 -21.938 -13.312 1 94.62 79 LEU B O 1
ATOM 2320 N N . LYS B 1 80 ? -5.973 -20.781 -12.695 1 94.75 80 LYS B N 1
ATOM 2321 C CA . LYS B 1 80 ? -6.621 -20.875 -14 1 94.75 80 LYS B CA 1
ATOM 2322 C C . LYS B 1 80 ? -6.828 -19.5 -14.609 1 94.75 80 LYS B C 1
ATOM 2324 O O . LYS B 1 80 ? -6.973 -18.516 -13.891 1 94.75 80 LYS B O 1
ATOM 2329 N N . ASP B 1 81 ? -6.816 -19.5 -15.984 1 95.5 81 ASP B N 1
ATOM 2330 C CA . ASP B 1 81 ? -7.203 -18.25 -16.641 1 95.5 81 ASP B CA 1
ATOM 2331 C C . ASP B 1 81 ? -8.719 -18.078 -16.656 1 95.5 81 ASP B C 1
ATOM 2333 O O . ASP B 1 81 ? -9.445 -18.891 -16.062 1 95.5 81 ASP B O 1
ATOM 2337 N N . ALA B 1 82 ? -9.188 -17.031 -17.234 1 93.5 82 ALA B N 1
ATOM 2338 C CA . ALA B 1 82 ? -10.609 -16.703 -17.234 1 93.5 82 ALA B CA 1
ATOM 2339 C C . ALA B 1 82 ? -11.422 -17.75 -17.984 1 93.5 82 ALA B C 1
ATOM 2341 O O . ALA B 1 82 ? -12.602 -17.938 -17.703 1 93.5 82 ALA B O 1
ATOM 2342 N N . ALA B 1 83 ? -10.836 -18.438 -18.906 1 93 83 ALA B N 1
ATOM 2343 C CA . ALA B 1 83 ? -11.508 -19.469 -19.688 1 93 83 ALA B CA 1
ATOM 2344 C C . ALA B 1 83 ? -11.508 -20.797 -18.953 1 93 83 ALA B C 1
ATOM 2346 O O . ALA B 1 83 ? -12.141 -21.766 -19.406 1 93 83 ALA B O 1
ATOM 2347 N N . GLY B 1 84 ? -10.75 -20.906 -17.875 1 92.19 84 GLY B N 1
ATOM 2348 C CA . GLY B 1 84 ? -10.742 -22.125 -17.078 1 92.19 84 GLY B CA 1
ATOM 2349 C C . GLY B 1 84 ? -9.555 -23.016 -17.359 1 92.19 84 GLY B C 1
ATOM 2350 O O . GLY B 1 84 ? -9.453 -24.125 -16.828 1 92.19 84 GLY B O 1
ATOM 2351 N N . ASN B 1 85 ? -8.672 -22.547 -18.266 1 94.19 85 ASN B N 1
ATOM 2352 C CA . ASN B 1 85 ? -7.469 -23.328 -18.516 1 94.19 85 ASN B CA 1
ATOM 2353 C C . ASN B 1 85 ? -6.504 -23.281 -17.344 1 94.19 85 ASN B C 1
ATOM 2355 O O . ASN B 1 85 ? -6.254 -22.219 -16.781 1 94.19 85 ASN B O 1
ATOM 2359 N N . ILE B 1 86 ? -5.961 -24.422 -17.016 1 95.12 86 ILE B N 1
ATOM 2360 C CA . ILE B 1 86 ? -5 -24.484 -15.922 1 95.12 86 ILE B CA 1
ATOM 2361 C C . ILE B 1 86 ? -3.654 -23.922 -16.391 1 95.12 86 ILE B C 1
ATOM 2363 O O . ILE B 1 86 ? -3.086 -24.406 -17.375 1 95.12 86 ILE B O 1
ATOM 2367 N N . LEU B 1 87 ? -3.199 -22.953 -15.727 1 97.25 87 LEU B N 1
ATOM 2368 C CA . LEU B 1 87 ? -1.917 -22.344 -16.047 1 97.25 87 LEU B CA 1
ATOM 2369 C C . LEU B 1 87 ? -0.798 -22.938 -15.203 1 97.25 87 LEU B C 1
ATOM 2371 O O . LEU B 1 87 ? 0.287 -23.219 -15.711 1 97.25 87 LEU B O 1
ATOM 2375 N N . VAL B 1 88 ? -1.035 -23.062 -13.914 1 96.69 88 VAL B N 1
ATOM 2376 C CA . VAL B 1 88 ? -0.024 -23.438 -12.93 1 96.69 88 VAL B CA 1
ATOM 2377 C C . VAL B 1 88 ? -0.664 -24.266 -11.828 1 96.69 88 VAL B C 1
ATOM 2379 O O . VAL B 1 88 ? -1.784 -24 -11.398 1 96.69 88 VAL B O 1
ATOM 2382 N N . ASN B 1 89 ? 0.017 -25.312 -11.422 1 94.62 89 ASN B N 1
ATOM 2383 C CA . ASN B 1 89 ? -0.373 -25.969 -10.18 1 94.62 89 ASN B CA 1
ATOM 2384 C C . ASN B 1 89 ? 0.624 -25.688 -9.055 1 94.62 89 ASN B C 1
ATOM 2386 O O . ASN B 1 89 ? 1.837 -25.766 -9.266 1 94.62 89 ASN B O 1
ATOM 2390 N N . LEU B 1 90 ? 0.195 -25.234 -7.957 1 93.06 90 LEU B N 1
ATOM 2391 C CA . LEU B 1 90 ? 0.949 -24.891 -6.758 1 93.06 90 LEU B CA 1
ATOM 2392 C C . LEU B 1 90 ? 0.841 -26 -5.711 1 93.06 90 LEU B C 1
ATOM 2394 O O . LEU B 1 90 ? -0.263 -26.391 -5.336 1 93.06 90 LEU B O 1
ATOM 2398 N N . ARG B 1 91 ? 2.004 -26.422 -5.262 1 88.94 91 ARG B N 1
ATOM 2399 C CA . ARG B 1 91 ? 2.033 -27.547 -4.332 1 88.94 91 ARG B CA 1
ATOM 2400 C C . ARG B 1 91 ? 2.91 -27.234 -3.123 1 88.94 91 ARG B C 1
ATOM 2402 O O . ARG B 1 91 ? 3.98 -26.641 -3.262 1 88.94 91 ARG B O 1
ATOM 2409 N N . GLN B 1 92 ? 2.367 -27.641 -2.008 1 86.94 92 GLN B N 1
ATOM 2410 C CA . GLN B 1 92 ? 3.17 -27.547 -0.794 1 86.94 92 GLN B CA 1
ATOM 2411 C C . GLN B 1 92 ? 4.094 -28.75 -0.647 1 86.94 92 GLN B C 1
ATOM 2413 O O . GLN B 1 92 ? 3.668 -29.891 -0.834 1 86.94 92 GLN B O 1
ATOM 2418 N N . LYS B 1 93 ? 5.344 -28.438 -0.429 1 77 93 LYS B N 1
ATOM 2419 C CA . LYS B 1 93 ? 6.262 -29.547 -0.205 1 77 93 LYS B CA 1
ATOM 2420 C C . LYS B 1 93 ? 6.129 -30.094 1.213 1 77 93 LYS B C 1
ATOM 2422 O O . LYS B 1 93 ? 6.098 -29.328 2.18 1 77 93 LYS B O 1
ATOM 2427 N N . ILE B 1 94 ? 5.422 -31.219 1.441 1 60.38 94 ILE B N 1
ATOM 2428 C CA . ILE B 1 94 ? 5.035 -31.906 2.668 1 60.38 94 ILE B CA 1
ATOM 2429 C C . ILE B 1 94 ? 6.184 -31.859 3.674 1 60.38 94 ILE B C 1
ATOM 2431 O O . ILE B 1 94 ? 5.969 -31.578 4.855 1 60.38 94 ILE B O 1
ATOM 2435 N N . MET B 1 95 ? 7.355 -32.469 3.373 1 54.88 95 MET B N 1
ATOM 2436 C CA . MET B 1 95 ? 8.297 -32.781 4.445 1 54.88 95 MET B CA 1
ATOM 2437 C C . MET B 1 95 ? 8.797 -31.484 5.098 1 54.88 95 MET B C 1
ATOM 2439 O O . MET B 1 95 ? 9.219 -31.5 6.254 1 54.88 95 MET B O 1
ATOM 2443 N N . THR B 1 96 ? 9.617 -30.766 4.316 1 49.72 96 THR B N 1
ATOM 2444 C CA . THR B 1 96 ? 10.625 -29.844 4.805 1 49.72 96 THR B CA 1
ATOM 2445 C C . THR B 1 96 ? 9.969 -28.562 5.328 1 49.72 96 THR B C 1
ATOM 2447 O O . THR B 1 96 ? 10.562 -27.484 5.273 1 49.72 96 THR B O 1
ATOM 2450 N N . MET B 1 97 ? 8.781 -28.531 6.16 1 54.66 97 MET B N 1
ATOM 2451 C CA . MET B 1 97 ? 8.219 -27.484 7.008 1 54.66 97 MET B CA 1
ATOM 2452 C C . MET B 1 97 ? 7.262 -26.594 6.219 1 54.66 97 MET B C 1
ATOM 2454 O O . MET B 1 97 ? 7.484 -26.328 5.035 1 54.66 97 MET B O 1
ATOM 2458 N N . HIS B 1 98 ? 5.965 -26.531 6.508 1 59.75 98 HIS B N 1
ATOM 2459 C CA . HIS B 1 98 ? 4.797 -25.781 6.07 1 59.75 98 HIS B CA 1
ATOM 2460 C C . HIS B 1 98 ? 5.195 -24.422 5.504 1 59.75 98 HIS B C 1
ATOM 2462 O O . HIS B 1 98 ? 4.352 -23.531 5.352 1 59.75 98 HIS B O 1
ATOM 2468 N N . ARG B 1 99 ? 6.5 -24.484 4.832 1 74.81 99 ARG B N 1
ATOM 2469 C CA . ARG B 1 99 ? 6.969 -23.141 4.492 1 74.81 99 ARG B CA 1
ATOM 2470 C C . ARG B 1 99 ? 7.504 -23.094 3.066 1 74.81 99 ARG B C 1
ATOM 2472 O O . ARG B 1 99 ? 8.008 -22.062 2.619 1 74.81 99 ARG B O 1
ATOM 2479 N N . ARG B 1 100 ? 7.359 -24.328 2.326 1 86.56 100 ARG B N 1
ATOM 2480 C CA . ARG B 1 100 ? 7.898 -24.312 0.97 1 86.56 100 ARG B CA 1
ATOM 2481 C C . ARG B 1 100 ? 6.832 -24.719 -0.044 1 86.56 100 ARG B C 1
ATOM 2483 O O . ARG B 1 100 ? 6.105 -25.688 0.165 1 86.56 100 ARG B O 1
ATOM 2490 N N . TRP B 1 101 ? 6.742 -24 -1.088 1 91.94 101 TRP B N 1
ATOM 2491 C CA . TRP B 1 101 ? 5.793 -24.234 -2.17 1 91.94 101 TRP B CA 1
ATOM 2492 C C . TRP B 1 101 ? 6.512 -24.344 -3.512 1 91.94 101 TRP B C 1
ATOM 2494 O O . TRP B 1 101 ? 7.527 -23.672 -3.732 1 91.94 101 TRP B O 1
ATOM 2504 N N . GLU B 1 102 ? 5.965 -25.172 -4.348 1 94 102 GLU B N 1
ATOM 2505 C CA . GLU B 1 102 ? 6.453 -25.328 -5.715 1 94 102 GLU B CA 1
ATOM 2506 C C . GLU B 1 102 ? 5.363 -25.016 -6.73 1 94 102 GLU B C 1
ATOM 2508 O O . GLU B 1 102 ? 4.195 -25.359 -6.527 1 94 102 GLU B O 1
ATOM 2513 N N . ALA B 1 103 ? 5.777 -24.422 -7.789 1 96.62 103 ALA B N 1
ATOM 2514 C CA . ALA B 1 103 ? 4.863 -24.078 -8.875 1 96.62 103 ALA B CA 1
ATOM 2515 C C . ALA B 1 103 ? 5.277 -24.766 -10.172 1 96.62 103 ALA B C 1
ATOM 2517 O O . ALA B 1 103 ? 6.414 -24.609 -10.633 1 96.62 103 ALA B O 1
ATOM 2518 N N . PHE B 1 104 ? 4.344 -25.484 -10.812 1 96.69 104 PHE B N 1
ATOM 2519 C CA . PHE B 1 104 ? 4.621 -26.203 -12.055 1 96.69 104 PHE B CA 1
ATOM 2520 C C . PHE B 1 104 ? 3.703 -25.734 -13.172 1 96.69 104 PHE B C 1
ATOM 2522 O O . PHE B 1 104 ? 2.539 -25.406 -12.938 1 96.69 104 PHE B O 1
ATOM 2529 N N . ARG B 1 105 ? 4.219 -25.781 -14.328 1 97.12 105 ARG B N 1
ATOM 2530 C CA . ARG B 1 105 ? 3.422 -25.406 -15.492 1 97.12 105 ARG B CA 1
ATOM 2531 C C . ARG B 1 105 ? 2.283 -26.406 -15.711 1 97.12 105 ARG B C 1
ATOM 2533 O O . ARG B 1 105 ? 2.5 -27.609 -15.711 1 97.12 105 ARG B O 1
ATOM 2540 N N . GLY B 1 106 ? 1.133 -25.844 -15.883 1 94.69 106 GLY B N 1
ATOM 2541 C CA . GLY B 1 106 ? -0.018 -26.703 -16.109 1 94.69 106 GLY B CA 1
ATOM 2542 C C . GLY B 1 106 ? -0.267 -27.688 -14.977 1 94.69 106 GLY B C 1
ATOM 2543 O O . GLY B 1 106 ? -0.301 -27.297 -13.805 1 94.69 106 GLY B O 1
ATOM 2544 N N . GLU B 1 107 ? -0.473 -28.891 -15.297 1 92.06 107 GLU B N 1
ATOM 2545 C CA . GLU B 1 107 ? -0.755 -29.906 -14.297 1 92.06 107 GLU B CA 1
ATOM 2546 C C . GLU B 1 107 ? 0.447 -30.828 -14.094 1 92.06 107 GLU B C 1
ATOM 2548 O O . GLU B 1 107 ? 0.335 -31.875 -13.445 1 92.06 107 GLU B O 1
ATOM 2553 N N . SER B 1 108 ? 1.546 -30.391 -14.625 1 92.56 108 SER B N 1
ATOM 2554 C CA . SER B 1 108 ? 2.75 -31.203 -14.594 1 92.56 108 SER B CA 1
ATOM 2555 C C . SER B 1 108 ? 3.295 -31.328 -13.172 1 92.56 108 SER B C 1
ATOM 2557 O O . SER B 1 108 ? 3.021 -30.484 -12.32 1 92.56 108 SER B O 1
ATOM 2559 N N . LYS B 1 109 ? 4.07 -32.406 -12.93 1 88.62 109 LYS B N 1
ATOM 2560 C CA . LYS B 1 109 ? 4.828 -32.562 -11.703 1 88.62 109 LYS B CA 1
ATOM 2561 C C . LYS B 1 109 ? 6.305 -32.844 -11.992 1 88.62 109 LYS B C 1
ATOM 2563 O O . LYS B 1 109 ? 7.066 -33.188 -11.102 1 88.62 109 LYS B O 1
ATOM 2568 N N . GLU B 1 110 ? 6.586 -32.75 -13.219 1 93.81 110 GLU B N 1
ATOM 2569 C CA . GLU B 1 110 ? 7.953 -33.031 -13.641 1 93.81 110 GLU B CA 1
ATOM 2570 C C . GLU B 1 110 ? 8.891 -31.875 -13.336 1 93.81 110 GLU B C 1
ATOM 2572 O O . GLU B 1 110 ? 8.516 -30.719 -13.5 1 93.81 110 GLU B O 1
ATOM 2577 N N . GLU B 1 111 ? 10.031 -32.188 -13.008 1 91.94 111 GLU B N 1
ATOM 2578 C CA . GLU B 1 111 ? 11.039 -31.188 -12.641 1 91.94 111 GLU B CA 1
ATOM 2579 C C . GLU B 1 111 ? 11.297 -30.219 -13.797 1 91.94 111 GLU B C 1
ATOM 2581 O O . GLU B 1 111 ? 11.539 -29.031 -13.57 1 91.94 111 GLU B O 1
ATOM 2586 N N . LYS B 1 112 ? 11.25 -30.75 -15.031 1 93.94 112 LYS B N 1
ATOM 2587 C CA . LYS B 1 112 ? 11.508 -29.906 -16.203 1 93.94 112 LYS B CA 1
ATOM 2588 C C . LYS B 1 112 ? 10.461 -28.812 -16.328 1 93.94 112 LYS B C 1
ATOM 2590 O O . LYS B 1 112 ? 10.68 -27.812 -17.016 1 93.94 112 LYS B O 1
ATOM 2595 N N . ASP B 1 113 ? 9.305 -29.031 -15.664 1 96.44 113 ASP B N 1
ATOM 2596 C CA . ASP B 1 113 ? 8.195 -28.078 -15.766 1 96.44 113 ASP B CA 1
ATOM 2597 C C . ASP B 1 113 ? 8.094 -27.219 -14.508 1 96.44 113 ASP B C 1
ATOM 2599 O O . ASP B 1 113 ? 7.129 -26.484 -14.328 1 96.44 113 ASP B O 1
ATOM 2603 N N . LEU B 1 114 ? 9.133 -27.344 -13.625 1 96.38 114 LEU B N 1
ATOM 2604 C CA . LEU B 1 114 ? 9.172 -26.5 -12.438 1 96.38 114 LEU B CA 1
ATOM 2605 C C . LEU B 1 114 ? 9.445 -25.047 -12.812 1 96.38 114 LEU B C 1
ATOM 2607 O O . LEU B 1 114 ? 10.461 -24.75 -13.445 1 96.38 114 LEU B O 1
ATOM 2611 N N . LEU B 1 115 ? 8.547 -24.203 -12.469 1 97.88 115 LEU B N 1
ATOM 2612 C CA . LEU B 1 115 ? 8.703 -22.781 -12.758 1 97.88 115 LEU B CA 1
ATOM 2613 C C . LEU B 1 115 ? 9.5 -22.094 -11.656 1 97.88 115 LEU B C 1
ATOM 2615 O O . LEU B 1 115 ? 10.477 -21.391 -11.938 1 97.88 115 LEU B O 1
ATOM 2619 N N . PHE B 1 116 ? 9.078 -22.25 -10.398 1 97.44 116 PHE B N 1
ATOM 2620 C CA . PHE B 1 116 ? 9.789 -21.641 -9.281 1 97.44 116 PHE B CA 1
ATOM 2621 C C . PHE B 1 116 ? 9.438 -22.328 -7.969 1 97.44 116 PHE B C 1
ATOM 2623 O O . PHE B 1 116 ? 8.484 -23.109 -7.906 1 97.44 116 PHE B O 1
ATOM 2630 N N . THR B 1 117 ? 10.234 -22.109 -6.977 1 94.44 117 THR B N 1
ATOM 2631 C CA . THR B 1 117 ? 9.992 -22.5 -5.59 1 94.44 117 THR B CA 1
ATOM 2632 C C . THR B 1 117 ? 9.945 -21.266 -4.688 1 94.44 117 THR B C 1
ATOM 2634 O O . THR B 1 117 ? 10.703 -20.312 -4.883 1 94.44 117 THR B O 1
ATOM 2637 N N . ALA B 1 118 ? 9.016 -21.281 -3.836 1 93.62 118 ALA B N 1
ATOM 2638 C CA . ALA B 1 118 ? 8.883 -20.219 -2.836 1 93.62 118 ALA B CA 1
ATOM 2639 C C . ALA B 1 118 ? 9.094 -20.766 -1.428 1 93.62 118 ALA B C 1
ATOM 2641 O O . ALA B 1 118 ? 8.453 -21.75 -1.037 1 93.62 118 ALA B O 1
ATOM 2642 N N . LYS B 1 119 ? 9.984 -20.094 -0.731 1 89.19 119 LYS B N 1
ATOM 2643 C CA . LYS B 1 119 ? 10.297 -20.531 0.626 1 89.19 119 LYS B CA 1
ATOM 2644 C C . LYS B 1 119 ? 10.258 -19.359 1.606 1 89.19 119 LYS B C 1
ATOM 2646 O O . LYS B 1 119 ? 10.727 -18.266 1.295 1 89.19 119 LYS B O 1
ATOM 2651 N N . LYS B 1 120 ? 9.625 -19.609 2.768 1 86.31 120 LYS B N 1
ATOM 2652 C CA . LYS B 1 120 ? 9.664 -18.609 3.834 1 86.31 120 LYS B CA 1
ATOM 2653 C C . LYS B 1 120 ? 11.078 -18.438 4.383 1 86.31 120 LYS B C 1
ATOM 2655 O O . LYS B 1 120 ? 11.781 -19.422 4.617 1 86.31 120 LYS B O 1
ATOM 2660 N N . SER B 1 121 ? 11.406 -17.141 4.461 1 76.19 121 SER B N 1
ATOM 2661 C CA . SER B 1 121 ? 12.734 -16.859 4.996 1 76.19 121 SER B CA 1
ATOM 2662 C C . SER B 1 121 ? 12.781 -17.094 6.504 1 76.19 121 SER B C 1
ATOM 2664 O O . SER B 1 121 ? 11.797 -16.844 7.203 1 76.19 121 SER B O 1
ATOM 2666 N N . LYS B 1 122 ? 13.672 -17.75 7.102 1 62.28 122 LYS B N 1
ATOM 2667 C CA . LYS B 1 122 ? 13.852 -18.141 8.492 1 62.28 122 LYS B CA 1
ATOM 2668 C C . LYS B 1 122 ? 13.945 -16.922 9.406 1 62.28 122 LYS B C 1
ATOM 2670 O O . LYS B 1 122 ? 13.617 -17 10.586 1 62.28 122 LYS B O 1
ATOM 2675 N N . LEU B 1 123 ? 14.398 -15.836 8.93 1 55.12 123 LEU B N 1
ATOM 2676 C CA . LEU B 1 123 ? 14.891 -14.773 9.797 1 55.12 123 LEU B CA 1
ATOM 2677 C C . LEU B 1 123 ? 13.734 -13.93 10.336 1 55.12 123 LEU B C 1
ATOM 2679 O O . LEU B 1 123 ? 13.875 -13.266 11.359 1 55.12 123 LEU B O 1
ATOM 2683 N N . PHE B 1 124 ? 12.648 -13.93 9.594 1 55.03 124 PHE B N 1
ATOM 2684 C CA . PHE B 1 124 ? 11.75 -12.875 10.07 1 55.03 124 PHE B CA 1
ATOM 2685 C C . PHE B 1 124 ? 10.43 -13.461 10.547 1 55.03 124 PHE B C 1
ATOM 2687 O O . PHE B 1 124 ? 9.609 -13.898 9.734 1 55.03 124 PHE B O 1
ATOM 2694 N N . GLN B 1 125 ? 10.25 -13.773 11.82 1 51.84 125 GLN B N 1
ATOM 2695 C CA . GLN B 1 125 ? 9.07 -14.398 12.406 1 51.84 125 GLN B CA 1
ATOM 2696 C C . GLN B 1 125 ? 7.844 -13.5 12.266 1 51.84 125 GLN B C 1
ATOM 2698 O O . GLN B 1 125 ? 6.73 -13.992 12.055 1 51.84 125 GLN B O 1
ATOM 2703 N N . PHE B 1 126 ? 8.117 -12.156 12.336 1 55.53 126 PHE B N 1
ATOM 2704 C CA . PHE B 1 126 ? 6.93 -11.328 12.477 1 55.53 126 PHE B CA 1
ATOM 2705 C C . PHE B 1 126 ? 6.582 -10.656 11.156 1 55.53 126 PHE B C 1
ATOM 2707 O O . PHE B 1 126 ? 5.48 -10.125 11 1 55.53 126 PHE B O 1
ATOM 2714 N N . LYS B 1 127 ? 7.551 -10.727 10.234 1 68.38 127 LYS B N 1
ATOM 2715 C CA . LYS B 1 127 ? 7.312 -10.172 8.906 1 68.38 127 LYS B CA 1
ATOM 2716 C C . LYS B 1 127 ? 7.457 -11.25 7.832 1 68.38 127 LYS B C 1
ATOM 2718 O O . LYS B 1 127 ? 8.227 -12.195 7.996 1 68.38 127 LYS B O 1
ATOM 2723 N N . THR B 1 128 ? 6.512 -11.258 6.949 1 76.06 128 THR B N 1
ATOM 2724 C CA . THR B 1 128 ? 6.555 -12.211 5.848 1 76.06 128 THR B CA 1
ATOM 2725 C C . THR B 1 128 ? 7.703 -11.891 4.898 1 76.06 128 THR B C 1
ATOM 2727 O O . THR B 1 128 ? 7.848 -10.75 4.457 1 76.06 128 THR B O 1
ATOM 2730 N N . GLU B 1 129 ? 8.625 -12.789 4.805 1 86.12 129 GLU B N 1
ATOM 2731 C CA . GLU B 1 129 ? 9.633 -12.75 3.754 1 86.12 129 GLU B CA 1
ATOM 2732 C C . GLU B 1 129 ? 9.719 -14.086 3.021 1 86.12 129 GLU B C 1
ATOM 2734 O O . GLU B 1 129 ? 9.93 -15.133 3.645 1 86.12 129 GLU B O 1
ATOM 2739 N N . LEU B 1 130 ? 9.484 -14.062 1.756 1 91.75 130 LEU B N 1
ATOM 2740 C CA . LEU B 1 130 ? 9.586 -15.242 0.909 1 91.75 130 LEU B CA 1
ATOM 2741 C C . LEU B 1 130 ? 10.75 -15.109 -0.071 1 91.75 130 LEU B C 1
ATOM 2743 O O . LEU B 1 130 ? 10.93 -14.055 -0.684 1 91.75 130 LEU B O 1
ATOM 2747 N N . ASP B 1 131 ? 11.516 -16.141 -0.189 1 93.19 131 ASP B N 1
ATOM 2748 C CA . ASP B 1 131 ? 12.531 -16.266 -1.228 1 93.19 131 ASP B CA 1
ATOM 2749 C C . ASP B 1 131 ? 12.023 -17.109 -2.396 1 93.19 131 ASP B C 1
ATOM 2751 O O . ASP B 1 131 ? 11.555 -18.234 -2.201 1 93.19 131 ASP B O 1
ATOM 2755 N N . ILE B 1 132 ? 12.094 -16.531 -3.578 1 96.56 132 ILE B N 1
ATOM 2756 C CA . ILE B 1 132 ? 11.625 -17.234 -4.773 1 96.56 132 ILE B CA 1
ATOM 2757 C C . ILE B 1 132 ? 12.82 -17.641 -5.633 1 96.56 132 ILE B C 1
ATOM 2759 O O . ILE B 1 132 ? 13.648 -16.797 -5.992 1 96.56 132 ILE B O 1
ATOM 2763 N N . PHE B 1 133 ? 12.914 -18.891 -5.922 1 96.12 133 PHE B N 1
ATOM 2764 C CA . PHE B 1 133 ? 13.953 -19.438 -6.789 1 96.12 133 PHE B CA 1
ATOM 2765 C C . PHE B 1 133 ? 13.344 -19.984 -8.07 1 96.12 133 PHE B C 1
ATOM 2767 O O . PHE B 1 133 ? 12.422 -20.812 -8.023 1 96.12 133 PHE B O 1
ATOM 2774 N N . LEU B 1 134 ? 13.852 -19.516 -9.164 1 97.19 134 LEU B N 1
ATOM 2775 C CA . LEU B 1 134 ? 13.438 -20.078 -10.438 1 97.19 134 LEU B CA 1
ATOM 2776 C C . LEU B 1 134 ? 13.844 -21.547 -10.531 1 97.19 134 LEU B C 1
ATOM 2778 O O . LEU B 1 134 ? 14.797 -21.984 -9.883 1 97.19 134 LEU B O 1
ATOM 2782 N N . GLY B 1 135 ? 13.086 -22.266 -11.305 1 94.94 135 GLY B N 1
ATOM 2783 C CA . GLY B 1 135 ? 13.32 -23.688 -11.438 1 94.94 135 GLY B CA 1
ATOM 2784 C C . GLY B 1 135 ? 14.75 -24.031 -11.836 1 94.94 135 GLY B C 1
ATOM 2785 O O . GLY B 1 135 ? 15.281 -25.062 -11.453 1 94.94 135 GLY B O 1
ATOM 2786 N N . ASN B 1 136 ? 15.367 -23.141 -12.523 1 93.25 136 ASN B N 1
ATOM 2787 C CA . ASN B 1 136 ? 16.719 -23.406 -13.008 1 93.25 136 ASN B CA 1
ATOM 2788 C C . ASN B 1 136 ? 17.766 -22.812 -12.078 1 93.25 136 ASN B C 1
ATOM 2790 O O . ASN B 1 136 ? 18.969 -22.922 -12.336 1 93.25 136 ASN B O 1
ATOM 2794 N N . ASN B 1 137 ? 17.312 -22.141 -11 1 93.69 137 ASN B N 1
ATOM 2795 C CA . ASN B 1 137 ? 18.234 -21.578 -10.023 1 93.69 137 ASN B CA 1
ATOM 2796 C C . ASN B 1 137 ? 18.672 -22.625 -9 1 93.69 137 ASN B C 1
ATOM 2798 O O . ASN B 1 137 ? 17.875 -23.031 -8.148 1 93.69 137 ASN B O 1
ATOM 2802 N N . LYS B 1 138 ? 19.891 -23.062 -9.031 1 88.19 138 LYS B N 1
ATOM 2803 C CA . LYS B 1 138 ? 20.438 -24.047 -8.102 1 88.19 138 LYS B CA 1
ATOM 2804 C C . LYS B 1 138 ? 21.281 -23.375 -7.02 1 88.19 138 LYS B C 1
ATOM 2806 O O . LYS B 1 138 ? 21.875 -24.047 -6.188 1 88.19 138 LYS B O 1
ATOM 2811 N N . GLY B 1 139 ? 21.266 -22.078 -7.039 1 88.44 139 GLY B N 1
ATOM 2812 C CA . GLY B 1 139 ? 22.062 -21.328 -6.086 1 88.44 139 GLY B CA 1
ATOM 2813 C C . GLY B 1 139 ? 21.312 -20.984 -4.812 1 88.44 139 GLY B C 1
ATOM 2814 O O . GLY B 1 139 ? 20.25 -21.547 -4.551 1 88.44 139 GLY B O 1
ATOM 2815 N N . GLU B 1 140 ? 21.984 -20.141 -4.074 1 89.25 140 GLU B N 1
ATOM 2816 C CA . GLU B 1 140 ? 21.438 -19.781 -2.77 1 89.25 140 GLU B CA 1
ATOM 2817 C C . GLU B 1 140 ? 20.828 -18.375 -2.801 1 89.25 140 GLU B C 1
ATOM 2819 O O . GLU B 1 140 ? 20.156 -17.969 -1.848 1 89.25 140 GLU B O 1
ATOM 2824 N N . VAL B 1 141 ? 21.031 -17.734 -3.936 1 93 141 VAL B N 1
ATOM 2825 C CA . VAL B 1 141 ? 20.516 -16.359 -4.035 1 93 141 VAL B CA 1
ATOM 2826 C C . VAL B 1 141 ? 19.141 -16.375 -4.688 1 93 141 VAL B C 1
ATOM 2828 O O . VAL B 1 141 ? 18.984 -16.875 -5.809 1 93 141 VAL B O 1
ATOM 2831 N N . PRO B 1 142 ? 18.188 -15.859 -4.055 1 95.38 142 PRO B N 1
ATOM 2832 C CA . PRO B 1 142 ? 16.844 -15.859 -4.637 1 95.38 142 PRO B CA 1
ATOM 2833 C C . PRO B 1 142 ? 16.734 -14.961 -5.863 1 95.38 142 PRO B C 1
ATOM 2835 O O . PRO B 1 142 ? 17.375 -13.906 -5.922 1 95.38 142 PRO B O 1
ATOM 2838 N N . ASP B 1 143 ? 15.922 -15.344 -6.773 1 97.12 143 ASP B N 1
ATOM 2839 C CA . ASP B 1 143 ? 15.648 -14.539 -7.965 1 97.12 143 ASP B CA 1
ATOM 2840 C C . ASP B 1 143 ? 14.688 -13.398 -7.652 1 97.12 143 ASP B C 1
ATOM 2842 O O . ASP B 1 143 ? 14.766 -12.328 -8.266 1 97.12 143 ASP B O 1
ATOM 2846 N N . PHE B 1 144 ? 13.758 -13.672 -6.797 1 96.94 144 PHE B N 1
ATOM 2847 C CA . PHE B 1 144 ? 12.789 -12.688 -6.336 1 96.94 144 PHE B CA 1
ATOM 2848 C C . PHE B 1 144 ? 12.578 -12.797 -4.832 1 96.94 144 PHE B C 1
ATOM 2850 O O . PHE B 1 144 ? 12.898 -13.82 -4.227 1 96.94 144 PHE B O 1
ATOM 2857 N N . LYS B 1 145 ? 12.016 -11.734 -4.215 1 94.06 145 LYS B N 1
ATOM 2858 C CA . LYS B 1 145 ? 11.664 -11.719 -2.799 1 94.06 145 LYS B CA 1
ATOM 2859 C C . LYS B 1 145 ? 10.289 -11.094 -2.582 1 94.06 145 LYS B C 1
ATOM 2861 O O . LYS B 1 145 ? 9.906 -10.156 -3.291 1 94.06 145 LYS B O 1
ATOM 2866 N N . VAL B 1 146 ? 9.562 -11.641 -1.749 1 94.06 146 VAL B N 1
ATOM 2867 C CA . VAL B 1 146 ? 8.375 -10.984 -1.215 1 94.06 146 VAL B CA 1
ATOM 2868 C C . VAL B 1 146 ? 8.664 -10.469 0.195 1 94.06 146 VAL B C 1
ATOM 2870 O O . VAL B 1 146 ? 9.148 -11.211 1.047 1 94.06 146 VAL B O 1
ATOM 2873 N N . LYS B 1 147 ? 8.367 -9.148 0.434 1 89.06 147 LYS B N 1
ATOM 2874 C CA . LYS B 1 147 ? 8.602 -8.539 1.74 1 89.06 147 LYS B CA 1
ATOM 2875 C C . LYS B 1 147 ? 7.363 -7.797 2.229 1 89.06 147 LYS B C 1
ATOM 2877 O O . LYS B 1 147 ? 6.668 -7.152 1.439 1 89.06 147 LYS B O 1
ATOM 2882 N N . GLY B 1 148 ? 7.207 -7.91 3.561 1 87.56 148 GLY B N 1
ATOM 2883 C CA . GLY B 1 148 ? 6.145 -7.109 4.148 1 87.56 148 GLY B CA 1
ATOM 2884 C C . GLY B 1 148 ? 5.219 -7.914 5.043 1 87.56 148 GLY B C 1
ATOM 2885 O O . GLY B 1 148 ? 5.602 -8.969 5.555 1 87.56 148 GLY B O 1
ATOM 2886 N N . GLY B 1 149 ? 3.99 -7.258 5.336 1 82.88 149 GLY B N 1
ATOM 2887 C CA . GLY B 1 149 ? 2.986 -7.898 6.168 1 82.88 149 GLY B CA 1
ATOM 2888 C C . GLY B 1 149 ? 1.733 -8.281 5.406 1 82.88 149 GLY B C 1
ATOM 2889 O O . GLY B 1 149 ? 0.918 -7.426 5.066 1 82.88 149 GLY B O 1
ATOM 2890 N N . TYR B 1 150 ? 1.545 -9.586 5.207 1 80.19 150 TYR B N 1
ATOM 2891 C CA . TYR B 1 150 ? 0.39 -10.062 4.457 1 80.19 150 TYR B CA 1
ATOM 2892 C C . TYR B 1 150 ? -0.909 -9.719 5.176 1 80.19 150 TYR B C 1
ATOM 2894 O O . TYR B 1 150 ? -1.9 -9.352 4.539 1 80.19 150 TYR B O 1
ATOM 2902 N N . SER B 1 151 ? -0.901 -9.719 6.52 1 77.94 151 SER B N 1
ATOM 2903 C CA . SER B 1 151 ? -2.107 -9.477 7.301 1 77.94 151 SER B CA 1
ATOM 2904 C C . SER B 1 151 ? -2.625 -8.055 7.09 1 77.94 151 SER B C 1
ATOM 2906 O O . SER B 1 151 ? -3.826 -7.805 7.199 1 77.94 151 SER B O 1
ATOM 2908 N N . GLU B 1 152 ? -1.728 -7.203 6.73 1 78.81 152 GLU B N 1
ATOM 2909 C CA . GLU B 1 152 ? -2.123 -5.812 6.523 1 78.81 152 GLU B CA 1
ATOM 2910 C C . GLU B 1 152 ? -2.115 -5.449 5.043 1 78.81 152 GLU B C 1
ATOM 2912 O O . GLU B 1 152 ? -2.137 -4.27 4.688 1 78.81 152 GLU B O 1
ATOM 2917 N N . SER B 1 153 ? -2.004 -6.434 4.223 1 83.62 153 SER B N 1
ATOM 2918 C CA . SER B 1 153 ? -2.01 -6.242 2.775 1 83.62 153 SER B CA 1
ATOM 2919 C C . SER B 1 153 ? -0.918 -5.27 2.344 1 83.62 153 SER B C 1
ATOM 2921 O O . SER B 1 153 ? -1.169 -4.363 1.546 1 83.62 153 SER B O 1
ATOM 2923 N N . SER B 1 154 ? 0.248 -5.5 2.891 1 86.56 154 SER B N 1
ATOM 2924 C CA . SER B 1 154 ? 1.36 -4.586 2.658 1 86.56 154 SER B CA 1
ATOM 2925 C C . SER B 1 154 ? 2.604 -5.332 2.189 1 86.56 154 SER B C 1
ATOM 2927 O O . SER B 1 154 ? 3.713 -5.059 2.652 1 86.56 154 SER B O 1
ATOM 2929 N N . CYS B 1 155 ? 2.479 -6.141 1.209 1 91 155 CYS B N 1
ATOM 2930 C CA . CYS B 1 155 ? 3.623 -6.879 0.686 1 91 155 CYS B CA 1
ATOM 2931 C C . CYS B 1 155 ? 4.102 -6.281 -0.632 1 91 155 CYS B C 1
ATOM 2933 O O . CYS B 1 155 ? 3.311 -5.711 -1.386 1 91 155 CYS B O 1
ATOM 2935 N N . SER B 1 156 ? 5.402 -6.434 -0.835 1 93.75 156 SER B N 1
ATOM 2936 C CA . SER B 1 156 ? 6.043 -6.059 -2.092 1 93.75 156 SER B CA 1
ATOM 2937 C C . SER B 1 156 ? 6.793 -7.234 -2.703 1 93.75 156 SER B C 1
ATOM 2939 O O . SER B 1 156 ? 7.371 -8.047 -1.982 1 93.75 156 SER B O 1
ATOM 2941 N N . VAL B 1 157 ? 6.715 -7.344 -3.951 1 96.12 157 VAL B N 1
ATOM 2942 C CA . VAL B 1 157 ? 7.523 -8.305 -4.695 1 96.12 157 VAL B CA 1
ATOM 2943 C C . VAL B 1 157 ? 8.711 -7.59 -5.344 1 96.12 157 VAL B C 1
ATOM 2945 O O . VAL B 1 157 ? 8.523 -6.625 -6.09 1 96.12 157 VAL B O 1
ATOM 2948 N N . LEU B 1 158 ? 9.906 -8.07 -5.078 1 95.88 158 LEU B N 1
ATOM 2949 C CA . LEU B 1 158 ? 11.125 -7.41 -5.523 1 95.88 158 LEU B CA 1
ATOM 2950 C C . LEU B 1 158 ? 11.969 -8.344 -6.387 1 95.88 158 LEU B C 1
ATOM 2952 O O . LEU B 1 158 ? 11.859 -9.57 -6.266 1 95.88 158 LEU B O 1
ATOM 2956 N N . LEU B 1 159 ? 12.766 -7.699 -7.215 1 95.75 159 LEU B N 1
ATOM 2957 C CA . LEU B 1 159 ? 13.766 -8.438 -7.98 1 95.75 159 LEU B CA 1
ATOM 2958 C C . LEU B 1 159 ? 14.961 -8.797 -7.113 1 95.75 159 LEU B C 1
ATOM 2960 O O . LEU B 1 159 ? 15.82 -7.941 -6.848 1 95.75 159 LEU B O 1
ATOM 2964 N N . GLY B 1 160 ? 14.914 -10.023 -6.664 1 91.31 160 GLY B N 1
ATOM 2965 C CA . GLY B 1 160 ? 16 -10.469 -5.816 1 91.31 160 GLY B CA 1
ATOM 2966 C C . GLY B 1 160 ? 16.25 -9.562 -4.625 1 91.31 160 GLY B C 1
ATOM 2967 O O . GLY B 1 160 ? 15.312 -9.227 -3.896 1 91.31 160 GLY B O 1
ATOM 2968 N N . ASP B 1 161 ? 17.531 -9.25 -4.488 1 86.19 161 ASP B N 1
ATOM 2969 C CA . ASP B 1 161 ? 17.906 -8.43 -3.338 1 86.19 161 ASP B CA 1
ATOM 2970 C C . ASP B 1 161 ? 17.969 -6.953 -3.709 1 86.19 161 ASP B C 1
ATOM 2972 O O . ASP B 1 161 ? 18.484 -6.133 -2.945 1 86.19 161 ASP B O 1
ATOM 2976 N N . SER B 1 162 ? 17.375 -6.652 -4.824 1 88.19 162 SER B N 1
ATOM 2977 C CA . SER B 1 162 ? 17.375 -5.258 -5.254 1 88.19 162 SER B CA 1
ATOM 2978 C C . SER B 1 162 ? 16.141 -4.52 -4.742 1 88.19 162 SER B C 1
ATOM 2980 O O . SER B 1 162 ? 15.289 -5.109 -4.066 1 88.19 162 SER B O 1
ATOM 2982 N N . ASN B 1 163 ? 16.109 -3.24 -5.051 1 86.88 163 ASN B N 1
ATOM 2983 C CA . ASN B 1 163 ? 14.953 -2.428 -4.691 1 86.88 163 ASN B CA 1
ATOM 2984 C C . ASN B 1 163 ? 14 -2.26 -5.867 1 86.88 163 ASN B C 1
ATOM 2986 O O . ASN B 1 163 ? 13.117 -1.394 -5.844 1 86.88 163 ASN B O 1
ATOM 2990 N N . THR B 1 164 ? 14.219 -3.125 -6.855 1 92.5 164 THR B N 1
ATOM 2991 C CA . THR B 1 164 ? 13.344 -3.061 -8.016 1 92.5 164 THR B CA 1
ATOM 2992 C C . THR B 1 164 ? 11.984 -3.695 -7.711 1 92.5 164 THR B C 1
ATOM 2994 O O . THR B 1 164 ? 11.906 -4.891 -7.43 1 92.5 164 THR B O 1
ATOM 2997 N N . MET B 1 165 ? 10.984 -2.852 -7.84 1 94.31 165 MET B N 1
ATOM 2998 C CA . MET B 1 165 ? 9.617 -3.27 -7.523 1 94.31 165 MET B CA 1
ATOM 2999 C C . MET B 1 165 ? 8.977 -3.977 -8.711 1 94.31 165 MET B C 1
ATOM 3001 O O . MET B 1 165 ? 9.039 -3.482 -9.844 1 94.31 165 MET B O 1
ATOM 3005 N N . LEU B 1 166 ? 8.406 -5.125 -8.438 1 97.94 166 LEU B N 1
ATOM 3006 C CA . LEU B 1 166 ? 7.664 -5.852 -9.461 1 97.94 166 LEU B CA 1
ATOM 3007 C C . LEU B 1 166 ? 6.16 -5.734 -9.227 1 97.94 166 LEU B C 1
ATOM 3009 O O . LEU B 1 166 ? 5.379 -5.715 -10.18 1 97.94 166 LEU B O 1
ATOM 3013 N N . ALA B 1 167 ? 5.797 -5.727 -8.031 1 97.75 167 ALA B N 1
ATOM 3014 C CA . ALA B 1 167 ? 4.391 -5.621 -7.66 1 97.75 167 ALA B CA 1
ATOM 3015 C C . ALA B 1 167 ? 4.242 -5.141 -6.219 1 97.75 167 ALA B C 1
ATOM 3017 O O . ALA B 1 167 ? 5.172 -5.266 -5.418 1 97.75 167 ALA B O 1
ATOM 3018 N N . GLN B 1 168 ? 3.131 -4.652 -5.918 1 95.44 168 GLN B N 1
ATOM 3019 C CA . GLN B 1 168 ? 2.873 -4.125 -4.586 1 95.44 168 GLN B CA 1
ATOM 3020 C C . GLN B 1 168 ? 1.416 -4.332 -4.184 1 95.44 168 GLN B C 1
ATOM 3022 O O . GLN B 1 168 ? 0.504 -4.027 -4.957 1 95.44 168 GLN B O 1
ATOM 3027 N N . MET B 1 169 ? 1.243 -4.828 -2.994 1 92.75 169 MET B N 1
ATOM 3028 C CA . MET B 1 169 ? -0.089 -5.027 -2.432 1 92.75 169 MET B CA 1
ATOM 3029 C C . MET B 1 169 ? -0.565 -3.773 -1.705 1 92.75 169 MET B C 1
ATOM 3031 O O . MET B 1 169 ? 0.245 -3.012 -1.173 1 92.75 169 MET B O 1
ATOM 3035 N N . HIS B 1 170 ? -1.812 -3.578 -1.694 1 89.5 170 HIS B N 1
ATOM 3036 C CA . HIS B 1 170 ? -2.41 -2.494 -0.924 1 89.5 170 HIS B CA 1
ATOM 3037 C C . HIS B 1 170 ? -3.836 -2.836 -0.508 1 89.5 170 HIS B C 1
ATOM 3039 O O . HIS B 1 170 ? -4.508 -3.633 -1.17 1 89.5 170 HIS B O 1
ATOM 3045 N N . ARG B 1 171 ? -4.27 -2.168 0.494 1 83 171 ARG B N 1
ATOM 3046 C CA . ARG B 1 171 ? -5.609 -2.416 1.021 1 83 171 ARG B CA 1
ATOM 3047 C C . ARG B 1 171 ? -6.676 -1.807 0.117 1 83 171 ARG B C 1
ATOM 3049 O O . ARG B 1 171 ? -6.508 -0.695 -0.389 1 83 171 ARG B O 1
ATOM 3056 N N . LYS B 1 172 ? -7.637 -2.654 -0.045 1 79.44 172 LYS B N 1
ATOM 3057 C CA . LYS B 1 172 ? -8.836 -2.178 -0.724 1 79.44 172 LYS B CA 1
ATOM 3058 C C . LYS B 1 172 ? -9.992 -2.018 0.256 1 79.44 172 LYS B C 1
ATOM 3060 O O . LYS B 1 172 ? -10.227 -2.883 1.104 1 79.44 172 LYS B O 1
ATOM 3065 N N . HIS B 1 173 ? -10.516 -0.757 0.281 1 69.88 173 HIS B N 1
ATOM 3066 C CA . HIS B 1 173 ? -11.672 -0.557 1.148 1 69.88 173 HIS B CA 1
ATOM 3067 C C . HIS B 1 173 ? -12.969 -0.639 0.359 1 69.88 173 HIS B C 1
ATOM 3069 O O . HIS B 1 173 ? -13.117 0.008 -0.681 1 69.88 173 HIS B O 1
ATOM 3075 N N . SER B 1 174 ? -13.547 -1.806 0.294 1 62.81 174 SER B N 1
ATOM 3076 C CA . SER B 1 174 ? -14.844 -1.937 -0.367 1 62.81 174 SER B CA 1
ATOM 3077 C C . SER B 1 174 ? -15.945 -2.25 0.636 1 62.81 174 SER B C 1
ATOM 3079 O O . SER B 1 174 ? -15.672 -2.697 1.751 1 62.81 174 SER B O 1
ATOM 3081 N N . LEU B 1 175 ? -17.125 -1.728 0.193 1 55.28 175 LEU B N 1
ATOM 3082 C CA . LEU B 1 175 ? -18.312 -2.072 0.982 1 55.28 175 LEU B CA 1
ATOM 3083 C C . LEU B 1 175 ? -18.375 -3.574 1.234 1 55.28 175 LEU B C 1
ATOM 3085 O O . LEU B 1 175 ? -18.734 -4.008 2.332 1 55.28 175 LEU B O 1
ATOM 3089 N N . ALA B 1 176 ? -18.062 -4.227 0.217 1 53.94 176 ALA B N 1
ATOM 3090 C CA . ALA B 1 176 ? -18.156 -5.68 0.34 1 53.94 176 ALA B CA 1
ATOM 3091 C C . ALA B 1 176 ? -17.188 -6.207 1.391 1 53.94 176 ALA B C 1
ATOM 3093 O O . ALA B 1 176 ? -17.562 -7.055 2.211 1 53.94 176 ALA B O 1
ATOM 3094 N N . SER B 1 177 ? -15.953 -5.68 1.422 1 57.22 177 SER B N 1
ATOM 3095 C CA . SER B 1 177 ? -14.961 -6.133 2.396 1 57.22 177 SER B CA 1
ATOM 3096 C C . SER B 1 177 ? -15.375 -5.766 3.816 1 57.22 177 SER B C 1
ATOM 3098 O O . SER B 1 177 ? -15.086 -6.5 4.762 1 57.22 177 SER B O 1
ATOM 3100 N N . ALA B 1 178 ? -16.047 -4.645 3.854 1 55.16 178 ALA B N 1
ATOM 3101 C CA . ALA B 1 178 ? -16.516 -4.188 5.16 1 55.16 178 ALA B CA 1
ATOM 3102 C C . ALA B 1 178 ? -17.641 -5.066 5.676 1 55.16 178 ALA B C 1
ATOM 3104 O O . ALA B 1 178 ? -17.766 -5.297 6.879 1 55.16 178 ALA B O 1
ATOM 3105 N N . ILE B 1 179 ? -18.406 -5.551 4.672 1 50.56 179 ILE B N 1
ATOM 3106 C CA . ILE B 1 179 ? -19.578 -6.316 5.047 1 50.56 179 ILE B CA 1
ATOM 3107 C C . ILE B 1 179 ? -19.219 -7.793 5.18 1 50.56 179 ILE B C 1
ATOM 3109 O O . ILE B 1 179 ? -19.641 -8.461 6.125 1 50.56 179 ILE B O 1
ATOM 3113 N N . LEU B 1 180 ? -18.609 -8.289 4.172 1 50.88 180 LEU B N 1
ATOM 3114 C CA . LEU B 1 180 ? -18.422 -9.734 4.09 1 50.88 180 LEU B CA 1
ATOM 3115 C C . LEU B 1 180 ? -17.141 -10.164 4.789 1 50.88 180 LEU B C 1
ATOM 3117 O O . LEU B 1 180 ? -16.891 -11.359 4.957 1 50.88 180 LEU B O 1
ATOM 3121 N N . ASP B 1 181 ? -16.625 -9.492 5.723 1 49.91 181 ASP B N 1
ATOM 3122 C CA . ASP B 1 181 ? -15.367 -9.812 6.402 1 49.91 181 ASP B CA 1
ATOM 3123 C C . ASP B 1 181 ? -14.367 -10.445 5.434 1 49.91 181 ASP B C 1
ATOM 3125 O O . ASP B 1 181 ? -13.742 -11.453 5.754 1 49.91 181 ASP B O 1
ATOM 3129 N N . THR B 1 182 ? -14.539 -10.32 4.195 1 57.38 182 THR B N 1
ATOM 3130 C CA . THR B 1 182 ? -13.594 -10.82 3.205 1 57.38 182 THR B CA 1
ATOM 3131 C C . THR B 1 182 ? -12.406 -9.875 3.057 1 57.38 182 THR B C 1
ATOM 3133 O O . THR B 1 182 ? -12.555 -8.656 3.189 1 57.38 182 THR B O 1
ATOM 3136 N N . ASP B 1 183 ? -11.289 -10.586 3.193 1 63.19 183 ASP B N 1
ATOM 3137 C CA . ASP B 1 183 ? -10.094 -9.781 2.955 1 63.19 183 ASP B CA 1
ATOM 3138 C C . ASP B 1 183 ? -9.945 -9.445 1.472 1 63.19 183 ASP B C 1
ATOM 3140 O O . ASP B 1 183 ? -10.023 -10.328 0.619 1 63.19 183 ASP B O 1
ATOM 3144 N N . SER B 1 184 ? -10.219 -8.336 1.14 1 78.44 184 SER B N 1
ATOM 3145 C CA . SER B 1 184 ? -9.992 -7.867 -0.225 1 78.44 184 SER B CA 1
ATOM 3146 C C . SER B 1 184 ? -8.836 -6.879 -0.288 1 78.44 184 SER B C 1
ATOM 3148 O O . SER B 1 184 ? -8.719 -5.996 0.567 1 78.44 184 SER B O 1
ATOM 3150 N N . PHE B 1 185 ? -7.93 -7.238 -1.195 1 87.25 185 PHE B N 1
ATOM 3151 C CA . PHE B 1 185 ? -6.816 -6.32 -1.396 1 87.25 185 PHE B CA 1
ATOM 3152 C C . PHE B 1 185 ? -6.48 -6.191 -2.879 1 87.25 185 PHE B C 1
ATOM 3154 O O . PHE B 1 185 ? -6.906 -7.016 -3.689 1 87.25 185 PHE B O 1
ATOM 3161 N N . GLY B 1 186 ? -5.871 -5.148 -3.133 1 91.44 186 GLY B N 1
ATOM 3162 C CA . GLY B 1 186 ? -5.375 -4.91 -4.48 1 91.44 186 GLY B CA 1
ATOM 3163 C C . GLY B 1 186 ? -3.896 -5.215 -4.633 1 91.44 186 GLY B C 1
ATOM 3164 O O . GLY B 1 186 ? -3.141 -5.152 -3.66 1 91.44 186 GLY B O 1
ATOM 3165 N N . VAL B 1 187 ? -3.553 -5.613 -5.863 1 95.56 187 VAL B N 1
ATOM 3166 C CA . VAL B 1 187 ? -2.152 -5.777 -6.242 1 95.56 187 VAL B CA 1
ATOM 3167 C C . VAL B 1 187 ? -1.864 -4.992 -7.52 1 95.56 187 VAL B C 1
ATOM 3169 O O . VAL B 1 187 ? -2.475 -5.242 -8.562 1 95.56 187 VAL B O 1
ATOM 3172 N N . THR B 1 188 ? -0.989 -4.035 -7.406 1 96.88 188 THR B N 1
ATOM 3173 C CA . THR B 1 188 ? -0.494 -3.352 -8.594 1 96.88 188 THR B CA 1
ATOM 3174 C C . THR B 1 188 ? 0.729 -4.066 -9.164 1 96.88 188 THR B C 1
ATOM 3176 O O . THR B 1 188 ? 1.732 -4.234 -8.461 1 96.88 188 THR B O 1
ATOM 3179 N N . VAL B 1 189 ? 0.625 -4.508 -10.383 1 98.31 189 VAL B N 1
ATOM 3180 C CA . VAL B 1 189 ? 1.74 -5.152 -11.07 1 98.31 189 VAL B CA 1
ATOM 3181 C C . VAL B 1 189 ? 2.41 -4.16 -12.016 1 98.31 189 VAL B C 1
ATOM 3183 O O . VAL B 1 189 ? 1.736 -3.506 -12.812 1 98.31 189 VAL B O 1
ATOM 3186 N N . TYR B 1 190 ? 3.711 -4.043 -11.914 1 98.19 190 TYR B N 1
ATOM 3187 C CA . TYR B 1 190 ? 4.461 -3.064 -12.688 1 98.19 190 TYR B CA 1
ATOM 3188 C C . TYR B 1 190 ? 4.574 -3.496 -14.148 1 98.19 190 TYR B C 1
ATOM 3190 O O . TYR B 1 190 ? 4.457 -4.684 -14.461 1 98.19 190 TYR B O 1
ATOM 3198 N N . PRO B 1 191 ? 4.816 -2.492 -15.031 1 98.19 191 PRO B N 1
ATOM 3199 C CA . PRO B 1 191 ? 4.965 -2.84 -16.453 1 98.19 191 PRO B CA 1
ATOM 3200 C C . PRO B 1 191 ? 6.129 -3.793 -16.703 1 98.19 191 PRO B C 1
ATOM 3202 O O . PRO B 1 191 ? 7.168 -3.695 -16.047 1 98.19 191 PRO B O 1
ATOM 3205 N N . ASN B 1 192 ? 5.926 -4.695 -17.578 1 98.31 192 ASN B N 1
ATOM 3206 C CA . ASN B 1 192 ? 6.902 -5.688 -18.016 1 98.31 192 ASN B CA 1
ATOM 3207 C C . ASN B 1 192 ? 7.031 -6.824 -17 1 98.31 192 ASN B C 1
ATOM 3209 O O . ASN B 1 192 ? 8.062 -7.5 -16.953 1 98.31 192 ASN B O 1
ATOM 3213 N N . VAL B 1 193 ? 6.031 -7.016 -16.188 1 98.5 193 VAL B N 1
ATOM 3214 C CA . VAL B 1 193 ? 6.004 -8.125 -15.242 1 98.5 193 VAL B CA 1
ATOM 3215 C C . VAL B 1 193 ? 4.816 -9.031 -15.547 1 98.5 193 VAL B C 1
ATOM 3217 O O . VAL B 1 193 ? 3.717 -8.555 -15.828 1 98.5 193 VAL B O 1
ATOM 3220 N N . ASP B 1 194 ? 4.98 -10.297 -15.484 1 98.5 194 ASP B N 1
ATOM 3221 C CA . ASP B 1 194 ? 3.979 -11.344 -15.664 1 98.5 194 ASP B CA 1
ATOM 3222 C C . ASP B 1 194 ? 2.996 -11.375 -14.492 1 98.5 194 ASP B C 1
ATOM 3224 O O . ASP B 1 194 ? 3.312 -11.898 -13.43 1 98.5 194 ASP B O 1
ATOM 3228 N N . TYR B 1 195 ? 1.765 -10.828 -14.797 1 98.31 195 TYR B N 1
ATOM 3229 C CA . TYR B 1 195 ? 0.852 -10.688 -13.672 1 98.31 195 TYR B CA 1
ATOM 3230 C C . TYR B 1 195 ? 0.241 -12.031 -13.297 1 98.31 195 TYR B C 1
ATOM 3232 O O . TYR B 1 195 ? -0.344 -12.18 -12.219 1 98.31 195 TYR B O 1
ATOM 3240 N N . ALA B 1 196 ? 0.318 -13.086 -14.086 1 98.06 196 ALA B N 1
ATOM 3241 C CA . ALA B 1 196 ? -0.046 -14.438 -13.656 1 98.06 196 ALA B CA 1
ATOM 3242 C C . ALA B 1 196 ? 0.944 -14.969 -12.625 1 98.06 196 ALA B C 1
ATOM 3244 O O . ALA B 1 196 ? 0.551 -15.641 -11.664 1 98.06 196 ALA B O 1
ATOM 3245 N N . PHE B 1 197 ? 2.195 -14.695 -12.852 1 98.44 197 PHE B N 1
ATOM 3246 C CA . PHE B 1 197 ? 3.24 -15.055 -11.906 1 98.44 197 PHE B CA 1
ATOM 3247 C C . PHE B 1 197 ? 3.002 -14.383 -10.555 1 98.44 197 PHE B C 1
ATOM 3249 O O . PHE B 1 197 ? 3.039 -15.039 -9.516 1 98.44 197 PHE B O 1
ATOM 3256 N N . ILE B 1 198 ? 2.705 -13.102 -10.562 1 98.38 198 ILE B N 1
ATOM 3257 C CA . ILE B 1 198 ? 2.426 -12.352 -9.344 1 98.38 198 ILE B CA 1
ATOM 3258 C C . ILE B 1 198 ? 1.219 -12.961 -8.633 1 98.38 198 ILE B C 1
ATOM 3260 O O . ILE B 1 198 ? 1.226 -13.117 -7.406 1 98.38 198 ILE B O 1
ATOM 3264 N N . THR B 1 199 ? 0.195 -13.305 -9.383 1 96.5 199 THR B N 1
ATOM 3265 C CA . THR B 1 199 ? -0.997 -13.906 -8.797 1 96.5 199 THR B CA 1
ATOM 3266 C C . THR B 1 199 ? -0.651 -15.227 -8.109 1 96.5 199 THR B C 1
ATOM 3268 O O . THR B 1 199 ? -1.118 -15.492 -6.996 1 96.5 199 THR B O 1
ATOM 3271 N N . ALA B 1 200 ? 0.18 -16.016 -8.742 1 96.62 200 ALA B N 1
ATOM 3272 C CA . ALA B 1 200 ? 0.604 -17.266 -8.133 1 96.62 200 ALA B CA 1
ATOM 3273 C C . ALA B 1 200 ? 1.289 -17.031 -6.793 1 96.62 200 ALA B C 1
ATOM 3275 O O . ALA B 1 200 ? 1.036 -17.75 -5.824 1 96.62 200 ALA B O 1
ATOM 3276 N N . LEU B 1 201 ? 2.178 -16.062 -6.758 1 96.38 201 LEU B N 1
ATOM 3277 C CA . LEU B 1 201 ? 2.863 -15.727 -5.512 1 96.38 201 LEU B CA 1
ATOM 3278 C C . LEU B 1 201 ? 1.866 -15.32 -4.434 1 96.38 201 LEU B C 1
ATOM 3280 O O . LEU B 1 201 ? 2.018 -15.695 -3.27 1 96.38 201 LEU B O 1
ATOM 3284 N N . VAL B 1 202 ? 0.865 -14.547 -4.812 1 93.31 202 VAL B N 1
ATOM 3285 C CA . VAL B 1 202 ? -0.146 -14.086 -3.863 1 93.31 202 VAL B CA 1
ATOM 3286 C C . VAL B 1 202 ? -0.904 -15.289 -3.297 1 93.31 202 VAL B C 1
ATOM 3288 O O . VAL B 1 202 ? -1.199 -15.336 -2.102 1 93.31 202 VAL B O 1
ATOM 3291 N N . VAL B 1 203 ? -1.244 -16.234 -4.129 1 90.56 203 VAL B N 1
ATOM 3292 C CA . VAL B 1 203 ? -1.932 -17.438 -3.68 1 90.56 203 VAL B CA 1
ATOM 3293 C C . VAL B 1 203 ? -1.066 -18.188 -2.662 1 90.56 203 VAL B C 1
ATOM 3295 O O . VAL B 1 203 ? -1.559 -18.609 -1.617 1 90.56 203 VAL B O 1
ATOM 3298 N N . ILE B 1 204 ? 0.19 -18.312 -2.953 1 90.31 204 ILE B N 1
ATOM 3299 C CA . ILE B 1 204 ? 1.106 -18.984 -2.043 1 90.31 204 ILE B CA 1
ATOM 3300 C C . ILE B 1 204 ? 1.164 -18.234 -0.714 1 90.31 204 ILE B C 1
ATOM 3302 O O . ILE B 1 204 ? 1.119 -18.844 0.355 1 90.31 204 ILE B O 1
ATOM 3306 N N . LEU B 1 205 ? 1.331 -16.938 -0.82 1 88.19 205 LEU B N 1
ATOM 3307 C CA . LEU B 1 205 ? 1.37 -16.109 0.376 1 88.19 205 LEU B CA 1
ATOM 3308 C C . LEU B 1 205 ? 0.126 -16.328 1.231 1 88.19 205 LEU B C 1
ATOM 3310 O O . LEU B 1 205 ? 0.219 -16.422 2.457 1 88.19 205 LEU B O 1
ATOM 3314 N N . ASP B 1 206 ? -0.997 -16.328 0.568 1 83.69 206 ASP B N 1
ATOM 3315 C CA . ASP B 1 206 ? -2.262 -16.531 1.267 1 83.69 206 ASP B CA 1
ATOM 3316 C C . ASP B 1 206 ? -2.275 -17.875 1.985 1 83.69 206 ASP B C 1
ATOM 3318 O O . ASP B 1 206 ? -2.723 -17.969 3.131 1 83.69 206 ASP B O 1
ATOM 3322 N N . GLU B 1 207 ? -1.754 -18.891 1.374 1 81.69 207 GLU B N 1
ATOM 3323 C CA . GLU B 1 207 ? -1.719 -20.234 1.941 1 81.69 207 GLU B CA 1
ATOM 3324 C C . GLU B 1 207 ? -0.758 -20.312 3.125 1 81.69 207 GLU B C 1
ATOM 3326 O O . GLU B 1 207 ? -1.067 -20.938 4.145 1 81.69 207 GLU B O 1
ATOM 3331 N N . ILE B 1 208 ? 0.366 -19.719 2.963 1 80.69 208 ILE B N 1
ATOM 3332 C CA . ILE B 1 208 ? 1.367 -19.75 4.023 1 80.69 208 ILE B CA 1
ATOM 3333 C C . ILE B 1 208 ? 0.82 -19.047 5.266 1 80.69 208 ILE B C 1
ATOM 3335 O O . ILE B 1 208 ? 1.059 -19.484 6.391 1 80.69 208 ILE B O 1
ATOM 3339 N N . ASN B 1 209 ? 0.128 -17.984 5.039 1 77.94 209 ASN B N 1
ATOM 3340 C CA . ASN B 1 209 ? -0.395 -17.219 6.16 1 77.94 209 ASN B CA 1
ATOM 3341 C C . ASN B 1 209 ? -1.63 -17.875 6.77 1 77.94 209 ASN B C 1
ATOM 3343 O O . ASN B 1 209 ? -1.917 -17.688 7.953 1 77.94 209 ASN B O 1
ATOM 3347 N N . ALA B 1 210 ? -2.447 -18.531 6.023 1 72.12 210 ALA B N 1
ATOM 3348 C CA . ALA B 1 210 ? -3.582 -19.281 6.555 1 72.12 210 ALA B CA 1
ATOM 3349 C C . ALA B 1 210 ? -3.117 -20.406 7.469 1 72.12 210 ALA B C 1
ATOM 3351 O O . ALA B 1 210 ? -3.762 -20.703 8.477 1 72.12 210 ALA B O 1
ATOM 3352 N N . ASP B 1 211 ? -2.07 -21.047 7.113 1 64.5 211 ASP B N 1
ATOM 3353 C CA . ASP B 1 211 ? -1.513 -22.125 7.926 1 64.5 211 ASP B CA 1
ATOM 3354 C C . ASP B 1 211 ? -1 -21.594 9.266 1 64.5 211 ASP B C 1
ATOM 3356 O O . ASP B 1 211 ? -1.104 -22.266 10.289 1 64.5 211 ASP B O 1
ATOM 3360 N N . ARG B 1 212 ? -0.456 -20.391 9.234 1 58.16 212 ARG B N 1
ATOM 3361 C CA . ARG B 1 212 ? 0.03 -19.797 10.477 1 58.16 212 ARG B CA 1
ATOM 3362 C C . ARG B 1 212 ? -1.117 -19.562 11.453 1 58.16 212 ARG B C 1
ATOM 3364 O O . ARG B 1 212 ? -0.955 -19.719 12.664 1 58.16 212 ARG B O 1
ATOM 3371 N N . SER B 1 213 ? -2.182 -19.141 10.898 1 52.75 213 SER B N 1
ATOM 3372 C CA . SER B 1 213 ? -3.332 -18.891 11.766 1 52.75 213 SER B CA 1
ATOM 3373 C C . SER B 1 213 ? -3.877 -20.188 12.352 1 52.75 213 SER B C 1
ATOM 3375 O O . SER B 1 213 ? -4.461 -20.188 13.438 1 52.75 213 SER B O 1
ATOM 3377 N N . ALA B 1 214 ? -3.682 -21.344 11.656 1 46.81 214 ALA B N 1
ATOM 3378 C CA . ALA B 1 214 ? -4.156 -22.625 12.164 1 46.81 214 ALA B CA 1
ATOM 3379 C C . ALA B 1 214 ? -3.248 -23.141 13.281 1 46.81 214 ALA B C 1
ATOM 3381 O O . ALA B 1 214 ? -3.688 -23.906 14.148 1 46.81 214 ALA B O 1
ATOM 3382 N N . GLU B 1 215 ? -2.008 -22.75 13.273 1 43.06 215 GLU B N 1
ATOM 3383 C CA . GLU B 1 215 ? -1.097 -23.219 14.312 1 43.06 215 GLU B CA 1
ATOM 3384 C C . GLU B 1 215 ? -1.171 -22.328 15.555 1 43.06 215 GLU B C 1
ATOM 3386 O O . GLU B 1 215 ? -0.79 -22.75 16.641 1 43.06 215 GLU B O 1
ATOM 3391 N N . ASP B 1 216 ? -1.547 -21.047 15.359 1 39.31 216 ASP B N 1
ATOM 3392 C CA . ASP B 1 216 ? -1.608 -20.266 16.594 1 39.31 216 ASP B CA 1
ATOM 3393 C C . ASP B 1 216 ? -2.9 -20.547 17.359 1 39.31 216 ASP B C 1
ATOM 3395 O O . ASP B 1 216 ? -3.973 -20.656 16.75 1 39.31 216 ASP B O 1
#